Protein AF-A0A9E0IRM7-F1 (afdb_monomer)

Radius of gyration: 21.77 Å; Cα contacts (8 Å, |Δi|>4): 966; chains: 1; bounding box: 58×58×56 Å

Solvent-accessible surface area (backbone atoms only — not comparable to full-atom values): 24320 Å² total; per-residue (Å²): 90,57,63,65,54,64,46,83,43,67,59,73,52,96,88,46,70,46,75,47,77,46,54,57,84,57,56,52,72,48,62,86,88,52,50,53,68,26,43,28,37,31,26,72,36,66,41,35,26,37,35,20,33,53,94,87,49,77,48,74,34,57,50,74,42,79,18,42,49,40,66,56,92,71,97,66,52,64,48,67,68,64,78,86,68,88,64,69,46,34,41,38,33,41,61,50,89,62,55,66,72,38,74,42,51,34,42,32,22,37,33,64,44,77,75,73,79,83,44,70,47,52,37,34,68,29,38,34,38,26,32,51,89,84,60,86,80,71,50,56,46,74,49,68,38,38,84,90,40,40,59,63,26,28,38,56,54,87,44,88,89,39,51,74,40,84,79,58,38,67,40,75,24,57,36,36,55,53,96,77,79,55,82,55,38,75,71,89,57,41,62,22,36,44,70,38,77,92,75,36,24,38,30,42,30,39,28,58,62,84,47,52,61,49,66,63,21,32,32,16,38,35,61,40,75,80,44,46,77,49,67,30,88,48,70,32,62,46,46,78,48,85,42,81,37,32,39,75,32,72,56,33,46,64,48,78,28,45,42,29,71,75,49,59,58,52,61,43,40,38,59,41,78,92,79,31,29,35,31,43,27,34,60,85,60,48,60,41,48,56,66,34,28,30,39,35,42,70,38,34,75,40,61,77,67,74,66,64,101,79,66,90,85,76,79,52,67,46,50,55,50,71,44,88,68,70,72,94,85,72,90,83,77,86,83,71,98,57,102,66,69,64,72,83,75,56,61,78,57,60,69,82,75,68,43,48,43,66,44,53,34,49,71,64,92,62,90,75,70,82,58,90,54,74,60,38,56,33,41,34,70,56,96,53,35,81,38,55,27,31,64,91,74,67,43,61,72,71,62,82,70,25,36,34,38,42,50,60,68,87,81,47,86,83,60,71,78,76,89,122

Nearest PDB structures (foldseek):
  8trq-assembly1_E  TM=3.588E-01  e=2.734E-03  Mus musculus
  4pjc-assembly2_H  TM=3.417E-01  e=2.891E-03  Homo sapiens
  4pjx-assembly1_F  TM=3.308E-01  e=2.734E-03  Homo sapiens
  4pjf-assembly2_F  TM=3.322E-01  e=3.415E-03  Homo sapiens
  4jff-assembly1_E  TM=3.275E-01  e=1.868E-01  Homo sapiens

Secondary structure (DSSP, 8-state):
----SEEEEES--TT--EEEEEE---EEE--TT-----EEEEE-STTEEEEEEETTEEEEEPTTSPEEEE-----SSEEE--SSSS--EEEEEE-S-PPTT-EEEEEEEEE--SSSS--EEEEEEEEEEEE-TTS---SEEEEE--TTTEETTEEE---TTTTT-TT--EEEEEE---TTSPPP----S-EEEEEETTTTEEEEEESSTT-PPPTT-EEEEEE-TT-EEEE-SS-BS-EEE--TTTTT-TT-EEEEEE-STT--S-EEEEEETTTTEEEEEETT-PPBPTT-EEEEEEES--------TT-TT----EEES------TT---------S----TT-TTTTSTT--EEEEEEE-SS-S----TTTTSEEEEEETTEEEEEETTT--B--S---EEEEE--TT-TTS-S---

Foldseek 3Di:
DFFALEAEDEQDPVADKDKDWGADFFKDQDDLPFDWQAKKKAWQDAQKWKWAQDPNDTDTDGHPDIGHQDGFPDNDRMRGPDPPDPGSIIMIIGGHDDDAQDKIKMWMFIFRDPDDDTDTQTQFIHMYHHHHPPDLDDLKDKDFADPVQWDFQKGWDDGPNFALDQLKDKFKAWAQDDLPPDGGDADQAQWAWEQDPVRSTIMIGRLAPRHTDDGGTMMMMGIDNPFDKFFAQAFALWTWDDDSNQQLQLQKDKDKGWHDSQCRAAKAWEADNVRSTIIIHGLVSGTRHHGTMIGMGIRNRWDQPPDPPPDPDDTQETERGDDPPDDVPDPDDDPDDDLFPAPPDPLVVLQPDWGKHKAFYHRDDPPPPPPNQRSQWHWDDDPRGTFIAGPVPRDTPRDNTYMYMDIDDPPPVSDDRDPD

pLDDT: mean 73.97, std 20.53, range [28.55, 98.25]

Sequence (420 aa):
MGYYNDIHFKSFAPTGSQVATVSHASSYTLPPTLISCGIFARTTAVGVEIQAVYDGAAYFVPPGTWAAMAASVGVGNEIVFGSALNGNDFQVRYTSGQASGAVARIDLAYKSSAKGPATYEPIGHINVYFDPVTAQHETWFSVRATSSNVSGGMLTLNHSRLNGRSDMEVFVTQSGSPVSGAAAVLNDNTISVFYDTGLARWRIRNNTGSSGIPLNSVYNIRIEPFADTLTSPTSNSGLTYSNQISNSNQHAIVFAMAASANIDRPYHVYYQPVQQVWKVGYSDGTPLPAGSKFFVRAFGWAKYHSEYAGVVGSNNTNGLGVDLAGRPGGMGSARTTGAVRTLPSWTWFDQLAAPAIVMPSGTGNSTNLSIPFLHKFYLRFVSGTWQIVSFSSGSVFRSRAAFNVWSMREDDPQWPPALL

Mean predicted aligned error: 10.76 Å

Structure (mmCIF, N/CA/C/O backbone):
data_AF-A0A9E0IRM7-F1
#
_entry.id   AF-A0A9E0IRM7-F1
#
loop_
_atom_site.group_PDB
_atom_site.id
_atom_site.type_symbol
_atom_site.label_atom_id
_atom_site.label_alt_id
_atom_site.label_comp_id
_atom_site.label_asym_id
_atom_site.label_entity_id
_atom_site.label_seq_id
_atom_site.pdbx_PDB_ins_code
_atom_site.Cartn_x
_atom_site.Cartn_y
_atom_site.Cartn_z
_atom_site.occupancy
_atom_site.B_iso_or_equiv
_atom_site.auth_seq_id
_atom_site.auth_comp_id
_atom_site.auth_asym_id
_atom_site.auth_atom_id
_atom_site.pdbx_PDB_model_num
ATOM 1 N N . MET A 1 1 ? 2.991 16.715 11.657 1.00 33.25 1 MET A N 1
ATOM 2 C CA . MET A 1 1 ? 2.783 15.471 12.439 1.00 33.25 1 MET A CA 1
ATOM 3 C C . MET A 1 1 ? 2.568 14.339 11.444 1.00 33.25 1 MET A C 1
ATOM 5 O O . MET A 1 1 ? 1.772 14.514 10.533 1.00 33.25 1 MET A O 1
ATOM 9 N N . GLY A 1 2 ? 3.329 13.244 11.538 1.00 37.62 2 GLY A N 1
ATOM 10 C CA . GLY A 1 2 ? 3.226 12.111 10.609 1.00 37.62 2 GLY A CA 1
ATOM 11 C C . GLY A 1 2 ? 2.120 11.137 11.022 1.00 37.62 2 GLY A C 1
ATOM 12 O O . GLY A 1 2 ? 1.895 10.940 12.212 1.00 37.62 2 GLY A O 1
ATOM 13 N N . TYR A 1 3 ? 1.443 10.528 10.049 1.00 51.88 3 TYR A N 1
ATOM 14 C CA . TYR A 1 3 ? 0.378 9.552 10.291 1.00 51.88 3 TYR A CA 1
ATOM 15 C C . TYR A 1 3 ? 0.985 8.164 10.531 1.00 51.88 3 TYR A C 1
ATOM 17 O O . TYR A 1 3 ? 1.736 7.668 9.691 1.00 51.88 3 TYR A O 1
ATOM 25 N N . TYR A 1 4 ? 0.651 7.526 11.654 1.00 55.88 4 TYR A N 1
ATOM 26 C CA . TYR A 1 4 ? 1.023 6.134 11.904 1.00 55.88 4 TYR A CA 1
ATOM 27 C C . TYR A 1 4 ? 0.078 5.204 11.142 1.00 55.88 4 TYR A C 1
ATOM 29 O O . TYR A 1 4 ? -1.080 5.041 11.520 1.00 55.88 4 TYR A O 1
ATOM 37 N N . ASN A 1 5 ? 0.578 4.582 10.076 1.00 65.62 5 ASN A N 1
ATOM 38 C CA . ASN A 1 5 ? -0.120 3.470 9.426 1.00 65.62 5 ASN A CA 1
ATOM 39 C C . ASN A 1 5 ? 0.194 2.127 10.095 1.00 65.62 5 ASN A C 1
ATOM 41 O O . ASN A 1 5 ? -0.542 1.171 9.872 1.00 65.62 5 ASN A O 1
ATOM 45 N N . ASP A 1 6 ? 1.232 2.079 10.936 1.00 77.19 6 ASP A N 1
ATOM 46 C CA . ASP A 1 6 ? 1.686 0.883 11.636 1.00 77.19 6 ASP A CA 1
ATOM 47 C C . ASP A 1 6 ? 1.899 1.154 13.132 1.00 77.19 6 ASP A C 1
ATOM 49 O O . ASP A 1 6 ? 2.369 2.222 13.527 1.00 77.19 6 ASP A O 1
ATOM 53 N N . ILE A 1 7 ? 1.604 0.148 13.952 1.00 78.31 7 ILE A N 1
ATOM 54 C CA . ILE A 1 7 ? 1.960 0.046 15.367 1.00 78.31 7 ILE A CA 1
ATOM 55 C C . ILE A 1 7 ? 2.723 -1.259 15.547 1.00 78.31 7 ILE A C 1
ATOM 57 O O . ILE A 1 7 ? 2.282 -2.301 15.070 1.00 78.31 7 ILE A O 1
ATOM 61 N N . HIS A 1 8 ? 3.834 -1.224 16.273 1.00 77.81 8 HIS A N 1
ATOM 62 C CA . HIS A 1 8 ? 4.648 -2.404 16.546 1.00 77.81 8 HIS A CA 1
ATOM 63 C C . HIS A 1 8 ? 4.660 -2.698 18.048 1.00 77.81 8 HIS A C 1
ATOM 65 O O . HIS A 1 8 ? 5.128 -1.880 18.840 1.00 77.81 8 HIS A O 1
ATOM 71 N N . PHE A 1 9 ? 4.167 -3.873 18.443 1.00 78.12 9 PHE A N 1
ATOM 72 C CA . PHE A 1 9 ? 4.261 -4.390 19.809 1.00 78.12 9 PHE A CA 1
ATOM 73 C C . PHE A 1 9 ? 5.272 -5.527 19.871 1.00 78.12 9 PHE A C 1
ATOM 75 O O . PHE A 1 9 ? 5.207 -6.457 19.074 1.00 78.12 9 PHE A O 1
ATOM 82 N N . LYS A 1 10 ? 6.162 -5.526 20.865 1.00 77.75 10 LYS A N 1
ATOM 83 C CA . LYS A 1 10 ? 7.062 -6.662 21.101 1.00 77.75 10 LYS A CA 1
ATOM 84 C C . LYS A 1 10 ? 6.287 -7.776 21.812 1.00 77.75 10 LYS A C 1
ATOM 86 O O . LYS A 1 10 ? 5.601 -7.538 22.794 1.00 77.75 10 LYS A O 1
ATOM 91 N N . SER A 1 11 ? 6.413 -9.019 21.381 1.00 64.44 11 SER A N 1
ATOM 92 C CA . SER A 1 11 ? 5.603 -10.155 21.863 1.00 64.44 11 SER A CA 1
ATOM 93 C C . SER A 1 11 ? 5.866 -10.615 23.314 1.00 64.44 11 SER A C 1
ATOM 95 O O . SER A 1 11 ? 5.227 -11.560 23.763 1.00 64.44 11 SER A O 1
ATOM 97 N N . PHE A 1 12 ? 6.772 -9.982 24.073 1.00 57.69 12 PHE A N 1
ATOM 98 C CA . PHE A 1 12 ? 7.444 -10.647 25.202 1.00 57.69 12 PHE A CA 1
ATOM 99 C C . PHE A 1 12 ? 7.540 -9.857 26.510 1.00 57.69 12 PHE A C 1
ATOM 101 O O . PHE A 1 12 ? 8.563 -9.911 27.182 1.00 57.69 12 PHE A O 1
ATOM 108 N N . ALA A 1 13 ? 6.499 -9.147 26.931 1.00 52.09 13 ALA A N 1
ATOM 109 C CA . ALA A 1 13 ? 6.428 -8.766 28.341 1.00 52.09 13 ALA A CA 1
ATOM 110 C C . ALA A 1 13 ? 5.656 -9.872 29.084 1.00 52.09 13 ALA A C 1
ATOM 112 O O . ALA A 1 13 ? 4.432 -9.894 28.982 1.00 52.09 13 ALA A O 1
ATOM 113 N N . PRO A 1 14 ? 6.316 -10.807 29.808 1.00 53.03 14 PRO A N 1
ATOM 114 C CA . PRO A 1 14 ? 5.654 -11.984 30.386 1.00 53.03 14 PRO A CA 1
ATOM 115 C C . PRO A 1 14 ? 4.593 -11.628 31.437 1.00 53.03 14 PRO A C 1
ATOM 117 O O . PRO A 1 14 ? 3.824 -12.489 31.847 1.00 53.03 14 PRO A O 1
ATOM 120 N N . THR A 1 15 ? 4.543 -10.366 31.870 1.00 60.19 15 THR A N 1
ATOM 121 C CA . THR A 1 15 ? 3.601 -9.847 32.869 1.00 60.19 15 THR A CA 1
ATOM 122 C C . THR A 1 15 ? 3.264 -8.358 32.679 1.00 60.19 15 THR A C 1
ATOM 124 O O . THR A 1 15 ? 2.680 -7.749 33.572 1.00 60.19 15 THR A O 1
ATOM 127 N N . GLY A 1 16 ? 3.622 -7.740 31.545 1.00 64.88 16 GLY A N 1
ATOM 128 C CA . GLY A 1 16 ? 3.496 -6.288 31.357 1.00 64.88 16 GLY A CA 1
ATOM 129 C C . GLY A 1 16 ? 2.689 -5.914 30.121 1.00 64.88 16 GLY A C 1
ATOM 130 O O . GLY A 1 16 ? 3.011 -6.336 29.016 1.00 64.88 16 GLY A O 1
ATOM 131 N N . SER A 1 17 ? 1.669 -5.074 30.282 1.00 77.88 17 SER A N 1
ATOM 132 C CA . SER A 1 17 ? 1.001 -4.464 29.135 1.00 77.88 17 SER A CA 1
ATOM 133 C C . SER A 1 17 ? 1.953 -3.504 28.420 1.00 77.88 17 SER A C 1
ATOM 135 O O . SER A 1 17 ? 2.570 -2.661 29.074 1.00 77.88 17 SER A O 1
ATOM 137 N N . GLN A 1 18 ? 2.040 -3.575 27.094 1.00 80.25 18 GLN A N 1
ATOM 138 C CA . GLN A 1 18 ? 2.728 -2.557 26.298 1.00 80.25 18 GLN A CA 1
ATOM 139 C C . GLN A 1 18 ? 1.729 -1.512 25.840 1.00 80.25 18 GLN A C 1
ATOM 141 O O . GLN A 1 18 ? 0.621 -1.858 25.449 1.00 80.25 18 GLN A O 1
ATOM 146 N N . VAL A 1 19 ? 2.119 -0.243 25.877 1.00 81.19 19 VAL A N 1
ATOM 147 C CA . VAL A 1 19 ? 1.285 0.862 25.409 1.00 81.19 19 VAL A CA 1
ATOM 148 C C . VAL A 1 19 ? 2.024 1.575 24.290 1.00 81.19 19 VAL A C 1
ATOM 150 O O . VAL A 1 19 ? 3.162 2.000 24.470 1.00 81.19 19 VAL A O 1
ATOM 153 N N . ALA A 1 20 ? 1.372 1.681 23.140 1.00 79.75 20 ALA A N 1
ATOM 154 C CA . ALA A 1 20 ? 1.808 2.491 22.021 1.00 79.75 20 ALA A CA 1
ATOM 155 C C . ALA A 1 20 ? 0.927 3.737 21.947 1.00 79.75 20 ALA A C 1
ATOM 157 O O . ALA A 1 20 ? -0.296 3.656 22.065 1.00 79.75 20 ALA A O 1
ATOM 158 N N . THR A 1 21 ? 1.559 4.883 21.743 1.00 75.56 21 THR A N 1
ATOM 159 C CA . THR A 1 21 ? 0.876 6.156 21.541 1.00 75.56 21 THR A CA 1
ATOM 160 C C . THR A 1 21 ? 0.744 6.392 20.045 1.00 75.56 21 THR A C 1
ATOM 162 O O . THR A 1 21 ? 1.747 6.426 19.334 1.00 75.56 21 THR A O 1
ATOM 165 N N . VAL A 1 22 ? -0.487 6.532 19.563 1.00 70.38 22 VAL A N 1
ATOM 166 C CA . VAL A 1 22 ? -0.767 6.813 18.158 1.00 70.38 22 VAL A CA 1
ATOM 167 C C . VAL A 1 22 ? -1.098 8.285 18.032 1.00 70.38 22 VAL A C 1
ATOM 169 O O . VAL A 1 22 ? -2.214 8.708 18.338 1.00 70.38 22 VAL A O 1
ATOM 172 N N . SER A 1 23 ? -0.132 9.071 17.562 1.00 64.12 23 SER A N 1
ATOM 173 C CA . SER A 1 23 ? -0.402 10.470 17.255 1.00 64.12 23 SER A CA 1
ATOM 174 C C . SER A 1 23 ? -1.253 10.569 15.999 1.00 64.12 23 SER A C 1
ATOM 176 O O . SER A 1 23 ? -0.872 10.090 14.926 1.00 64.12 23 SER A O 1
ATOM 178 N N . HIS A 1 24 ? -2.420 11.193 16.134 1.00 59.22 24 HIS A N 1
ATOM 179 C CA . HIS A 1 24 ? -3.340 11.397 15.031 1.00 59.22 24 HIS A CA 1
ATOM 180 C C . HIS A 1 24 ? -3.682 12.879 14.907 1.00 59.22 24 HIS A C 1
ATOM 182 O O . HIS A 1 24 ? -4.318 13.468 15.775 1.00 59.22 24 HIS A O 1
ATOM 188 N N . ALA A 1 25 ? -3.285 13.473 13.787 1.00 50.81 25 ALA A N 1
ATOM 189 C CA . ALA A 1 25 ? -3.777 14.772 13.365 1.00 50.81 25 ALA A CA 1
ATOM 190 C C . ALA A 1 25 ? -4.579 14.546 12.089 1.00 50.81 25 ALA A C 1
ATOM 192 O O . ALA A 1 25 ? -4.000 14.371 11.027 1.00 50.81 25 ALA A O 1
ATOM 193 N N . SER A 1 26 ? -5.904 14.515 12.181 1.00 52.19 26 SER A N 1
ATOM 194 C CA . SER A 1 26 ? -6.746 14.693 11.001 1.00 52.19 26 SER A CA 1
ATOM 195 C C . SER A 1 26 ? -7.659 15.886 11.218 1.00 52.19 26 SER A C 1
ATOM 197 O O . SER A 1 26 ? -7.958 16.284 12.340 1.00 52.19 26 SER A O 1
ATOM 199 N N . SER A 1 27 ? -8.083 16.508 10.129 1.00 52.06 27 SER A N 1
ATOM 200 C CA . SER A 1 27 ? -9.294 17.320 10.140 1.00 52.06 27 SER A CA 1
ATOM 201 C C . SER A 1 27 ? -10.191 16.750 9.065 1.00 52.06 27 SER A C 1
ATOM 203 O O . SER A 1 27 ? -9.752 16.516 7.938 1.00 52.06 27 SER A O 1
ATOM 205 N N . TYR A 1 28 ? -11.425 16.453 9.451 1.00 56.50 28 TYR A N 1
ATOM 206 C CA . TYR A 1 28 ? -12.409 15.874 8.558 1.00 56.50 28 TYR A CA 1
ATOM 207 C C . TYR A 1 28 ? -13.527 16.893 8.368 1.00 56.50 28 TYR A C 1
ATOM 209 O O . TYR A 1 28 ? -14.155 17.336 9.333 1.00 56.50 28 TYR A O 1
ATOM 217 N N . THR A 1 29 ? -13.770 17.274 7.117 1.00 58.91 29 THR A N 1
ATOM 218 C CA . THR A 1 29 ? -14.934 18.081 6.753 1.00 58.91 29 THR A CA 1
ATOM 219 C C . THR A 1 29 ? -16.083 17.125 6.483 1.00 58.91 29 THR A C 1
ATOM 221 O O . THR A 1 29 ? -16.080 16.399 5.488 1.00 58.91 29 THR A O 1
ATOM 224 N N . LEU A 1 30 ? -17.052 17.085 7.393 1.00 61.25 30 LEU A N 1
ATOM 225 C CA . LEU A 1 30 ? -18.262 16.305 7.172 1.00 61.25 30 LEU A CA 1
ATOM 226 C C . LEU A 1 30 ? -19.216 17.076 6.254 1.00 61.25 30 LEU A C 1
ATOM 228 O O . LEU A 1 30 ? -19.239 18.310 6.282 1.00 61.25 30 LEU A O 1
ATOM 232 N N . PRO A 1 31 ? -20.044 16.369 5.466 1.00 64.50 31 PRO A N 1
ATOM 233 C CA . PRO A 1 31 ? -21.238 16.953 4.878 1.00 64.50 31 PRO A CA 1
ATOM 234 C C . PRO A 1 31 ? -22.025 17.764 5.926 1.00 64.50 31 PRO A C 1
ATOM 236 O O . PRO A 1 31 ? -22.174 17.286 7.053 1.00 64.50 31 PRO A O 1
ATOM 239 N N . PRO A 1 32 ? -22.592 18.934 5.573 1.00 64.31 32 PRO A N 1
ATOM 240 C CA . PRO A 1 32 ? -23.268 19.827 6.527 1.00 64.31 32 PRO A CA 1
ATOM 241 C C . PRO A 1 32 ? -24.441 19.198 7.290 1.00 64.31 32 PRO A C 1
ATOM 243 O O . PRO A 1 32 ? -24.916 19.738 8.284 1.00 64.31 32 PRO A O 1
ATOM 246 N N . THR A 1 33 ? -24.951 18.074 6.797 1.00 65.75 33 THR A N 1
ATOM 247 C CA . THR A 1 33 ? -26.081 17.340 7.364 1.00 65.75 33 THR A CA 1
ATOM 248 C C . THR A 1 33 ? -25.672 16.303 8.411 1.00 65.75 33 THR A C 1
ATOM 250 O O . THR A 1 33 ? -26.547 15.750 9.077 1.00 65.75 33 THR A O 1
ATOM 253 N N . LEU A 1 34 ? -24.374 16.022 8.574 1.00 64.38 34 LEU A N 1
ATOM 254 C CA . LEU A 1 34 ? -23.874 15.011 9.502 1.00 64.38 34 LEU A CA 1
ATOM 255 C C . LEU A 1 34 ? -23.327 15.663 10.773 1.00 64.38 34 LEU A C 1
ATOM 257 O O . LEU A 1 34 ? -22.267 16.284 10.773 1.00 64.38 34 LEU A O 1
ATOM 261 N N . ILE A 1 35 ? -24.033 15.458 11.885 1.00 65.12 35 ILE A N 1
ATOM 262 C CA . ILE A 1 35 ? -23.481 15.690 13.221 1.00 65.12 35 ILE A CA 1
ATOM 263 C C . ILE A 1 35 ? -22.693 14.434 13.587 1.00 65.12 35 ILE A C 1
ATOM 265 O O . ILE A 1 35 ? -23.282 13.367 13.765 1.00 65.12 35 ILE A O 1
ATOM 269 N N . SER A 1 36 ? -21.374 14.555 13.711 1.00 65.44 36 SER A N 1
ATOM 270 C CA . SER A 1 36 ? -20.532 13.465 14.208 1.00 65.44 36 SER A CA 1
ATOM 271 C C . SER A 1 36 ? -20.174 13.679 15.668 1.00 65.44 36 SER A C 1
ATOM 273 O O . SER A 1 36 ? -19.828 14.782 16.087 1.00 65.44 36 SER A O 1
ATOM 275 N N . CYS A 1 37 ? -20.203 12.587 16.430 1.00 74.12 37 CYS A N 1
ATOM 276 C CA . CYS A 1 37 ? -19.736 12.548 17.815 1.00 74.12 37 CYS A CA 1
ATOM 277 C C . CYS A 1 37 ? -18.216 12.313 17.931 1.00 74.12 37 CYS A C 1
ATOM 279 O O . CYS A 1 37 ? -17.751 11.918 18.995 1.00 74.12 37 CYS A O 1
ATOM 281 N N . GLY A 1 38 ? -17.450 12.509 16.852 1.00 78.88 38 GLY A N 1
ATOM 282 C CA . GLY A 1 38 ? -15.996 12.328 16.827 1.00 78.88 38 GLY A CA 1
ATOM 283 C C . GLY A 1 38 ? -15.533 11.091 16.054 1.00 78.88 38 GLY A C 1
ATOM 284 O O . GLY A 1 38 ? -16.305 10.460 15.322 1.00 78.88 38 GLY A O 1
ATOM 285 N N . ILE A 1 39 ? -14.244 10.771 16.198 1.00 82.62 39 ILE A N 1
ATOM 286 C CA . ILE A 1 39 ? -13.630 9.576 15.604 1.00 82.62 39 ILE A CA 1
ATOM 287 C C . ILE A 1 39 ? -13.625 8.454 16.638 1.00 82.62 39 ILE A C 1
ATOM 289 O O . ILE A 1 39 ? -13.332 8.657 17.818 1.00 82.62 39 ILE A O 1
ATOM 293 N N . PHE A 1 40 ? -13.921 7.255 16.159 1.00 90.12 40 PHE A N 1
ATOM 294 C CA . PHE A 1 40 ? -13.898 6.024 16.914 1.00 90.12 40 PHE A CA 1
ATOM 295 C C . PHE A 1 40 ? -12.870 5.069 16.327 1.00 90.12 40 PHE A C 1
ATOM 297 O O . PHE A 1 40 ? -12.620 5.077 15.121 1.00 90.12 40 PHE A O 1
ATOM 304 N N . ALA A 1 41 ? -12.311 4.218 17.176 1.00 91.44 41 ALA A N 1
ATOM 305 C CA . ALA A 1 41 ? -11.477 3.113 16.746 1.00 91.44 41 ALA A CA 1
ATOM 306 C C . ALA A 1 41 ? -11.943 1.794 17.342 1.00 91.44 41 ALA A C 1
ATOM 308 O O . ALA A 1 41 ? -12.509 1.745 18.433 1.00 91.44 41 ALA A O 1
ATOM 309 N N . ARG A 1 42 ? -11.705 0.713 16.609 1.00 94.62 42 ARG A N 1
ATOM 310 C CA . ARG A 1 42 ? -11.997 -0.649 17.041 1.00 94.62 42 ARG A CA 1
ATOM 311 C C . ARG A 1 42 ? -10.908 -1.573 16.537 1.00 94.62 42 ARG A C 1
ATOM 313 O O . ARG A 1 42 ? -10.501 -1.493 15.388 1.00 94.62 42 ARG A O 1
ATOM 320 N N . THR A 1 43 ? -10.492 -2.506 17.373 1.00 93.62 43 THR A N 1
ATOM 321 C CA . THR A 1 43 ? -9.623 -3.620 16.986 1.00 93.62 43 THR A CA 1
ATOM 322 C C . THR A 1 43 ? -10.381 -4.920 17.172 1.00 93.62 43 THR A C 1
ATOM 324 O O . THR A 1 43 ? -11.167 -5.036 18.107 1.00 93.62 43 THR A O 1
ATOM 327 N N . THR A 1 44 ? -10.179 -5.903 16.302 1.00 89.62 44 THR A N 1
ATOM 328 C CA . THR A 1 44 ? -10.672 -7.278 16.516 1.00 89.62 44 THR A CA 1
ATOM 329 C C . THR A 1 44 ? -9.587 -8.197 17.070 1.00 89.62 44 THR A C 1
ATOM 331 O O . THR A 1 44 ? -9.846 -9.365 17.352 1.00 89.62 44 THR A O 1
ATOM 334 N N . ALA A 1 45 ? -8.367 -7.686 17.230 1.00 89.00 45 ALA A N 1
ATOM 335 C CA . ALA A 1 45 ? -7.240 -8.477 17.674 1.00 89.00 45 ALA A CA 1
ATOM 336 C C . ALA A 1 45 ? -7.326 -8.756 19.169 1.00 89.00 45 ALA A C 1
ATOM 338 O O . ALA A 1 45 ? -7.340 -7.838 19.986 1.00 89.00 45 ALA A O 1
ATOM 339 N N . VAL A 1 46 ? -7.352 -10.042 19.516 1.00 89.44 46 VAL A N 1
ATOM 340 C CA . VAL A 1 46 ? -7.303 -10.517 20.902 1.00 89.44 46 VAL A CA 1
ATOM 341 C C . VAL A 1 46 ? -6.133 -9.860 21.634 1.00 89.44 46 VAL A C 1
ATOM 343 O O . VAL A 1 46 ? -5.019 -9.839 21.116 1.00 89.44 46 VAL A O 1
ATOM 346 N N . GLY A 1 47 ? -6.419 -9.303 22.810 1.00 87.06 47 GLY A N 1
ATOM 347 C CA . GLY A 1 47 ? -5.445 -8.636 23.670 1.00 87.06 47 GLY A CA 1
ATOM 348 C C . GLY A 1 47 ? -4.904 -7.306 23.156 1.00 87.06 47 GLY A C 1
ATOM 349 O O . GLY A 1 47 ? -3.941 -6.805 23.724 1.00 87.06 47 GLY A O 1
ATOM 350 N N . VAL A 1 48 ? -5.503 -6.713 22.121 1.00 89.81 48 VAL A N 1
ATOM 351 C CA . VAL A 1 48 ? -5.310 -5.293 21.812 1.00 89.81 48 VAL A CA 1
ATOM 352 C C . VAL A 1 48 ? -6.499 -4.513 22.349 1.00 89.81 48 VAL A C 1
ATOM 354 O O . VAL A 1 48 ? -7.642 -4.787 22.005 1.00 89.81 48 VAL A O 1
ATOM 357 N N . GLU A 1 49 ? -6.231 -3.515 23.170 1.00 92.62 49 GLU A N 1
ATOM 358 C CA . GLU A 1 49 ? -7.229 -2.615 23.728 1.00 92.62 49 GLU A CA 1
ATOM 359 C C . GLU A 1 49 ? -6.977 -1.198 23.218 1.00 92.62 49 GLU A C 1
ATOM 361 O O . GLU A 1 49 ? -5.833 -0.797 22.986 1.00 92.62 49 GLU A O 1
ATOM 366 N N . ILE A 1 50 ? -8.046 -0.424 23.061 1.00 90.88 50 ILE A N 1
ATOM 367 C CA . ILE A 1 50 ? -7.969 0.969 22.613 1.00 90.88 50 ILE A CA 1
ATOM 368 C C . ILE A 1 50 ? -8.404 1.859 23.766 1.00 90.88 50 ILE A C 1
ATOM 370 O O . ILE A 1 50 ? -9.456 1.633 24.362 1.00 90.88 50 ILE A O 1
ATOM 374 N N . GLN A 1 51 ? -7.603 2.869 24.088 1.00 90.00 51 GLN A N 1
ATOM 375 C CA . GLN A 1 51 ? -7.982 3.872 25.068 1.00 90.00 51 GLN A CA 1
ATOM 376 C C . GLN A 1 51 ? -9.101 4.742 24.494 1.00 90.00 51 GLN A C 1
ATOM 378 O O . GLN A 1 51 ? -8.899 5.478 23.530 1.00 90.00 51 GLN A O 1
ATOM 383 N N . ALA A 1 52 ? -10.281 4.653 25.097 1.00 86.25 52 ALA A N 1
ATOM 384 C CA . ALA A 1 52 ? -11.331 5.627 24.895 1.00 86.25 52 ALA A CA 1
ATOM 385 C C . ALA A 1 52 ? -11.011 6.886 25.704 1.00 86.25 52 ALA A C 1
ATOM 387 O O . ALA A 1 52 ? -10.682 6.795 26.888 1.00 86.25 52 ALA A O 1
ATOM 388 N N . VAL A 1 53 ? -11.152 8.044 25.067 1.00 80.19 53 VAL A N 1
ATOM 389 C CA . VAL A 1 53 ? -11.076 9.360 25.700 1.00 80.19 53 VAL A CA 1
ATOM 390 C C . VAL A 1 53 ? -12.370 10.092 25.365 1.00 80.19 53 VAL A C 1
ATOM 392 O O . VAL A 1 53 ? -12.550 10.627 24.271 1.00 80.19 53 VAL A O 1
ATOM 395 N N . TYR A 1 54 ? -13.309 10.069 26.308 1.00 74.38 54 TYR A N 1
ATOM 396 C CA . TYR A 1 54 ? -14.587 10.770 26.197 1.00 74.38 54 TYR A CA 1
ATOM 397 C C . TYR A 1 54 ? -14.876 11.469 27.528 1.00 74.38 54 TYR A C 1
ATOM 399 O O . TYR A 1 54 ? -14.725 10.861 28.585 1.00 74.38 54 TYR A O 1
ATOM 407 N N . ASP A 1 55 ? -15.225 12.757 27.483 1.00 70.44 55 ASP A N 1
ATOM 408 C CA . ASP A 1 55 ? -15.513 13.594 28.661 1.00 70.44 55 ASP A CA 1
ATOM 409 C C . ASP A 1 55 ? -14.418 13.597 29.753 1.00 70.44 55 ASP A C 1
ATOM 411 O O . ASP A 1 55 ? -14.693 13.724 30.944 1.00 70.44 55 ASP A O 1
ATOM 415 N N . GLY A 1 56 ? -13.148 13.464 29.356 1.00 70.31 56 GLY A N 1
ATOM 416 C CA . GLY A 1 56 ? -11.994 13.559 30.260 1.00 70.31 56 GLY A CA 1
ATOM 417 C C . GLY A 1 56 ? -11.668 12.289 31.057 1.00 70.31 56 GLY A C 1
ATOM 418 O O . GLY A 1 56 ? -10.648 12.262 31.743 1.00 70.31 56 GLY A O 1
ATOM 419 N N . ALA A 1 57 ? -12.466 11.223 30.944 1.00 76.44 57 ALA A N 1
ATOM 420 C CA . ALA A 1 57 ? -12.126 9.913 31.495 1.00 76.44 57 ALA A CA 1
ATOM 421 C C . ALA A 1 57 ? -11.420 9.051 30.438 1.00 76.44 57 ALA A C 1
ATOM 423 O O . ALA A 1 57 ? -11.912 8.900 29.318 1.00 76.44 57 ALA A O 1
ATOM 424 N N . ALA A 1 58 ? -10.282 8.461 30.812 1.00 84.06 58 ALA A N 1
ATOM 425 C CA . ALA A 1 58 ? -9.531 7.548 29.961 1.00 84.06 58 ALA A CA 1
ATOM 426 C C . ALA A 1 58 ? -9.668 6.105 30.466 1.00 84.06 58 ALA A C 1
ATOM 428 O O . ALA A 1 58 ? -9.266 5.794 31.587 1.00 84.06 58 ALA A O 1
ATOM 429 N N . TYR A 1 59 ? -10.212 5.214 29.640 1.00 90.62 59 TYR A N 1
ATOM 430 C CA . TYR A 1 59 ? -10.328 3.784 29.948 1.00 90.62 59 TYR A CA 1
ATOM 431 C C . TYR A 1 59 ? -10.062 2.940 28.704 1.00 90.62 59 TYR A C 1
ATOM 433 O O . TYR A 1 59 ? -10.241 3.400 27.581 1.00 90.62 59 TYR A O 1
ATOM 441 N N . PHE A 1 60 ? -9.609 1.704 28.895 1.00 90.81 60 PHE A N 1
ATOM 442 C CA . PHE A 1 60 ? -9.319 0.796 27.789 1.00 90.81 60 PHE A CA 1
ATOM 443 C C . PHE A 1 60 ? -10.554 -0.025 27.434 1.00 90.81 60 PHE A C 1
ATOM 445 O O . PHE A 1 60 ? -11.221 -0.586 28.302 1.00 90.81 60 PHE A O 1
ATOM 452 N N . VAL A 1 61 ? -10.860 -0.057 26.144 1.00 93.31 61 VAL A N 1
ATOM 453 C CA . VAL A 1 61 ? -11.997 -0.767 25.570 1.00 93.31 61 VAL A CA 1
ATOM 454 C C . VAL A 1 61 ? -11.501 -2.089 24.978 1.00 93.31 61 VAL A C 1
ATOM 456 O O . VAL A 1 61 ? -10.505 -2.079 24.244 1.00 93.31 61 VAL A O 1
ATOM 459 N N . PRO A 1 62 ? -12.167 -3.222 25.277 1.00 92.88 62 PRO A N 1
ATOM 460 C CA . PRO A 1 62 ? -11.748 -4.532 24.792 1.00 92.88 62 PRO A CA 1
ATOM 461 C C . PRO A 1 62 ? -11.935 -4.686 23.270 1.00 92.88 62 PRO A C 1
ATOM 463 O O . PRO A 1 62 ? -12.712 -3.941 22.655 1.00 92.88 62 PRO A O 1
ATOM 466 N N . PRO A 1 63 ? -11.284 -5.695 22.656 1.00 93.25 63 PRO A N 1
ATOM 467 C CA . PRO A 1 63 ? -11.479 -6.026 21.249 1.00 93.25 63 PRO A CA 1
ATOM 468 C C . PRO A 1 63 ? -12.961 -6.181 20.869 1.00 93.25 63 PRO A C 1
ATOM 470 O O . PRO A 1 63 ? -13.778 -6.680 21.640 1.00 93.25 63 PRO A O 1
ATOM 473 N N . GLY A 1 64 ? -13.311 -5.766 19.653 1.00 93.88 64 GLY A N 1
ATOM 474 C CA . GLY A 1 64 ? -14.656 -5.841 19.081 1.00 93.88 64 GLY A CA 1
ATOM 475 C C . GLY A 1 64 ? -15.554 -4.642 19.395 1.00 93.88 64 GLY A C 1
ATOM 476 O O . GLY A 1 64 ? -16.569 -4.464 18.721 1.00 93.88 64 GLY A O 1
ATOM 477 N N . THR A 1 65 ? -15.169 -3.779 20.340 1.00 94.38 65 THR A N 1
ATOM 478 C CA . THR A 1 65 ? -15.968 -2.614 20.749 1.00 94.38 65 THR A CA 1
ATOM 479 C C . THR A 1 65 ? -15.367 -1.311 20.219 1.00 94.38 65 THR A C 1
ATOM 481 O O . THR A 1 65 ? -14.151 -1.130 20.217 1.00 94.38 65 THR A O 1
ATOM 484 N N . TRP A 1 66 ? -16.219 -0.399 19.741 1.00 93.62 66 TRP A N 1
ATOM 485 C CA . TRP A 1 66 ? -15.797 0.929 19.291 1.00 93.62 66 TRP A CA 1
ATOM 486 C C . TRP A 1 66 ? -15.488 1.836 20.486 1.00 93.62 66 TRP A C 1
ATOM 488 O O . TRP A 1 66 ? -16.350 2.082 21.326 1.00 93.62 66 TRP A O 1
ATOM 498 N N . ALA A 1 67 ? -14.269 2.363 20.527 1.00 91.38 67 ALA A N 1
ATOM 499 C CA . ALA A 1 67 ? -13.784 3.329 21.502 1.00 91.38 67 ALA A CA 1
ATOM 500 C C . ALA A 1 67 ? -13.793 4.734 20.894 1.00 91.38 67 ALA A C 1
ATOM 502 O O . ALA A 1 67 ? -13.278 4.922 19.792 1.00 91.38 67 ALA A O 1
ATOM 503 N N . ALA A 1 68 ? -14.355 5.725 21.588 1.00 88.62 68 ALA A N 1
ATOM 504 C CA . ALA A 1 68 ? -14.243 7.122 21.168 1.00 88.62 68 ALA A CA 1
ATOM 505 C C . ALA A 1 68 ? -12.805 7.608 21.401 1.00 88.62 68 ALA A C 1
ATOM 507 O O . ALA A 1 68 ? -12.333 7.562 22.531 1.00 88.62 68 ALA A O 1
ATOM 508 N N . MET A 1 69 ? -12.108 8.055 20.357 1.00 82.38 69 MET A N 1
ATOM 509 C CA . MET A 1 69 ? -10.712 8.509 20.473 1.00 82.38 69 MET A CA 1
ATOM 510 C C . MET A 1 69 ? -10.600 10.000 20.778 1.00 82.38 69 MET A C 1
ATOM 512 O O . MET A 1 69 ? -9.646 10.435 21.411 1.00 82.38 69 MET A O 1
ATOM 516 N N . ALA A 1 70 ? -11.566 10.785 20.304 1.00 71.00 70 ALA A N 1
ATOM 517 C CA . ALA A 1 70 ? -11.620 12.215 20.540 1.00 71.00 70 ALA A CA 1
ATOM 518 C C . ALA A 1 70 ? -13.076 12.680 20.531 1.00 71.00 70 ALA A C 1
ATOM 520 O O . ALA A 1 70 ? -13.808 12.435 19.567 1.00 71.00 70 ALA A O 1
ATOM 521 N N . ALA A 1 71 ? -13.483 13.375 21.592 1.00 60.19 71 ALA A N 1
ATOM 522 C CA . ALA A 1 71 ? -14.758 14.071 21.630 1.00 60.19 71 ALA A CA 1
ATOM 523 C C . ALA A 1 71 ? -14.645 15.370 20.817 1.00 60.19 71 ALA A C 1
ATOM 525 O O . ALA A 1 71 ? -13.870 16.265 21.146 1.00 60.19 71 ALA A O 1
ATOM 526 N N . SER A 1 72 ? -15.420 15.469 19.738 1.00 56.00 72 SER A N 1
ATOM 527 C CA . SER A 1 72 ? -15.658 16.742 19.060 1.00 56.00 72 SER A CA 1
ATOM 528 C C . SER A 1 72 ? -16.782 17.473 19.788 1.00 56.00 72 SER A C 1
ATOM 530 O O . SER A 1 72 ? -17.894 16.952 19.882 1.00 56.00 72 SER A O 1
ATOM 532 N N . VAL A 1 73 ? -16.505 18.685 20.270 1.00 50.34 73 VAL A N 1
ATOM 533 C CA . VAL A 1 73 ? -17.527 19.625 20.748 1.00 50.34 73 VAL A CA 1
ATOM 534 C C . VAL A 1 73 ? -17.488 20.846 19.831 1.00 50.34 73 VAL A C 1
ATOM 536 O O . VAL A 1 73 ? -16.899 21.871 20.153 1.00 50.34 73 VAL A O 1
ATOM 539 N N . GLY A 1 74 ? -18.044 20.716 18.627 1.00 50.41 74 GLY A N 1
ATOM 540 C CA . GLY A 1 74 ? -18.078 21.802 17.651 1.00 50.41 74 GLY A CA 1
ATOM 541 C C . GLY A 1 74 ? -19.363 21.789 16.837 1.00 50.41 74 GLY A C 1
ATOM 542 O O . GLY A 1 74 ? -19.687 20.797 16.190 1.00 50.41 74 GLY A O 1
ATOM 543 N N . VAL A 1 75 ? -20.099 22.898 16.867 1.00 46.53 75 VAL A N 1
ATOM 544 C CA . VAL A 1 75 ? -21.266 23.137 16.011 1.00 46.53 75 VAL A CA 1
ATOM 545 C C . VAL A 1 75 ? -20.747 23.794 14.725 1.00 46.53 75 VAL A C 1
ATOM 547 O O . VAL A 1 75 ? -20.487 24.993 14.710 1.00 46.53 75 VAL A O 1
ATOM 550 N N . GLY A 1 76 ? -20.501 23.010 13.670 1.00 55.38 76 GLY A N 1
ATOM 551 C CA . GLY A 1 76 ? -19.969 23.497 12.387 1.00 55.38 76 GLY A CA 1
ATOM 552 C C . GLY A 1 76 ? -19.449 22.375 11.473 1.00 55.38 76 GLY A C 1
ATOM 553 O O . GLY A 1 76 ? -19.236 21.256 11.926 1.00 55.38 76 GLY A O 1
ATOM 554 N N . ASN A 1 77 ? -19.249 22.668 10.180 1.00 52.22 77 ASN A N 1
ATOM 555 C CA . ASN A 1 77 ? -18.907 21.672 9.140 1.00 52.22 77 ASN A CA 1
ATOM 556 C C . ASN A 1 77 ? -17.446 21.177 9.174 1.00 52.22 77 ASN A C 1
ATOM 558 O O . ASN A 1 77 ? -17.078 20.294 8.399 1.00 52.22 77 ASN A O 1
ATOM 562 N N . GLU A 1 78 ? -16.595 21.744 10.029 1.00 54.19 78 GLU A N 1
ATOM 563 C CA . GLU A 1 78 ? -15.190 21.354 10.145 1.00 54.19 78 GLU A CA 1
ATOM 564 C C . GLU A 1 78 ? -14.932 20.771 11.533 1.00 54.19 78 GLU A C 1
ATOM 566 O O . GLU A 1 78 ? -14.951 21.486 12.535 1.00 54.19 78 GLU A O 1
ATOM 571 N N . ILE A 1 79 ? -14.674 19.463 11.591 1.00 50.50 79 ILE A N 1
ATOM 572 C CA . ILE A 1 79 ? -14.150 18.847 12.804 1.00 50.50 79 ILE A CA 1
ATOM 573 C C . ILE A 1 79 ? -12.635 18.971 12.742 1.00 50.50 79 ILE A C 1
ATOM 575 O O . ILE A 1 79 ? -11.940 18.178 12.100 1.00 50.50 79 ILE A O 1
ATOM 579 N N . VAL A 1 80 ? -12.132 20.018 13.389 1.00 50.25 80 VAL A N 1
ATOM 580 C CA . VAL A 1 80 ? -10.704 20.189 13.634 1.00 50.25 80 VAL A CA 1
ATOM 581 C C . VAL A 1 80 ? -10.368 19.439 14.916 1.00 50.25 80 VAL A C 1
ATOM 583 O O . VAL A 1 80 ? -10.757 19.862 16.004 1.00 50.25 80 VAL A O 1
ATOM 586 N N . PHE A 1 81 ? -9.615 18.344 14.810 1.00 49.34 81 PHE A N 1
ATOM 587 C CA . PHE A 1 81 ? -8.998 17.701 15.973 1.00 49.34 81 PHE A CA 1
ATOM 588 C C . PHE A 1 81 ? -7.774 18.529 16.390 1.00 49.34 81 PHE A C 1
ATOM 590 O O . PHE A 1 81 ? -6.622 18.178 16.143 1.00 49.34 81 PHE A O 1
ATOM 597 N N . GLY A 1 82 ? -8.051 19.716 16.932 1.00 38.78 82 GLY A N 1
ATOM 598 C CA . GLY A 1 82 ? -7.065 20.704 17.353 1.00 38.78 82 GLY A CA 1
ATOM 599 C C . GLY A 1 82 ? -6.574 20.444 18.772 1.00 38.78 82 GLY A C 1
ATOM 600 O O . GLY A 1 82 ? -7.328 20.031 19.645 1.00 38.78 82 GLY A O 1
ATOM 601 N N . SER A 1 83 ? -5.289 20.700 18.988 1.00 39.41 83 SER A N 1
ATOM 602 C CA . SER A 1 83 ? -4.477 20.475 20.190 1.00 39.41 83 SER A CA 1
ATOM 603 C C . SER A 1 83 ? -4.863 21.301 21.430 1.00 39.41 83 SER A C 1
ATOM 605 O O . SER A 1 83 ? -3.989 21.677 22.208 1.00 39.41 83 SER A O 1
ATOM 607 N N . ALA A 1 84 ? -6.135 21.656 21.616 1.00 39.25 84 ALA A N 1
ATOM 608 C CA . ALA A 1 84 ? -6.528 22.569 22.688 1.00 39.25 84 ALA A CA 1
ATOM 609 C C . ALA A 1 84 ? -6.544 21.910 24.080 1.00 39.25 84 ALA A C 1
ATOM 611 O O . ALA A 1 84 ? -6.560 22.623 25.079 1.00 39.25 84 ALA A O 1
ATOM 612 N N . LEU A 1 85 ? -6.489 20.575 24.169 1.00 40.34 85 LEU A N 1
ATOM 613 C CA . LEU A 1 85 ? -6.429 19.844 25.437 1.00 40.34 85 LEU A CA 1
ATOM 614 C C . LEU A 1 85 ? -5.342 18.754 25.374 1.00 40.34 85 LEU A C 1
ATOM 616 O O . LEU A 1 85 ? -5.620 17.615 25.040 1.00 40.34 85 LEU A O 1
ATOM 620 N N . ASN A 1 86 ? -4.087 19.127 25.649 1.00 46.19 86 ASN A N 1
ATOM 621 C CA . ASN A 1 86 ? -2.981 18.267 26.114 1.00 46.19 86 ASN A CA 1
ATOM 622 C C . ASN A 1 86 ? -2.956 16.783 25.658 1.00 46.19 86 ASN A C 1
ATOM 624 O O . ASN A 1 86 ? -2.958 15.884 26.496 1.00 46.19 86 ASN A O 1
ATOM 628 N N . GLY A 1 87 ? -2.829 16.533 24.349 1.00 54.00 87 GLY A N 1
ATOM 629 C CA . GLY A 1 87 ? -2.466 15.221 23.788 1.00 54.00 87 GLY A CA 1
ATOM 630 C C . GLY A 1 87 ? -3.586 14.561 22.983 1.00 54.00 87 GLY A C 1
ATOM 631 O O . GLY A 1 87 ? -4.361 13.782 23.520 1.00 54.00 87 GLY A O 1
ATOM 632 N N . ASN A 1 88 ? -3.623 14.818 21.671 1.00 57.41 88 ASN A N 1
ATOM 633 C CA . ASN A 1 88 ? -4.559 14.197 20.712 1.00 57.41 88 ASN A CA 1
ATOM 634 C C . ASN A 1 88 ? -4.125 12.786 20.282 1.00 57.41 88 ASN A C 1
ATOM 636 O O . ASN A 1 88 ? -4.463 12.313 19.195 1.00 57.41 88 ASN A O 1
ATOM 640 N N . ASP A 1 89 ? -3.346 12.125 21.125 1.00 71.25 89 ASP A N 1
ATOM 641 C CA . ASP A 1 89 ? -2.835 10.806 20.839 1.00 71.25 89 ASP A CA 1
ATOM 642 C C . ASP A 1 89 ? -3.715 9.802 21.571 1.00 71.25 89 ASP A C 1
ATOM 644 O O . ASP A 1 89 ? -3.942 9.931 22.774 1.00 71.25 89 ASP A O 1
ATOM 648 N N . PHE A 1 90 ? -4.204 8.788 20.862 1.00 73.56 90 PHE A N 1
ATOM 649 C CA . PHE A 1 90 ? -4.883 7.685 21.528 1.00 73.56 90 PHE A CA 1
ATOM 650 C C . PHE A 1 90 ? -3.872 6.590 21.840 1.00 73.56 90 PHE A C 1
ATOM 652 O O . PHE A 1 90 ? -2.951 6.308 21.066 1.00 73.56 90 PHE A O 1
ATOM 659 N N . GLN A 1 91 ? -4.037 5.964 22.998 1.00 83.75 91 GLN A N 1
ATOM 660 C CA . GLN A 1 91 ? -3.198 4.846 23.387 1.00 83.75 91 GLN A CA 1
ATOM 661 C C . GLN A 1 91 ? -3.798 3.534 22.892 1.00 83.75 91 GLN A C 1
ATOM 663 O O . GLN A 1 91 ? -4.994 3.272 23.025 1.00 83.75 91 GLN A O 1
ATOM 668 N N . VAL A 1 92 ? -2.936 2.676 22.367 1.00 84.56 92 VAL A N 1
ATOM 669 C CA . VAL A 1 92 ? -3.244 1.283 22.064 1.00 84.56 92 VAL A CA 1
ATOM 670 C C . VAL A 1 92 ? -2.443 0.435 23.028 1.00 84.56 92 VAL A C 1
ATOM 672 O O . VAL A 1 92 ? -1.227 0.587 23.135 1.00 84.56 92 VAL A O 1
ATOM 675 N N . ARG A 1 93 ? -3.116 -0.455 23.747 1.00 88.06 93 ARG A N 1
ATOM 676 C CA . ARG A 1 93 ? -2.477 -1.345 24.708 1.00 88.06 93 ARG A CA 1
ATOM 677 C C . ARG A 1 93 ? -2.494 -2.769 24.189 1.00 88.06 93 ARG A C 1
ATOM 679 O O . ARG A 1 93 ? -3.545 -3.275 23.826 1.00 88.06 93 ARG A O 1
ATOM 686 N N . TYR A 1 94 ? -1.346 -3.429 24.216 1.00 86.88 94 TYR A N 1
ATOM 687 C CA . TYR A 1 94 ? -1.247 -4.869 24.040 1.00 86.88 94 TYR A CA 1
ATOM 688 C C . TYR A 1 94 ? -1.115 -5.549 25.404 1.00 86.88 94 TYR A C 1
ATOM 690 O O . TYR A 1 94 ? -0.193 -5.242 26.163 1.00 86.88 94 TYR A O 1
ATOM 698 N N . THR A 1 95 ? -2.047 -6.444 25.729 1.00 82.69 95 THR A N 1
ATOM 699 C CA . THR A 1 95 ? -2.117 -7.147 27.014 1.00 82.69 95 THR A CA 1
ATOM 700 C C . THR A 1 95 ? -1.585 -8.575 26.927 1.00 82.69 95 THR A C 1
ATOM 702 O O . THR A 1 95 ? -0.791 -8.946 27.784 1.00 82.69 95 THR A O 1
ATOM 705 N N . SER A 1 96 ? -1.979 -9.377 25.927 1.00 82.00 96 SER A N 1
ATOM 706 C CA . SER A 1 96 ? -1.447 -10.737 25.680 1.00 82.00 96 SER A CA 1
ATOM 707 C C . SER A 1 96 ? -2.101 -11.420 24.464 1.00 82.00 96 SER A C 1
ATOM 709 O O . SER A 1 96 ? -3.009 -10.879 23.846 1.00 82.00 96 SER A O 1
ATOM 711 N N . GLY A 1 97 ? -1.690 -12.652 24.141 1.00 78.50 97 GLY A N 1
ATOM 712 C CA . GLY A 1 97 ? -2.504 -13.584 23.346 1.00 78.50 97 GLY A CA 1
ATOM 713 C C . GLY A 1 97 ? -2.290 -13.568 21.831 1.00 78.50 97 GLY A C 1
ATOM 714 O O . GLY A 1 97 ? -2.876 -14.401 21.144 1.00 78.50 97 GLY A O 1
ATOM 715 N N . GLN A 1 98 ? -1.440 -12.688 21.302 1.00 82.56 98 GLN A N 1
ATOM 716 C CA . GLN A 1 98 ? -1.077 -12.693 19.883 1.00 82.56 98 GLN A CA 1
ATOM 717 C C . GLN A 1 98 ? 0.228 -13.449 19.661 1.00 82.56 98 GLN A C 1
ATOM 719 O O . GLN A 1 98 ? 1.204 -13.276 20.394 1.00 82.56 98 GLN A O 1
ATOM 724 N N . ALA A 1 99 ? 0.240 -14.301 18.637 1.00 81.75 99 ALA A N 1
ATOM 725 C CA . ALA A 1 99 ? 1.436 -15.030 18.248 1.00 81.75 99 ALA A CA 1
ATOM 726 C C . ALA A 1 99 ? 2.505 -14.070 17.705 1.00 81.75 99 ALA A C 1
ATOM 728 O O . ALA A 1 99 ? 2.204 -13.068 17.059 1.00 81.75 99 ALA A O 1
ATOM 729 N N . SER A 1 100 ? 3.774 -14.405 17.925 1.00 81.25 100 SER A N 1
ATOM 730 C CA . SER A 1 100 ? 4.883 -13.708 17.274 1.00 81.25 100 SER A CA 1
ATOM 731 C C . SER A 1 100 ? 4.758 -13.806 15.747 1.00 81.25 100 SER A C 1
ATOM 733 O O . SER A 1 100 ? 4.509 -14.883 15.208 1.00 81.25 100 SER A O 1
ATOM 735 N N . GLY A 1 101 ? 4.920 -12.680 15.055 1.00 78.31 101 GLY A N 1
ATOM 736 C CA . GLY A 1 101 ? 4.725 -12.542 13.612 1.00 78.31 101 GLY A CA 1
ATOM 737 C C . GLY A 1 101 ? 3.272 -12.318 13.180 1.00 78.31 101 GLY A C 1
ATOM 738 O O . GLY A 1 101 ? 3.033 -12.145 11.980 1.00 78.31 101 GLY A O 1
ATOM 739 N N . ALA A 1 102 ? 2.317 -12.308 14.119 1.00 84.94 102 ALA A N 1
ATOM 740 C CA . ALA A 1 102 ? 0.931 -11.983 13.821 1.00 84.94 102 ALA A CA 1
ATOM 741 C C . ALA A 1 102 ? 0.788 -10.514 13.402 1.00 84.94 102 ALA A C 1
ATOM 743 O O . ALA A 1 102 ? 1.557 -9.637 13.809 1.00 84.94 102 ALA A O 1
ATOM 744 N N . VAL A 1 103 ? -0.236 -10.262 12.593 1.00 85.50 103 VAL A N 1
ATOM 745 C CA . VAL A 1 103 ? -0.621 -8.927 12.155 1.00 85.50 103 VAL A CA 1
ATOM 746 C C . VAL A 1 103 ? -2.106 -8.743 12.448 1.00 85.50 103 VAL A C 1
ATOM 748 O O . VAL A 1 103 ? -2.921 -9.630 12.206 1.00 85.50 103 VAL A O 1
ATOM 751 N N . ALA A 1 104 ? -2.447 -7.583 12.982 1.00 88.75 104 ALA A N 1
ATOM 752 C CA . ALA A 1 104 ? -3.782 -7.147 13.332 1.00 88.75 104 ALA A CA 1
ATOM 753 C C . ALA A 1 104 ? -4.100 -5.792 12.706 1.00 88.75 104 ALA A C 1
ATOM 755 O O . ALA A 1 104 ? -3.243 -5.132 12.122 1.00 88.75 104 ALA A O 1
ATOM 756 N N . ARG A 1 105 ? -5.355 -5.371 12.855 1.00 90.31 105 ARG A N 1
ATOM 757 C CA . ARG A 1 105 ? -5.860 -4.121 12.306 1.00 90.31 105 ARG A CA 1
ATOM 758 C C . ARG A 1 105 ? -6.690 -3.371 13.337 1.00 90.31 105 ARG A C 1
ATOM 760 O O . ARG A 1 105 ? -7.510 -3.969 14.033 1.00 90.31 105 ARG A O 1
ATOM 767 N N . ILE A 1 106 ? -6.504 -2.059 13.382 1.00 89.62 106 ILE A N 1
ATOM 768 C CA . ILE A 1 106 ? -7.403 -1.116 14.042 1.00 89.62 106 ILE A CA 1
ATOM 769 C C . ILE A 1 106 ? -8.203 -0.419 12.947 1.00 89.62 106 ILE A C 1
ATOM 771 O O . ILE A 1 106 ? -7.636 0.244 12.083 1.00 89.62 106 ILE A O 1
ATOM 775 N N . ASP A 1 107 ? -9.518 -0.577 12.979 1.00 90.88 107 ASP A N 1
ATOM 776 C CA . ASP A 1 107 ? -10.455 0.179 12.160 1.00 90.88 107 ASP A CA 1
ATOM 777 C C . ASP A 1 107 ? -10.647 1.562 12.775 1.00 90.88 107 ASP A C 1
ATOM 779 O O . ASP A 1 107 ? -10.919 1.650 13.972 1.00 90.88 107 ASP A O 1
ATOM 783 N N . LEU A 1 108 ? -10.560 2.626 11.975 1.00 88.19 108 LEU A N 1
ATOM 784 C CA . LEU A 1 108 ? -11.018 3.955 12.383 1.00 88.19 108 LEU A CA 1
ATOM 785 C C . LEU A 1 108 ? -12.311 4.279 11.640 1.00 88.19 108 LEU A C 1
ATOM 787 O O . LEU A 1 108 ? -12.418 4.029 10.438 1.00 88.19 108 LEU A O 1
ATOM 791 N N . ALA A 1 109 ? -13.272 4.870 12.338 1.00 87.44 109 ALA A N 1
ATOM 792 C CA . ALA A 1 109 ? -14.558 5.276 11.788 1.00 87.44 109 ALA A CA 1
ATOM 793 C C . ALA A 1 109 ? -15.005 6.625 12.353 1.00 87.44 109 ALA A C 1
ATOM 795 O O . ALA A 1 109 ? -14.633 6.984 13.469 1.00 87.44 109 ALA A O 1
ATOM 796 N N . TYR A 1 110 ? -15.857 7.350 11.631 1.00 84.81 110 TYR A N 1
ATOM 797 C CA . TYR A 1 110 ? -16.686 8.384 12.257 1.00 84.81 110 TYR A CA 1
ATOM 798 C C . TYR A 1 110 ? -18.072 7.822 12.563 1.00 84.81 110 TYR A C 1
ATOM 800 O O . TYR A 1 110 ? -18.558 6.911 11.891 1.00 84.81 110 TYR A O 1
ATOM 808 N N . LYS A 1 111 ? -18.723 8.371 13.587 1.00 84.81 111 LYS A N 1
ATOM 809 C CA . LYS A 1 111 ? -20.118 8.044 13.886 1.00 84.81 111 LYS A CA 1
ATOM 810 C C . LYS A 1 111 ? -21.032 8.936 13.048 1.00 84.81 111 LYS A C 1
ATOM 812 O O . LYS A 1 111 ? -20.997 10.154 13.211 1.00 84.81 111 LYS A O 1
ATOM 817 N N . SER A 1 112 ? -21.843 8.348 12.170 1.00 79.69 112 SER A N 1
ATOM 818 C CA . SER A 1 112 ? -22.702 9.097 11.237 1.00 79.69 112 SER A CA 1
ATOM 819 C C . SER A 1 112 ? -24.056 9.524 11.822 1.00 79.69 112 SER A C 1
ATOM 821 O O . SER A 1 112 ? -24.743 10.347 11.220 1.00 79.69 112 SER A O 1
ATOM 823 N N . SER A 1 113 ? -24.446 9.020 13.001 1.00 76.00 113 SER A N 1
ATOM 824 C CA . SER A 1 113 ? -25.725 9.343 13.648 1.00 76.00 113 SER A CA 1
ATOM 825 C C . SER A 1 113 ? -25.577 10.253 14.878 1.00 76.00 113 SER A C 1
ATOM 827 O O . SER A 1 113 ? -24.901 9.925 15.856 1.00 76.00 113 SER A O 1
ATOM 829 N N . ALA A 1 114 ? -26.290 11.388 14.858 1.00 68.69 114 ALA A N 1
ATOM 830 C CA . ALA A 1 114 ? -26.381 12.321 15.987 1.00 68.69 114 ALA A CA 1
ATOM 831 C C . ALA A 1 114 ? -27.155 11.730 17.180 1.00 68.69 114 ALA A C 1
ATOM 833 O O . ALA A 1 114 ? -26.827 11.963 18.341 1.00 68.69 114 ALA A O 1
ATOM 834 N N . LYS A 1 115 ? -28.225 10.981 16.878 1.00 66.38 115 LYS A N 1
ATOM 835 C CA . LYS A 1 115 ? -29.154 10.352 17.827 1.00 66.38 115 LYS A CA 1
ATOM 836 C C . LYS A 1 115 ? -29.592 9.001 17.251 1.00 66.38 115 LYS A C 1
ATOM 838 O O . LYS A 1 115 ? -29.935 8.936 16.075 1.00 66.38 115 LYS A O 1
ATOM 843 N N . GLY A 1 116 ? -29.587 7.946 18.066 1.00 72.62 116 GLY A N 1
ATOM 844 C CA . GLY A 1 116 ? -29.971 6.585 17.659 1.00 72.62 116 GLY A CA 1
ATOM 845 C C . GLY A 1 116 ? -28.825 5.567 17.736 1.00 72.62 116 GLY A C 1
ATOM 846 O O . GLY A 1 116 ? -27.754 5.894 18.261 1.00 72.62 116 GLY A O 1
ATOM 847 N N . PRO A 1 117 ? -29.044 4.330 17.243 1.00 80.75 117 PRO A N 1
ATOM 848 C CA . PRO A 1 117 ? -28.006 3.307 17.170 1.00 80.75 117 PRO A CA 1
ATOM 849 C C . PRO A 1 117 ? -26.780 3.853 16.436 1.00 80.75 117 PRO A C 1
ATOM 851 O O . PRO A 1 117 ? -26.902 4.551 15.425 1.00 80.75 117 PRO A O 1
ATOM 854 N N . ALA A 1 118 ? -25.595 3.586 16.977 1.00 82.19 118 ALA A N 1
ATOM 855 C CA . ALA A 1 118 ? -24.363 4.095 16.401 1.00 82.19 118 ALA A CA 1
ATOM 856 C C . ALA A 1 118 ? -24.066 3.370 15.081 1.00 82.19 118 ALA A C 1
ATOM 858 O O . ALA A 1 118 ? -23.800 2.169 15.071 1.00 82.19 118 ALA A O 1
ATOM 859 N N . THR A 1 119 ? -24.108 4.109 13.975 1.00 88.19 119 THR A N 1
ATOM 860 C CA . THR A 1 119 ? -23.578 3.678 12.680 1.00 88.19 119 THR A CA 1
ATOM 861 C C . THR A 1 119 ? -22.166 4.232 12.540 1.00 88.19 119 THR A C 1
ATOM 863 O O . THR A 1 119 ? -21.943 5.435 12.702 1.00 88.19 119 THR A O 1
ATOM 866 N N . TYR A 1 120 ? -21.207 3.339 12.303 1.00 89.25 120 TYR A N 1
ATOM 867 C CA . TYR A 1 120 ? -19.788 3.665 12.193 1.00 89.25 120 TYR A CA 1
ATOM 868 C C . TYR A 1 120 ? -19.351 3.523 10.744 1.00 89.25 120 TYR A C 1
ATOM 870 O O . TYR A 1 120 ? -19.410 2.427 10.190 1.00 89.25 120 TYR A O 1
ATOM 878 N N . GLU A 1 121 ? -18.901 4.626 10.160 1.00 85.62 121 GLU A N 1
ATOM 879 C CA . GLU A 1 121 ? -18.425 4.691 8.783 1.00 85.62 121 GLU A CA 1
ATOM 880 C C . GLU A 1 121 ? -16.893 4.651 8.774 1.00 85.62 121 GLU A C 1
ATOM 882 O O . GLU A 1 121 ? -16.262 5.612 9.231 1.00 85.62 121 GLU A O 1
ATOM 887 N N . PRO A 1 122 ? -16.273 3.554 8.304 1.00 86.38 122 PRO A N 1
ATOM 888 C CA . PRO A 1 122 ? -14.834 3.407 8.218 1.00 86.38 122 PRO A CA 1
ATOM 889 C C . PRO A 1 122 ? -14.212 4.496 7.363 1.00 86.38 122 PRO A C 1
ATOM 891 O O . PRO A 1 122 ? -14.635 4.774 6.246 1.00 86.38 122 PRO A O 1
ATOM 894 N N . ILE A 1 123 ? -13.149 5.068 7.896 1.00 80.00 123 ILE A N 1
ATOM 895 C CA . ILE A 1 123 ? -12.359 6.104 7.236 1.00 80.00 123 ILE A CA 1
ATOM 896 C C . ILE A 1 123 ? -10.928 5.629 6.964 1.00 80.00 123 ILE A C 1
ATOM 898 O O . ILE A 1 123 ? -10.200 6.245 6.189 1.00 80.00 123 ILE A O 1
ATOM 902 N N . GLY A 1 124 ? -10.537 4.492 7.539 1.00 81.88 124 GLY A N 1
ATOM 903 C CA . GLY A 1 124 ? -9.309 3.783 7.203 1.00 81.88 124 GLY A CA 1
ATOM 904 C C . GLY A 1 124 ? -8.900 2.803 8.295 1.00 81.88 124 GLY A C 1
ATOM 905 O O . GLY A 1 124 ? -9.674 2.515 9.212 1.00 81.88 124 GLY A O 1
ATOM 906 N N . HIS A 1 125 ? -7.664 2.319 8.202 1.00 85.56 125 HIS A N 1
ATOM 907 C CA . HIS A 1 125 ? -7.124 1.349 9.141 1.00 85.56 125 HIS A CA 1
ATOM 908 C C . HIS A 1 125 ? -5.663 1.613 9.498 1.00 85.56 125 HIS A C 1
ATOM 910 O O . HIS A 1 125 ? -4.905 2.138 8.682 1.00 85.56 125 HIS A O 1
ATOM 916 N N . ILE A 1 126 ? -5.281 1.177 10.694 1.00 84.44 126 ILE A N 1
ATOM 917 C CA . ILE A 1 126 ? -3.897 1.112 11.165 1.00 84.44 126 ILE A CA 1
ATOM 918 C C . ILE A 1 126 ? -3.529 -0.358 11.320 1.00 84.44 126 ILE A C 1
ATOM 920 O O . ILE A 1 126 ? -4.299 -1.144 11.876 1.00 84.44 126 ILE A O 1
ATOM 924 N N . ASN A 1 127 ? -2.358 -0.731 10.832 1.00 84.31 127 ASN A N 1
ATOM 925 C CA . ASN A 1 127 ? -1.830 -2.075 10.956 1.00 84.31 127 ASN A CA 1
ATOM 926 C C . ASN A 1 127 ? -1.1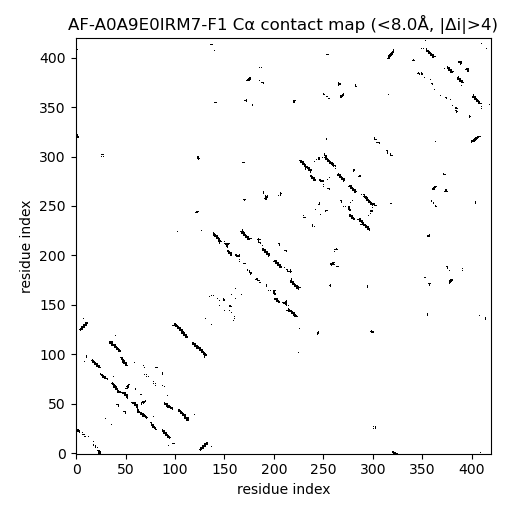27 -2.216 12.308 1.00 84.31 127 ASN A C 1
ATOM 928 O O . ASN A 1 127 ? -0.463 -1.299 12.778 1.00 84.31 127 ASN A O 1
ATOM 932 N N . VAL A 1 128 ? -1.259 -3.372 12.941 1.00 84.19 128 VAL A N 1
ATOM 933 C CA . VAL A 1 128 ? -0.635 -3.671 14.229 1.00 84.19 128 VAL A CA 1
ATOM 934 C C . VAL A 1 128 ? 0.192 -4.936 14.072 1.00 84.19 128 VAL A C 1
ATOM 936 O O . VAL A 1 128 ? -0.347 -5.984 13.736 1.00 84.19 128 VAL A O 1
ATOM 939 N N . TYR A 1 129 ? 1.491 -4.856 14.315 1.00 83.69 129 TYR A N 1
ATOM 940 C CA . TYR A 1 129 ? 2.421 -5.974 14.200 1.00 83.69 129 TYR A CA 1
ATOM 941 C C . TYR A 1 129 ? 2.803 -6.474 15.591 1.00 83.69 129 TYR A C 1
ATOM 943 O O . TYR A 1 129 ? 3.140 -5.677 16.469 1.00 83.69 129 TYR A O 1
ATOM 951 N N . PHE A 1 130 ? 2.767 -7.794 15.785 1.00 84.25 130 PHE A N 1
ATOM 952 C CA . PHE A 1 130 ? 3.234 -8.447 17.010 1.00 84.25 130 PHE A CA 1
ATOM 953 C C . PHE A 1 130 ? 4.548 -9.138 16.737 1.00 84.25 130 PHE A C 1
ATOM 955 O O . PHE A 1 130 ? 4.640 -10.134 16.027 1.00 84.25 130 PHE A O 1
ATOM 962 N N . ASP A 1 131 ? 5.586 -8.586 17.314 1.00 81.69 131 ASP A N 1
ATOM 963 C CA . ASP A 1 131 ? 6.916 -8.704 16.783 1.00 81.69 131 ASP A CA 1
ATOM 964 C C . ASP A 1 131 ? 7.805 -9.516 17.740 1.00 81.69 131 ASP A C 1
ATOM 966 O O . ASP A 1 131 ? 7.757 -9.315 18.961 1.00 81.69 131 ASP A O 1
ATOM 970 N N . PRO A 1 132 ? 8.593 -10.494 17.253 1.00 74.12 132 PRO A N 1
ATOM 971 C CA . PRO A 1 132 ? 9.561 -11.179 18.103 1.00 74.12 132 PRO A CA 1
ATOM 972 C C . PRO A 1 132 ? 10.622 -10.189 18.577 1.00 74.12 132 PRO A C 1
ATOM 974 O O . PRO A 1 132 ? 11.086 -9.372 17.796 1.00 74.12 132 PRO A O 1
ATOM 977 N N . VAL A 1 133 ? 11.066 -10.309 19.830 1.00 68.19 133 VAL A N 1
ATOM 978 C CA . VAL A 1 133 ? 12.045 -9.398 20.469 1.00 68.19 133 VAL A CA 1
ATOM 979 C C . VAL A 1 133 ? 13.307 -9.168 19.629 1.00 68.19 133 VAL A C 1
ATOM 981 O O . VAL A 1 133 ? 13.942 -8.123 19.740 1.00 68.19 133 VAL A O 1
ATOM 984 N N . THR A 1 134 ? 13.676 -10.160 18.823 1.00 66.38 134 THR A N 1
ATOM 985 C CA . THR A 1 134 ? 14.943 -10.246 18.102 1.00 66.38 134 THR A CA 1
ATOM 986 C C . THR A 1 134 ? 14.871 -9.845 16.631 1.00 66.38 134 THR A C 1
ATOM 988 O O . THR A 1 134 ? 15.925 -9.777 16.002 1.00 66.38 134 THR A O 1
ATOM 991 N N . ALA A 1 135 ? 13.692 -9.618 16.042 1.00 60.28 135 ALA A N 1
ATOM 992 C CA . ALA A 1 135 ? 13.629 -9.301 14.615 1.00 60.28 135 ALA A CA 1
ATOM 993 C C . ALA A 1 135 ? 13.813 -7.799 14.359 1.00 60.28 135 ALA A C 1
ATOM 995 O O . ALA A 1 135 ? 13.371 -6.958 15.131 1.00 60.28 135 ALA A O 1
ATOM 996 N N . GLN A 1 136 ? 14.467 -7.454 13.250 1.00 56.59 136 GLN A N 1
ATOM 997 C CA . GLN A 1 136 ? 14.319 -6.120 12.675 1.00 56.59 136 GLN A CA 1
ATOM 998 C C . GLN A 1 136 ? 12.972 -6.066 11.957 1.00 56.59 136 GLN A C 1
ATOM 1000 O O . GLN A 1 136 ? 12.614 -6.964 11.189 1.00 56.59 136 GLN A O 1
ATOM 1005 N N . HIS A 1 137 ? 12.191 -5.047 12.297 1.00 61.78 137 HIS A N 1
ATOM 1006 C CA . HIS A 1 137 ? 10.748 -5.004 12.073 1.00 61.78 137 HIS A CA 1
ATOM 1007 C C . HIS A 1 137 ? 10.342 -4.134 10.900 1.00 61.78 137 HIS A C 1
ATOM 1009 O O . HIS A 1 137 ? 9.178 -3.760 10.792 1.00 61.78 137 HIS A O 1
ATOM 1015 N N . GLU A 1 138 ? 11.276 -3.905 9.993 1.00 79.88 138 GLU A N 1
ATOM 1016 C CA . GLU A 1 138 ? 11.123 -3.065 8.825 1.00 79.88 138 GLU A CA 1
ATOM 1017 C C . GLU A 1 138 ? 9.982 -3.581 7.933 1.00 79.88 138 GLU A C 1
ATOM 1019 O O . GLU A 1 138 ? 10.075 -4.583 7.224 1.00 79.88 138 GLU A O 1
ATOM 1024 N N . THR A 1 139 ? 8.838 -2.902 8.000 1.00 87.00 139 THR A N 1
ATOM 1025 C CA . THR A 1 139 ? 7.782 -2.964 6.976 1.00 87.00 139 THR A CA 1
ATOM 1026 C C . THR A 1 139 ? 8.133 -2.075 5.780 1.00 87.00 139 THR A C 1
ATOM 1028 O O . THR A 1 139 ? 7.415 -2.045 4.781 1.00 87.00 139 THR A O 1
ATOM 1031 N N . TRP A 1 140 ? 9.265 -1.382 5.887 1.00 88.50 140 TRP A N 1
ATOM 1032 C CA . TRP A 1 140 ? 9.849 -0.447 4.953 1.00 88.50 140 TRP A CA 1
ATOM 1033 C C . TRP A 1 140 ? 11.331 -0.741 4.822 1.00 88.50 140 TRP A C 1
ATOM 1035 O O . TRP A 1 140 ? 12.049 -0.675 5.808 1.00 88.50 140 TRP A O 1
ATOM 1045 N N . PHE A 1 141 ? 11.798 -1.025 3.615 1.00 89.81 141 PHE A N 1
ATOM 1046 C CA . PHE A 1 141 ? 13.222 -1.215 3.367 1.00 89.81 141 PHE A CA 1
ATOM 1047 C C . PHE A 1 141 ? 13.558 -0.846 1.928 1.00 89.81 141 PHE A C 1
ATOM 1049 O O . PHE A 1 141 ? 12.675 -0.687 1.084 1.00 89.81 141 PHE A O 1
ATOM 1056 N N . SER A 1 142 ? 14.849 -0.731 1.638 1.00 90.62 142 SER A N 1
ATOM 1057 C CA . SER A 1 142 ? 15.344 -0.502 0.284 1.00 90.62 142 SER A CA 1
ATOM 1058 C C . SER A 1 142 ? 16.190 -1.680 -0.166 1.00 90.62 142 SER A C 1
ATOM 1060 O O . SER A 1 142 ? 16.993 -2.211 0.597 1.00 90.62 142 SER A O 1
ATOM 1062 N N . VAL A 1 143 ? 16.047 -2.085 -1.426 1.00 92.88 143 VAL A N 1
ATOM 1063 C CA . VAL A 1 143 ? 16.893 -3.115 -2.034 1.00 92.88 143 VAL A CA 1
ATOM 1064 C C . VAL A 1 143 ? 17.683 -2.515 -3.189 1.00 92.88 143 VAL A C 1
ATOM 1066 O O . VAL A 1 143 ? 17.149 -1.767 -4.010 1.00 92.88 143 VAL A O 1
ATOM 1069 N N . ARG A 1 144 ? 18.964 -2.870 -3.275 1.00 93.81 144 ARG A N 1
ATOM 1070 C CA . ARG A 1 144 ? 19.803 -2.586 -4.440 1.00 93.81 144 ARG A CA 1
ATOM 1071 C C . ARG A 1 144 ? 19.900 -3.835 -5.306 1.00 93.81 144 ARG A C 1
ATOM 1073 O O . ARG A 1 144 ? 20.191 -4.918 -4.801 1.00 93.81 144 ARG A O 1
ATOM 1080 N N . ALA A 1 145 ? 19.701 -3.671 -6.607 1.00 95.75 145 ALA A N 1
ATOM 1081 C CA . ALA A 1 145 ? 19.974 -4.702 -7.594 1.00 95.75 145 ALA A CA 1
ATOM 1082 C C . ALA A 1 145 ? 21.481 -5.004 -7.644 1.00 95.75 145 ALA A C 1
ATOM 1084 O O . ALA A 1 145 ? 22.290 -4.128 -7.946 1.00 95.75 145 ALA A O 1
ATOM 1085 N N . THR A 1 146 ? 21.863 -6.243 -7.363 1.00 96.06 146 THR A N 1
ATOM 1086 C CA . THR A 1 146 ? 23.230 -6.768 -7.428 1.00 96.06 146 THR A CA 1
ATOM 1087 C C . THR A 1 146 ? 23.249 -8.017 -8.303 1.00 96.06 146 THR A C 1
ATOM 1089 O O . THR A 1 146 ? 22.217 -8.628 -8.574 1.00 96.06 146 THR A O 1
ATOM 1092 N N . SER A 1 147 ? 24.433 -8.452 -8.727 1.00 97.06 147 SER A N 1
ATOM 1093 C CA . SER A 1 147 ? 24.573 -9.712 -9.470 1.00 97.06 147 SER A CA 1
ATOM 1094 C C . SER A 1 147 ? 24.139 -10.945 -8.665 1.00 97.06 147 SER A C 1
ATOM 1096 O O . SER A 1 147 ? 23.840 -11.974 -9.259 1.00 97.06 147 SER A O 1
ATOM 1098 N N . SER A 1 148 ? 24.086 -10.857 -7.330 1.00 97.31 148 SER A N 1
ATOM 1099 C CA . SER A 1 148 ? 23.666 -11.959 -6.457 1.00 97.31 148 SER A CA 1
ATOM 1100 C C . SER A 1 148 ? 22.152 -12.063 -6.262 1.00 97.31 148 SER A C 1
ATOM 1102 O O . SER A 1 148 ? 21.673 -13.121 -5.859 1.00 97.31 148 SER A O 1
ATOM 1104 N N . ASN A 1 149 ? 21.391 -10.993 -6.520 1.00 97.62 149 ASN A N 1
ATOM 1105 C CA . ASN A 1 149 ? 19.934 -10.985 -6.351 1.00 97.62 149 ASN A CA 1
ATOM 1106 C C . ASN A 1 149 ? 19.156 -10.716 -7.650 1.00 97.62 149 ASN A C 1
ATOM 1108 O O . ASN A 1 149 ? 17.933 -10.866 -7.655 1.00 97.62 149 ASN A O 1
ATOM 1112 N N . VAL A 1 150 ? 19.837 -10.380 -8.748 1.00 97.62 150 VAL A N 1
ATOM 1113 C CA . VAL A 1 150 ? 19.249 -10.263 -10.086 1.00 97.62 150 VAL A CA 1
ATOM 1114 C C . VAL A 1 150 ? 19.492 -11.533 -10.895 1.00 97.62 150 VAL A C 1
ATOM 1116 O O . VAL A 1 150 ? 20.606 -12.043 -10.970 1.00 97.62 150 VAL A O 1
ATOM 1119 N N . SER A 1 151 ? 18.446 -12.016 -11.562 1.00 95.50 151 SER A N 1
ATOM 1120 C CA . SER A 1 151 ? 18.534 -13.075 -12.568 1.00 95.50 151 SER A CA 1
ATOM 1121 C C . SER A 1 151 ? 17.595 -12.740 -13.725 1.00 95.50 151 SER A C 1
ATOM 1123 O O . SER A 1 151 ? 16.373 -12.719 -13.562 1.00 95.50 151 SER A O 1
ATOM 1125 N N . GLY A 1 152 ? 18.170 -12.412 -14.886 1.00 93.75 152 GLY A N 1
ATOM 1126 C CA . GLY A 1 152 ? 17.419 -11.904 -16.036 1.00 93.75 152 GLY A CA 1
ATOM 1127 C C . GLY A 1 152 ? 16.648 -10.621 -15.700 1.00 93.75 152 GLY A C 1
ATOM 1128 O O . GLY A 1 152 ? 17.177 -9.704 -15.073 1.00 93.75 152 GLY A O 1
ATOM 1129 N N . GLY A 1 153 ? 15.378 -10.559 -16.103 1.00 95.06 153 GLY A N 1
ATOM 1130 C CA . GLY A 1 153 ? 14.465 -9.441 -15.828 1.00 95.06 153 GLY A CA 1
ATOM 1131 C C . GLY A 1 153 ? 13.850 -9.441 -14.428 1.00 95.06 153 GLY A C 1
ATOM 1132 O O . GLY A 1 153 ? 12.785 -8.855 -14.246 1.00 95.06 153 GLY A O 1
ATOM 1133 N N . MET A 1 154 ? 14.454 -10.133 -13.457 1.00 96.62 154 MET A N 1
ATOM 1134 C CA . MET A 1 154 ? 13.889 -10.322 -12.122 1.00 96.62 154 MET A CA 1
ATOM 1135 C C . MET A 1 154 ? 14.903 -10.001 -11.022 1.00 96.62 154 MET A C 1
ATOM 1137 O O . MET A 1 154 ? 16.066 -10.387 -11.108 1.00 96.62 154 MET A O 1
ATOM 1141 N N . LEU A 1 155 ? 14.425 -9.368 -9.956 1.00 97.56 155 LEU A N 1
ATOM 1142 C CA . LEU A 1 155 ? 15.156 -9.018 -8.743 1.00 97.56 155 LEU A CA 1
ATOM 1143 C C . LEU A 1 155 ? 14.492 -9.703 -7.546 1.00 97.56 155 LEU A C 1
ATOM 1145 O O . LEU A 1 155 ? 13.319 -9.472 -7.264 1.00 97.56 155 LEU A O 1
ATOM 1149 N N . THR A 1 156 ? 15.231 -10.557 -6.848 1.00 98.25 156 THR A N 1
ATOM 1150 C CA . THR A 1 156 ? 14.736 -11.324 -5.702 1.00 98.25 156 THR A CA 1
ATOM 1151 C C . THR A 1 156 ? 14.846 -10.519 -4.412 1.00 98.25 156 THR A C 1
ATOM 1153 O O . THR A 1 156 ? 15.923 -10.039 -4.058 1.00 98.25 156 THR A O 1
ATOM 1156 N N . LEU A 1 157 ? 13.739 -10.420 -3.677 1.00 97.56 157 LEU A N 1
ATOM 1157 C CA . LEU A 1 157 ? 13.689 -9.800 -2.359 1.00 97.56 157 LEU A CA 1
ATOM 1158 C C . LEU A 1 157 ? 14.048 -10.844 -1.298 1.00 97.56 157 LEU A C 1
ATOM 1160 O O . LEU A 1 157 ? 13.509 -11.950 -1.289 1.00 97.56 157 LEU A O 1
ATOM 1164 N N . ASN A 1 158 ? 14.978 -10.500 -0.411 1.00 95.06 158 ASN A N 1
ATOM 1165 C CA . ASN A 1 158 ? 15.372 -11.340 0.714 1.00 95.06 158 ASN A CA 1
ATOM 1166 C C . ASN A 1 158 ? 15.115 -10.573 2.006 1.00 95.06 158 ASN A C 1
ATOM 1168 O O . ASN A 1 158 ? 15.931 -9.743 2.394 1.00 95.06 158 ASN A O 1
ATOM 1172 N N . HIS A 1 159 ? 13.976 -10.828 2.640 1.00 92.50 159 HIS A N 1
ATOM 1173 C CA . HIS A 1 159 ? 13.571 -10.108 3.842 1.00 92.50 159 HIS A CA 1
ATOM 1174 C C . HIS A 1 159 ? 12.846 -11.054 4.799 1.00 92.50 159 HIS A C 1
ATOM 1176 O O . HIS A 1 159 ? 12.022 -11.859 4.366 1.00 92.50 159 HIS A O 1
ATOM 1182 N N . SER A 1 160 ? 13.123 -10.955 6.101 1.00 90.44 160 SER A N 1
ATOM 1183 C CA . SER A 1 160 ? 12.588 -11.866 7.127 1.00 90.44 160 SER A CA 1
ATOM 1184 C C . SER A 1 160 ? 11.055 -11.909 7.150 1.00 90.44 160 SER A C 1
ATOM 1186 O O . SER A 1 160 ? 10.477 -12.977 7.318 1.00 90.44 160 SER A O 1
ATOM 1188 N N . ARG A 1 161 ? 10.392 -10.770 6.907 1.00 87.31 161 ARG A N 1
ATOM 1189 C CA . ARG A 1 161 ? 8.923 -10.681 6.808 1.00 87.31 161 ARG A CA 1
ATOM 1190 C C . ARG A 1 161 ? 8.330 -11.187 5.485 1.00 87.31 161 ARG A C 1
ATOM 1192 O O . ARG A 1 161 ? 7.123 -11.363 5.417 1.00 87.31 161 ARG A O 1
ATOM 1199 N N . LEU A 1 162 ? 9.137 -11.387 4.443 1.00 93.25 162 LEU A N 1
ATOM 1200 C CA . LEU A 1 162 ? 8.665 -11.785 3.106 1.00 93.25 162 LEU A CA 1
ATOM 1201 C C . LEU A 1 162 ? 9.005 -13.238 2.758 1.00 93.25 162 LEU A C 1
ATOM 1203 O O . LEU A 1 162 ? 8.277 -13.896 2.014 1.00 93.25 162 LEU A O 1
ATOM 1207 N N . ASN A 1 163 ? 10.126 -13.743 3.265 1.00 94.88 163 ASN A N 1
ATOM 1208 C CA . ASN A 1 163 ? 10.597 -15.090 2.969 1.00 94.88 163 ASN A CA 1
ATOM 1209 C C . ASN A 1 163 ? 9.599 -16.134 3.492 1.00 94.88 163 ASN A C 1
ATOM 1211 O O . ASN A 1 163 ? 9.212 -16.098 4.655 1.00 94.88 163 ASN A O 1
ATOM 1215 N N . GLY A 1 164 ? 9.189 -17.069 2.631 1.00 95.06 164 GLY A N 1
ATOM 1216 C CA . GLY A 1 164 ? 8.218 -18.111 2.988 1.00 95.06 164 GLY A CA 1
ATOM 1217 C C . GLY A 1 164 ? 6.767 -17.634 3.136 1.00 95.06 164 GLY A C 1
ATOM 1218 O O . GLY A 1 164 ? 5.915 -18.437 3.502 1.00 95.06 164 GLY A O 1
ATOM 1219 N N . ARG A 1 165 ? 6.471 -16.357 2.852 1.00 93.56 165 ARG A N 1
ATOM 1220 C CA . ARG A 1 165 ? 5.156 -15.750 3.092 1.00 93.56 165 ARG A CA 1
ATOM 1221 C C . ARG A 1 165 ? 4.514 -15.236 1.809 1.00 93.56 165 ARG A C 1
ATOM 1223 O O . ARG A 1 165 ? 4.776 -14.113 1.385 1.00 93.56 165 ARG A O 1
ATOM 1230 N N . SER A 1 166 ? 3.682 -16.063 1.179 1.00 95.38 166 SER A N 1
ATOM 1231 C CA . SER A 1 166 ? 2.918 -15.688 -0.023 1.00 95.38 166 SER A CA 1
ATOM 1232 C C . SER A 1 166 ? 1.683 -14.830 0.273 1.00 95.38 166 SER A C 1
ATOM 1234 O O . SER A 1 166 ? 1.048 -14.350 -0.657 1.00 95.38 166 SER A O 1
ATOM 1236 N N . ASP A 1 167 ? 1.329 -14.686 1.550 1.00 92.56 167 ASP A N 1
ATOM 1237 C CA . ASP A 1 167 ? 0.184 -13.941 2.086 1.00 92.56 167 ASP A CA 1
ATOM 1238 C C . ASP A 1 167 ? 0.481 -12.450 2.325 1.00 92.56 167 ASP A C 1
ATOM 1240 O O . ASP A 1 167 ? -0.326 -11.763 2.933 1.00 92.56 167 ASP A O 1
ATOM 1244 N N . MET A 1 168 ? 1.655 -11.961 1.916 1.00 92.75 168 MET A N 1
ATOM 1245 C CA . MET A 1 168 ? 2.064 -10.567 2.104 1.00 92.75 168 MET A CA 1
ATOM 1246 C C . MET A 1 168 ? 1.872 -9.774 0.818 1.00 92.75 168 MET A C 1
ATOM 1248 O O . MET A 1 168 ? 2.435 -10.138 -0.204 1.00 92.75 168 MET A O 1
ATOM 1252 N N . GLU A 1 169 ? 1.208 -8.630 0.847 1.00 94.88 169 GLU A N 1
ATOM 1253 C CA . GLU A 1 169 ? 1.214 -7.726 -0.300 1.00 94.88 169 GLU A CA 1
ATOM 1254 C C . GLU A 1 169 ? 2.400 -6.758 -0.229 1.00 94.88 169 GLU A C 1
ATOM 1256 O O . GLU A 1 169 ? 2.829 -6.309 0.839 1.00 94.88 169 GLU A O 1
ATOM 1261 N N . VAL A 1 170 ? 2.962 -6.441 -1.397 1.00 95.75 170 VAL A N 1
ATOM 1262 C CA . VAL A 1 170 ? 4.199 -5.663 -1.510 1.00 95.75 170 VAL A CA 1
ATOM 1263 C C . VAL A 1 170 ? 4.003 -4.500 -2.473 1.00 95.75 170 VAL A C 1
ATOM 1265 O O . VAL A 1 170 ? 3.618 -4.685 -3.624 1.00 95.75 170 VAL A O 1
ATOM 1268 N N . PHE A 1 171 ? 4.324 -3.294 -2.021 1.00 95.31 171 PHE A N 1
ATOM 1269 C CA . PHE A 1 171 ? 4.383 -2.090 -2.842 1.00 95.31 171 PHE A CA 1
ATOM 1270 C C . PHE A 1 171 ? 5.834 -1.736 -3.124 1.00 95.31 171 PHE A C 1
ATOM 1272 O O . PHE A 1 171 ? 6.689 -1.829 -2.243 1.00 95.31 171 PHE A O 1
ATOM 1279 N N . VAL A 1 172 ? 6.111 -1.330 -4.361 1.00 94.12 172 VAL A N 1
ATOM 1280 C CA . VAL A 1 172 ? 7.468 -1.031 -4.814 1.00 94.12 172 VAL A CA 1
ATOM 1281 C C . VAL A 1 172 ? 7.487 0.286 -5.572 1.00 94.12 172 VAL A C 1
ATOM 1283 O O . VAL A 1 172 ? 6.588 0.597 -6.349 1.00 94.12 172 VAL A O 1
ATOM 1286 N N . THR A 1 173 ? 8.531 1.075 -5.357 1.00 90.88 173 THR A N 1
ATOM 1287 C CA . THR A 1 173 ? 8.834 2.269 -6.151 1.00 90.88 173 THR A CA 1
ATOM 1288 C C . THR A 1 173 ? 10.331 2.324 -6.405 1.00 90.88 173 THR A C 1
ATOM 1290 O O . THR A 1 173 ? 11.123 2.035 -5.512 1.00 90.88 173 THR A O 1
ATOM 1293 N N . GLN A 1 174 ? 10.743 2.694 -7.618 1.00 89.06 174 GLN A N 1
ATOM 1294 C CA . GLN A 1 174 ? 12.158 2.911 -7.893 1.00 89.06 174 GLN A CA 1
ATOM 1295 C C . GLN A 1 174 ? 12.655 4.194 -7.210 1.00 89.06 174 GLN A C 1
ATOM 1297 O O . GLN A 1 174 ? 12.083 5.272 -7.378 1.00 89.06 174 GLN A O 1
ATOM 1302 N N . SER A 1 175 ? 13.771 4.079 -6.495 1.00 85.31 175 SER A N 1
ATOM 1303 C CA . SER A 1 175 ? 14.516 5.211 -5.953 1.00 85.31 175 SER A CA 1
ATOM 1304 C C . SER A 1 175 ? 15.650 5.587 -6.906 1.00 85.31 175 SER A C 1
ATOM 1306 O O . SER A 1 175 ? 16.471 4.749 -7.281 1.00 85.31 175 SER A O 1
ATOM 1308 N N . GLY A 1 176 ? 15.703 6.857 -7.310 1.00 74.75 176 GLY A N 1
ATOM 1309 C CA . GLY A 1 176 ? 16.784 7.406 -8.131 1.00 74.75 176 GLY A CA 1
ATOM 1310 C C . GLY A 1 176 ? 17.867 8.120 -7.329 1.00 74.75 176 GLY A C 1
ATOM 1311 O O . GLY A 1 176 ? 18.722 8.765 -7.924 1.00 74.75 176 GLY A O 1
ATOM 1312 N N . SER A 1 177 ? 17.860 8.029 -6.000 1.00 67.94 177 SER A N 1
ATOM 1313 C CA . SER A 1 177 ? 18.937 8.556 -5.161 1.00 67.94 177 SER A CA 1
ATOM 1314 C C . SER A 1 177 ? 19.667 7.399 -4.488 1.00 67.94 177 SER A C 1
ATOM 1316 O O . SER A 1 177 ? 19.149 6.834 -3.525 1.00 67.94 177 SER A O 1
ATOM 1318 N N . PRO A 1 178 ? 20.863 7.005 -4.962 1.00 59.09 178 PRO A N 1
ATOM 1319 C CA . PRO A 1 178 ? 21.714 6.143 -4.163 1.00 59.09 178 PRO A CA 1
ATOM 1320 C C . PRO A 1 178 ? 22.192 6.933 -2.939 1.00 59.09 178 PRO A C 1
ATOM 1322 O O . PRO A 1 178 ? 22.588 8.091 -3.053 1.00 59.09 178 PRO A O 1
ATOM 1325 N N . VAL A 1 179 ? 22.193 6.279 -1.780 1.00 56.91 179 VAL A N 1
ATOM 1326 C CA . VAL A 1 179 ? 22.586 6.846 -0.474 1.00 56.91 179 VAL A CA 1
ATOM 1327 C C . VAL A 1 179 ? 24.022 7.420 -0.463 1.00 56.91 179 VAL A C 1
ATOM 1329 O O . VAL A 1 179 ? 24.390 8.145 0.448 1.00 56.91 179 VAL A O 1
ATOM 1332 N N . SER A 1 180 ? 24.830 7.145 -1.496 1.00 61.78 180 SER A N 1
ATOM 1333 C CA . SER A 1 180 ? 26.274 7.411 -1.561 1.00 61.78 180 SER A CA 1
ATOM 1334 C C . SER A 1 180 ? 26.722 8.421 -2.636 1.00 61.78 180 SER A C 1
ATOM 1336 O O . SER A 1 180 ? 27.888 8.425 -3.022 1.00 61.78 180 SER A O 1
ATOM 1338 N N . GLY A 1 181 ? 25.826 9.250 -3.187 1.00 62.59 181 GLY A N 1
ATOM 1339 C CA . GLY A 1 181 ? 26.202 10.296 -4.162 1.00 62.59 181 GLY A CA 1
ATOM 1340 C C . GLY A 1 181 ? 26.578 9.801 -5.570 1.00 62.59 181 GLY A C 1
ATOM 1341 O O . GLY A 1 181 ? 26.909 10.606 -6.438 1.00 62.59 181 GLY A O 1
ATOM 1342 N N . ALA A 1 182 ? 26.496 8.492 -5.827 1.00 71.19 182 ALA A N 1
ATOM 1343 C CA . ALA A 1 182 ? 26.639 7.927 -7.167 1.00 71.19 182 ALA A CA 1
ATOM 1344 C C . ALA A 1 182 ? 25.522 8.404 -8.120 1.00 71.19 182 ALA A C 1
ATOM 1346 O O . ALA A 1 182 ? 24.446 8.832 -7.694 1.00 71.19 182 ALA A O 1
ATOM 1347 N N . ALA A 1 183 ? 25.750 8.295 -9.431 1.00 77.88 183 ALA A N 1
ATOM 1348 C CA . ALA A 1 183 ? 24.694 8.538 -10.409 1.00 77.88 183 ALA A CA 1
ATOM 1349 C C . ALA A 1 183 ? 23.548 7.524 -10.234 1.00 77.88 183 ALA A C 1
ATOM 1351 O O . ALA A 1 183 ? 23.772 6.341 -9.965 1.00 77.88 183 ALA A O 1
ATOM 1352 N N . ALA A 1 184 ? 22.312 7.992 -10.401 1.00 82.25 184 ALA A N 1
ATOM 1353 C CA . ALA A 1 184 ? 21.126 7.150 -10.369 1.00 82.25 184 ALA A CA 1
ATOM 1354 C C . ALA A 1 184 ? 21.181 6.102 -11.489 1.00 82.25 184 ALA A C 1
ATOM 1356 O O . ALA A 1 184 ? 21.273 6.473 -12.660 1.00 82.25 184 ALA A O 1
ATOM 1357 N N . VAL A 1 185 ? 21.068 4.812 -11.156 1.00 89.38 185 VAL A N 1
ATOM 1358 C CA . VAL A 1 185 ? 20.806 3.781 -12.168 1.00 89.38 185 VAL A CA 1
ATO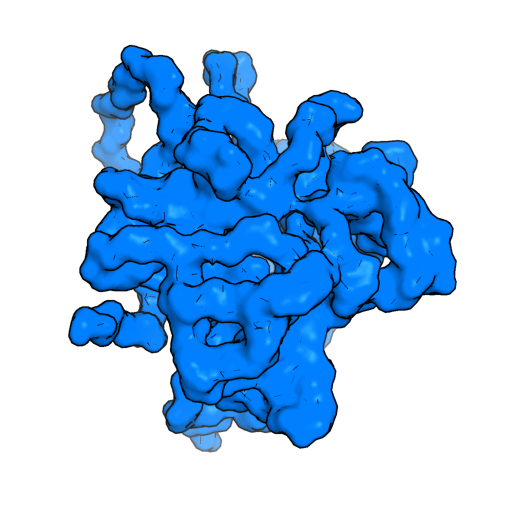M 1359 C C . VAL A 1 185 ? 19.308 3.542 -12.244 1.00 89.38 185 VAL A C 1
ATOM 1361 O O . VAL A 1 185 ? 18.677 3.053 -11.305 1.00 89.38 185 VAL A O 1
ATOM 1364 N N . LEU A 1 186 ? 18.751 3.936 -13.380 1.00 88.94 186 LEU A N 1
ATOM 1365 C CA . LEU A 1 186 ? 17.324 3.987 -13.645 1.00 88.94 186 LEU A CA 1
ATOM 1366 C C . LEU A 1 186 ? 16.857 2.720 -14.373 1.00 88.94 186 LEU A C 1
ATOM 1368 O O . LEU A 1 186 ? 17.584 2.168 -15.193 1.00 88.94 186 LEU A O 1
ATOM 1372 N N . ASN A 1 187 ? 15.650 2.254 -14.051 1.00 91.06 187 ASN A N 1
ATOM 1373 C CA . ASN A 1 187 ? 14.985 1.125 -14.685 1.00 91.06 187 ASN A CA 1
ATOM 1374 C C . ASN A 1 187 ? 13.704 1.663 -15.316 1.00 91.06 187 ASN A C 1
ATOM 1376 O O . ASN A 1 187 ? 12.699 1.877 -14.649 1.00 91.06 187 ASN A O 1
ATOM 1380 N N . ASP A 1 188 ? 13.755 1.911 -16.615 1.00 89.12 188 ASP A N 1
ATOM 1381 C CA . ASP A 1 188 ? 12.679 2.562 -17.351 1.00 89.12 188 ASP A CA 1
ATOM 1382 C C . ASP A 1 188 ? 11.579 1.587 -17.816 1.00 89.12 188 ASP A C 1
ATOM 1384 O O . ASP A 1 188 ? 10.730 1.956 -18.635 1.00 89.12 188 ASP A O 1
ATOM 1388 N N . ASN A 1 189 ? 11.591 0.349 -17.313 1.00 90.25 189 ASN A N 1
ATOM 1389 C CA . ASN A 1 189 ? 10.603 -0.684 -17.605 1.00 90.25 189 ASN A CA 1
ATOM 1390 C C . ASN A 1 189 ? 9.425 -0.604 -16.626 1.00 90.25 189 ASN A C 1
ATOM 1392 O O . ASN A 1 189 ? 9.580 -0.239 -15.461 1.00 90.25 189 ASN A O 1
ATOM 1396 N N . THR A 1 190 ? 8.235 -1.009 -17.076 1.00 90.69 190 THR A N 1
ATOM 1397 C CA . THR A 1 190 ? 7.120 -1.255 -16.154 1.00 90.69 190 THR A CA 1
ATOM 1398 C C . THR A 1 190 ? 7.466 -2.451 -15.276 1.00 90.69 190 THR A C 1
ATOM 1400 O O . THR A 1 190 ? 7.852 -3.504 -15.790 1.00 90.69 190 THR A O 1
ATOM 1403 N N . ILE A 1 191 ? 7.316 -2.286 -13.962 1.00 94.31 191 ILE A N 1
ATOM 1404 C CA . ILE A 1 191 ? 7.602 -3.336 -12.989 1.00 94.31 191 ILE A CA 1
ATOM 1405 C C . ILE A 1 191 ? 6.323 -3.955 -12.420 1.00 94.31 191 ILE A C 1
ATOM 1407 O O . ILE A 1 191 ? 5.317 -3.274 -12.234 1.00 94.31 191 ILE A O 1
ATOM 1411 N N . SER A 1 192 ? 6.376 -5.249 -12.118 1.00 95.94 192 SER A N 1
ATOM 1412 C CA . SER A 1 192 ? 5.415 -5.944 -11.254 1.00 95.94 192 SER A CA 1
ATOM 1413 C C . SER A 1 192 ? 6.130 -6.590 -10.073 1.00 95.94 192 SER A C 1
ATOM 1415 O O . SER A 1 192 ? 7.352 -6.770 -10.089 1.00 95.94 192 SER A O 1
ATOM 1417 N N . VAL A 1 193 ? 5.361 -6.960 -9.054 1.00 97.19 193 VAL A N 1
ATOM 1418 C CA . VAL A 1 193 ? 5.800 -7.868 -7.994 1.00 97.19 193 VAL A CA 1
ATOM 1419 C C . VAL A 1 193 ? 5.043 -9.180 -8.069 1.00 97.19 193 VAL A C 1
ATOM 1421 O O . VAL A 1 193 ? 3.879 -9.218 -8.453 1.00 97.19 193 VAL A O 1
ATOM 1424 N N . PHE A 1 194 ? 5.692 -10.271 -7.690 1.00 96.75 194 PHE A N 1
ATOM 1425 C CA . PHE A 1 194 ? 5.026 -11.558 -7.539 1.00 96.75 194 PHE A CA 1
ATOM 1426 C C . PHE A 1 194 ? 5.765 -12.430 -6.528 1.00 96.75 194 PHE A C 1
ATOM 1428 O O . PHE A 1 194 ? 6.961 -12.243 -6.284 1.00 96.75 194 PHE A O 1
ATOM 1435 N N . TYR A 1 195 ? 5.051 -13.396 -5.958 1.00 97.50 195 TYR A N 1
ATOM 1436 C CA . TYR A 1 195 ? 5.653 -14.432 -5.135 1.00 97.50 195 TYR A CA 1
ATOM 1437 C C . TYR A 1 195 ? 6.103 -15.604 -6.007 1.00 97.50 195 TYR A C 1
ATOM 1439 O O . TYR A 1 195 ? 5.300 -16.215 -6.713 1.00 97.50 195 TYR A O 1
ATOM 1447 N N . ASP A 1 196 ? 7.391 -15.918 -5.960 1.00 97.25 196 ASP A N 1
ATOM 1448 C CA . ASP A 1 196 ? 7.983 -17.082 -6.604 1.00 97.25 196 ASP A CA 1
ATOM 1449 C C . ASP A 1 196 ? 7.917 -18.266 -5.635 1.00 97.25 196 ASP A C 1
ATOM 1451 O O . ASP A 1 196 ? 8.674 -18.341 -4.664 1.00 97.25 196 ASP A O 1
ATOM 1455 N N . THR A 1 197 ? 6.990 -19.191 -5.891 1.00 97.06 197 THR A N 1
ATOM 1456 C CA . THR A 1 197 ? 6.774 -20.372 -5.045 1.00 97.06 197 THR A CA 1
ATOM 1457 C C . THR A 1 197 ? 7.945 -21.349 -5.082 1.00 97.06 197 THR A C 1
ATOM 1459 O O . THR A 1 197 ? 8.147 -22.070 -4.112 1.00 97.06 197 THR A O 1
ATOM 1462 N N . GLY A 1 198 ? 8.729 -21.374 -6.166 1.00 97.31 198 GLY A N 1
ATOM 1463 C CA . GLY A 1 198 ? 9.904 -22.241 -6.279 1.00 97.31 198 GLY A CA 1
ATOM 1464 C C . GLY A 1 198 ? 11.063 -21.758 -5.408 1.00 97.31 198 GLY A C 1
ATOM 1465 O O . GLY A 1 198 ? 11.792 -22.567 -4.841 1.00 97.31 198 GLY A O 1
ATOM 1466 N N . LEU A 1 199 ? 11.202 -20.438 -5.259 1.00 97.00 199 LEU A N 1
ATOM 1467 C CA . LEU A 1 199 ? 12.195 -19.821 -4.373 1.00 97.00 199 LEU A CA 1
ATOM 1468 C C . LEU A 1 199 ? 11.662 -19.524 -2.966 1.00 97.00 199 LEU A C 1
ATOM 1470 O O . LEU A 1 199 ? 12.447 -19.142 -2.096 1.00 97.00 199 LEU A O 1
ATOM 1474 N N . ALA A 1 200 ? 10.350 -19.650 -2.755 1.00 97.69 200 ALA A N 1
ATOM 1475 C CA . ALA A 1 200 ? 9.636 -19.178 -1.573 1.00 97.69 200 ALA A CA 1
ATOM 1476 C C . ALA A 1 200 ? 9.938 -17.698 -1.244 1.00 97.69 200 ALA A C 1
ATOM 1478 O O . ALA A 1 200 ? 10.122 -17.321 -0.080 1.00 97.69 200 ALA A O 1
ATOM 1479 N N . ARG A 1 201 ? 10.025 -16.847 -2.278 1.00 97.88 201 ARG A N 1
ATOM 1480 C CA . ARG A 1 201 ? 10.446 -15.440 -2.160 1.00 97.88 201 ARG A CA 1
ATOM 1481 C C . ARG A 1 201 ? 9.653 -14.509 -3.063 1.00 97.88 201 ARG A C 1
ATOM 1483 O O . ARG A 1 201 ? 9.290 -14.862 -4.179 1.00 97.88 201 ARG A O 1
ATOM 1490 N N . TRP A 1 202 ? 9.476 -13.274 -2.607 1.00 98.06 202 TRP A N 1
ATOM 1491 C CA . TRP A 1 202 ? 8.962 -12.185 -3.433 1.00 98.06 202 TRP A CA 1
ATOM 1492 C C . TRP A 1 202 ? 10.012 -11.696 -4.430 1.00 98.06 202 TRP A C 1
ATOM 1494 O O . TRP A 1 202 ? 11.209 -11.671 -4.132 1.00 98.06 202 TRP A O 1
ATOM 1504 N N . ARG A 1 203 ? 9.569 -11.291 -5.622 1.00 97.94 203 ARG A N 1
ATOM 1505 C CA . ARG A 1 203 ? 10.436 -10.782 -6.690 1.00 97.94 203 ARG A CA 1
ATOM 1506 C C . ARG A 1 203 ? 9.818 -9.561 -7.358 1.00 97.94 203 ARG A C 1
ATOM 1508 O O . ARG A 1 203 ? 8.604 -9.498 -7.530 1.00 97.94 203 ARG A O 1
ATOM 1515 N N . ILE A 1 204 ? 10.669 -8.626 -7.768 1.00 97.38 204 ILE A N 1
ATOM 1516 C CA . ILE A 1 204 ? 10.343 -7.540 -8.698 1.00 97.38 204 ILE A CA 1
ATOM 1517 C C . ILE A 1 204 ? 10.688 -8.026 -10.106 1.00 97.38 204 ILE A C 1
ATOM 1519 O O . ILE A 1 204 ? 11.733 -8.649 -10.299 1.00 97.38 204 ILE A O 1
ATOM 1523 N N . ARG A 1 205 ? 9.844 -7.743 -11.096 1.00 95.88 205 ARG A N 1
ATOM 1524 C CA . ARG A 1 205 ? 10.065 -8.130 -12.493 1.00 95.88 205 ARG A CA 1
ATOM 1525 C C . ARG A 1 205 ? 9.835 -6.969 -13.445 1.00 95.88 205 ARG A C 1
ATOM 1527 O O . ARG A 1 205 ? 8.862 -6.246 -13.286 1.00 95.88 205 ARG A O 1
ATOM 1534 N N . ASN A 1 206 ? 10.662 -6.882 -14.483 1.00 95.81 206 ASN A N 1
ATOM 1535 C CA . ASN A 1 206 ? 10.366 -6.099 -15.680 1.00 95.81 206 ASN A CA 1
ATOM 1536 C C . ASN A 1 206 ? 9.315 -6.820 -16.534 1.00 95.81 206 ASN A C 1
ATOM 1538 O O . ASN A 1 206 ? 9.511 -7.970 -16.940 1.00 95.81 206 ASN A O 1
ATOM 1542 N N . ASN A 1 207 ? 8.198 -6.152 -16.811 1.00 90.44 207 ASN A N 1
ATOM 1543 C CA . ASN A 1 207 ? 7.099 -6.733 -17.588 1.00 90.44 207 ASN A CA 1
ATOM 1544 C C . ASN A 1 207 ? 7.343 -6.638 -19.100 1.00 90.44 207 ASN A C 1
ATOM 1546 O O . ASN A 1 207 ? 6.839 -7.454 -19.868 1.00 90.44 207 ASN A O 1
ATOM 1550 N N . THR A 1 208 ? 8.178 -5.697 -19.534 1.00 82.44 208 THR A N 1
ATOM 1551 C CA . THR A 1 208 ? 8.584 -5.517 -20.930 1.00 82.44 208 THR A CA 1
ATOM 1552 C C . THR A 1 208 ? 9.754 -6.440 -21.300 1.00 82.44 208 THR A C 1
ATOM 1554 O O . THR A 1 208 ? 10.907 -6.024 -21.383 1.00 82.44 208 THR A O 1
ATOM 1557 N N . GLY A 1 209 ? 9.444 -7.717 -21.553 1.00 67.00 209 GLY A N 1
ATOM 1558 C CA . GLY A 1 209 ? 10.322 -8.654 -22.273 1.00 67.00 209 GLY A CA 1
ATOM 1559 C C . GLY A 1 209 ? 11.616 -9.083 -21.558 1.00 67.00 209 GLY A C 1
ATOM 1560 O O . GLY A 1 209 ? 11.649 -9.261 -20.343 1.00 67.00 209 GLY A O 1
ATOM 1561 N N . SER A 1 210 ? 12.675 -9.320 -22.346 1.00 68.62 210 SER A N 1
ATOM 1562 C CA . SER A 1 210 ? 13.990 -9.843 -21.923 1.00 68.62 210 SER A CA 1
ATOM 1563 C C . SER A 1 210 ? 14.900 -8.812 -21.244 1.00 68.62 210 SER A C 1
ATOM 1565 O O . SER A 1 210 ? 16.058 -9.115 -20.953 1.00 68.62 210 SER A O 1
ATOM 1567 N N . SER A 1 211 ? 14.410 -7.593 -21.010 1.00 85.56 211 SER A N 1
ATOM 1568 C CA . SER A 1 211 ? 15.179 -6.524 -20.379 1.00 85.56 211 SER A CA 1
ATOM 1569 C C . SER A 1 211 ? 15.520 -6.894 -18.938 1.00 85.56 211 SER A C 1
ATOM 1571 O O . SER A 1 211 ? 14.641 -6.995 -18.077 1.00 85.56 211 SER A O 1
ATOM 1573 N N . GLY A 1 212 ? 16.812 -7.091 -18.672 1.00 93.00 212 GLY A N 1
ATOM 1574 C CA . GLY A 1 212 ? 17.317 -7.353 -17.329 1.00 93.00 212 GLY A CA 1
ATOM 1575 C C . GLY A 1 212 ? 17.014 -6.209 -16.358 1.00 93.00 212 GLY A C 1
ATOM 1576 O O . GLY A 1 212 ? 16.874 -5.061 -16.779 1.00 93.00 212 GLY A O 1
ATOM 1577 N N . ILE A 1 213 ? 16.936 -6.502 -15.056 1.00 95.81 213 ILE A N 1
ATOM 1578 C CA . ILE A 1 213 ? 16.933 -5.440 -14.037 1.00 95.81 213 ILE A CA 1
ATOM 1579 C C . ILE A 1 213 ? 18.327 -4.786 -14.038 1.00 95.81 213 ILE A C 1
ATOM 1581 O O . ILE A 1 213 ? 19.311 -5.498 -13.817 1.00 95.81 213 ILE A O 1
ATOM 1585 N N . PRO A 1 214 ? 18.456 -3.462 -14.259 1.00 95.19 214 PRO A N 1
ATOM 1586 C CA . PRO A 1 214 ? 19.759 -2.802 -14.250 1.00 95.19 214 PRO A CA 1
ATOM 1587 C C . PRO A 1 214 ? 20.461 -2.957 -12.898 1.00 95.19 214 PRO A C 1
ATOM 1589 O O . PRO A 1 214 ? 19.889 -2.634 -11.851 1.00 95.19 214 PRO A O 1
ATOM 1592 N N . LEU A 1 215 ? 21.712 -3.419 -12.904 1.00 94.69 215 LEU A N 1
ATOM 1593 C CA . LEU A 1 215 ? 22.518 -3.502 -11.685 1.00 94.69 215 LEU A CA 1
ATOM 1594 C C . LEU A 1 215 ? 22.703 -2.113 -11.067 1.00 94.69 215 LEU A C 1
ATOM 1596 O O . LEU A 1 215 ? 22.815 -1.116 -11.771 1.00 94.69 215 LEU A O 1
ATOM 1600 N N . ASN A 1 216 ? 22.753 -2.058 -9.741 1.00 92.31 216 ASN A N 1
ATOM 1601 C CA . ASN A 1 216 ? 22.804 -0.851 -8.918 1.00 92.31 216 ASN A CA 1
ATOM 1602 C C . ASN A 1 216 ? 21.536 0.014 -8.905 1.00 92.31 216 ASN A C 1
ATOM 1604 O O . ASN A 1 216 ? 21.524 0.997 -8.158 1.00 92.31 216 ASN A O 1
ATOM 1608 N N . SER A 1 217 ? 20.472 -0.350 -9.634 1.00 92.62 217 SER A N 1
ATOM 1609 C CA . SER A 1 217 ? 19.154 0.266 -9.429 1.00 92.62 217 SER A CA 1
ATOM 1610 C C . SER A 1 217 ? 18.648 -0.008 -8.007 1.00 92.62 217 SER A C 1
ATOM 1612 O O . SER A 1 217 ? 18.914 -1.071 -7.439 1.00 92.62 217 SER A O 1
ATOM 1614 N N . VAL A 1 218 ? 17.973 0.972 -7.402 1.00 91.31 218 VAL A N 1
ATOM 1615 C CA . VAL A 1 218 ? 17.484 0.902 -6.017 1.00 91.31 218 VAL A CA 1
ATOM 1616 C C . VAL A 1 218 ? 15.966 0.975 -6.012 1.00 91.31 218 VAL A C 1
ATOM 1618 O O . VAL A 1 218 ? 15.379 1.766 -6.747 1.00 91.31 218 VAL A O 1
ATOM 1621 N N . TYR A 1 219 ? 15.328 0.172 -5.171 1.00 92.25 219 TYR A N 1
ATOM 1622 C CA . TYR A 1 219 ? 13.878 0.149 -5.017 1.00 92.25 219 TYR A CA 1
ATOM 1623 C C . TYR A 1 219 ? 13.522 0.290 -3.546 1.00 92.25 219 TYR A C 1
ATOM 1625 O O . TYR A 1 219 ? 14.129 -0.374 -2.711 1.00 92.25 219 TYR A O 1
ATOM 1633 N N . ASN A 1 220 ? 12.532 1.128 -3.262 1.00 91.88 220 ASN A N 1
ATOM 1634 C CA . ASN A 1 220 ? 11.877 1.223 -1.967 1.00 91.88 220 ASN A CA 1
ATOM 1635 C C . ASN A 1 220 ? 10.754 0.190 -1.932 1.00 91.88 220 ASN A C 1
ATOM 1637 O O . ASN A 1 220 ? 9.973 0.091 -2.885 1.00 91.88 220 ASN A O 1
ATOM 1641 N N . ILE A 1 221 ? 10.675 -0.558 -0.840 1.00 93.56 221 ILE A N 1
ATOM 1642 C CA . ILE A 1 221 ? 9.703 -1.617 -0.623 1.00 93.56 221 ILE A CA 1
ATOM 1643 C C . ILE A 1 221 ? 8.882 -1.289 0.611 1.00 93.56 221 ILE A C 1
ATOM 1645 O O . ILE A 1 221 ? 9.421 -0.924 1.655 1.00 93.56 221 ILE A O 1
ATOM 1649 N N . ARG A 1 222 ? 7.573 -1.480 0.475 1.00 92.88 222 ARG A N 1
ATOM 1650 C CA . ARG A 1 222 ? 6.599 -1.434 1.554 1.00 92.88 222 ARG A CA 1
ATOM 1651 C C . ARG A 1 222 ? 5.844 -2.759 1.618 1.00 92.88 222 ARG A C 1
ATOM 1653 O O . ARG A 1 222 ? 5.233 -3.162 0.633 1.00 92.88 222 ARG A O 1
ATOM 1660 N N . ILE A 1 223 ? 5.876 -3.414 2.773 1.00 92.94 223 ILE A N 1
ATOM 1661 C CA . ILE A 1 223 ? 5.061 -4.592 3.091 1.00 92.94 223 ILE A CA 1
ATOM 1662 C C . ILE A 1 223 ? 3.721 -4.112 3.651 1.00 92.94 223 ILE A C 1
ATOM 1664 O O . ILE A 1 223 ? 3.706 -3.379 4.637 1.00 92.94 223 ILE A O 1
ATOM 1668 N N . GLU A 1 224 ? 2.609 -4.506 3.034 1.00 91.62 224 GLU A N 1
ATOM 1669 C CA . GLU A 1 224 ? 1.268 -4.051 3.409 1.00 91.62 224 GLU A CA 1
ATOM 1670 C C . GLU A 1 224 ? 0.269 -5.221 3.452 1.00 91.62 224 GLU A C 1
ATOM 1672 O O . GLU A 1 224 ? -0.470 -5.416 2.497 1.00 91.62 224 GLU A O 1
ATOM 1677 N N . PRO A 1 225 ? 0.195 -5.973 4.561 1.00 87.44 225 PRO A N 1
ATOM 1678 C CA . PRO A 1 225 ? -0.574 -7.225 4.674 1.00 87.44 225 PRO A CA 1
ATOM 1679 C C . PRO A 1 225 ? -2.107 -7.065 4.626 1.00 87.44 225 PRO A C 1
ATOM 1681 O O . PRO A 1 225 ? -2.844 -8.033 4.787 1.00 87.44 225 PRO A O 1
ATOM 1684 N N . PHE A 1 226 ? -2.608 -5.834 4.506 1.00 87.44 226 PHE A N 1
ATOM 1685 C CA . PHE A 1 226 ? -4.036 -5.536 4.393 1.00 87.44 226 PHE A CA 1
ATOM 1686 C C . PHE A 1 226 ? -4.343 -4.734 3.128 1.00 87.44 226 PHE A C 1
ATOM 1688 O O . PHE A 1 226 ? -5.293 -3.942 3.101 1.00 87.44 226 PHE A O 1
ATOM 1695 N N . ALA A 1 227 ? -3.511 -4.865 2.098 1.00 92.69 227 ALA A N 1
ATOM 1696 C CA . ALA A 1 227 ? -3.894 -4.397 0.780 1.00 92.69 227 ALA A CA 1
ATOM 1697 C C . ALA A 1 227 ? -4.899 -5.368 0.158 1.00 92.69 227 ALA A C 1
ATOM 1699 O O . ALA A 1 227 ? -4.795 -6.584 0.286 1.00 92.69 227 ALA A O 1
ATOM 1700 N N . ASP A 1 228 ? -5.875 -4.815 -0.545 1.00 95.19 228 ASP A N 1
ATOM 1701 C CA . ASP A 1 228 ? -6.837 -5.597 -1.299 1.00 95.19 228 ASP A CA 1
ATOM 1702 C C . ASP A 1 228 ? -6.174 -6.126 -2.578 1.00 95.19 228 ASP A C 1
ATOM 1704 O O . ASP A 1 228 ? -5.411 -5.421 -3.242 1.00 95.19 228 ASP A O 1
ATOM 1708 N N . THR A 1 229 ? -6.492 -7.359 -2.971 1.00 96.44 229 THR A N 1
ATOM 1709 C CA . THR A 1 229 ? -6.067 -7.904 -4.267 1.00 96.44 229 THR A CA 1
ATOM 1710 C C . THR A 1 229 ? -7.198 -7.780 -5.282 1.00 96.44 229 THR A C 1
ATOM 1712 O O . THR A 1 229 ? -8.229 -8.442 -5.171 1.00 96.44 229 THR A O 1
ATOM 1715 N N . LEU A 1 230 ? -6.988 -6.980 -6.326 1.00 96.75 230 LEU A N 1
ATOM 1716 C CA . LEU A 1 230 ? -7.885 -6.914 -7.477 1.00 96.75 230 LEU A CA 1
ATOM 1717 C C . LEU A 1 230 ? -7.420 -7.889 -8.547 1.00 96.75 230 LEU A C 1
ATOM 1719 O O . LEU A 1 230 ? -6.242 -7.906 -8.886 1.00 96.75 230 LEU A O 1
ATOM 1723 N N . THR A 1 231 ? -8.342 -8.670 -9.108 1.00 96.44 231 THR A N 1
ATOM 1724 C CA . THR A 1 231 ? -8.067 -9.556 -10.246 1.00 96.44 231 THR A CA 1
ATOM 1725 C C . THR A 1 231 ? -9.059 -9.277 -11.362 1.00 96.44 231 THR A C 1
ATOM 1727 O O . THR A 1 231 ? -10.262 -9.220 -11.122 1.00 96.44 231 THR A O 1
A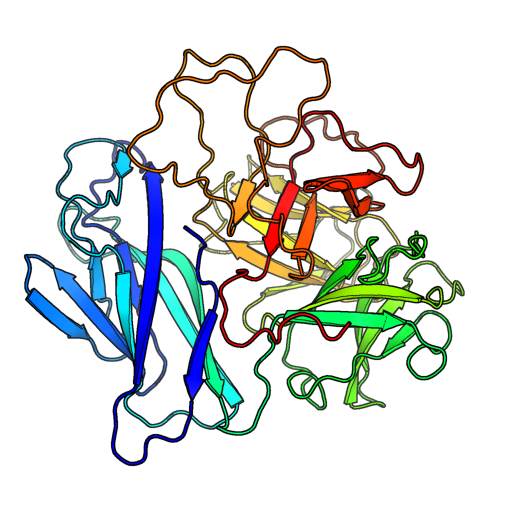TOM 1730 N N . SER A 1 232 ? -8.559 -9.122 -12.585 1.00 92.88 232 SER A N 1
ATOM 1731 C CA . SER A 1 232 ? -9.394 -8.922 -13.761 1.00 92.88 232 SER A CA 1
ATOM 1732 C C . SER A 1 232 ? -10.022 -10.231 -14.231 1.00 92.88 232 SER A C 1
ATOM 1734 O O . SER A 1 232 ? -9.282 -11.112 -14.675 1.00 92.88 232 SER A O 1
ATOM 1736 N N . PRO A 1 233 ? -11.357 -10.401 -14.160 1.00 88.62 233 PRO A N 1
ATOM 1737 C CA . PRO A 1 233 ? -11.994 -11.640 -14.602 1.00 88.62 233 PRO A CA 1
ATOM 1738 C C . PRO A 1 233 ? -12.003 -11.764 -16.132 1.00 88.62 233 PRO A C 1
ATOM 1740 O O . PRO A 1 233 ? -11.953 -12.863 -16.674 1.00 88.62 233 PRO A O 1
ATOM 1743 N N . THR A 1 234 ? -12.048 -10.634 -16.836 1.00 89.19 234 THR A N 1
ATOM 1744 C CA . THR A 1 234 ? -12.127 -10.532 -18.295 1.00 89.19 234 THR A CA 1
ATOM 1745 C C . THR A 1 234 ? -11.315 -9.335 -18.758 1.00 89.19 234 THR A C 1
ATOM 1747 O O . THR A 1 234 ? -10.937 -8.492 -17.952 1.00 89.19 234 THR A O 1
ATOM 1750 N N . SER A 1 235 ? -11.076 -9.200 -20.061 1.00 83.31 235 SER A N 1
ATOM 1751 C CA . SER A 1 235 ? -10.485 -7.957 -20.549 1.00 83.31 235 SER A CA 1
ATOM 1752 C C . SER A 1 235 ? -11.431 -6.777 -20.285 1.00 83.31 235 SER A C 1
ATOM 1754 O O . SER A 1 235 ? -12.602 -6.833 -20.661 1.00 83.31 235 SER A O 1
ATOM 1756 N N . ASN A 1 236 ? -10.960 -5.747 -19.578 1.00 84.50 236 ASN A N 1
ATOM 1757 C CA . ASN A 1 236 ? -11.768 -4.595 -19.169 1.00 84.50 236 ASN A CA 1
ATOM 1758 C C . ASN A 1 236 ? -10.955 -3.295 -19.221 1.00 84.50 236 ASN A C 1
ATOM 1760 O O . ASN A 1 236 ? -9.747 -3.298 -19.036 1.00 84.50 236 ASN A O 1
ATOM 1764 N N . SER A 1 237 ? -11.608 -2.155 -19.444 1.00 84.62 237 SER A N 1
ATOM 1765 C CA . SER A 1 237 ? -10.951 -0.832 -19.465 1.00 84.62 237 SER A CA 1
ATOM 1766 C C . SER A 1 237 ? -10.460 -0.355 -18.087 1.00 84.62 237 SER A C 1
ATOM 1768 O O . SER A 1 237 ? -9.911 0.737 -17.951 1.00 84.62 237 SER A O 1
ATOM 1770 N N . GLY A 1 238 ? -10.668 -1.158 -17.044 1.00 90.69 238 GLY A N 1
ATOM 1771 C CA . GLY A 1 238 ? -10.164 -0.919 -15.703 1.00 90.69 238 GLY A CA 1
ATOM 1772 C C . GLY A 1 238 ? -10.867 -1.785 -14.665 1.00 90.69 238 GLY A C 1
ATOM 1773 O O . GLY A 1 238 ? -12.028 -2.164 -14.831 1.00 90.69 238 GLY A O 1
ATOM 1774 N N . LEU A 1 239 ? -10.163 -2.056 -13.573 1.00 95.44 239 LEU A N 1
ATOM 1775 C CA . LEU A 1 239 ? -10.670 -2.767 -12.411 1.00 95.44 239 LEU A CA 1
ATOM 1776 C C . LEU A 1 239 ? -11.305 -1.793 -11.443 1.00 95.44 239 LEU A C 1
ATOM 1778 O O . LEU A 1 239 ? -10.650 -0.856 -10.996 1.00 95.44 239 LEU A O 1
ATOM 1782 N N . THR A 1 240 ? -12.568 -2.037 -11.108 1.00 95.94 240 THR A N 1
ATOM 1783 C CA . THR A 1 240 ? -13.252 -1.289 -10.059 1.00 95.94 240 THR A CA 1
ATOM 1784 C C . THR A 1 240 ? -12.732 -1.712 -8.697 1.00 95.94 240 THR A C 1
ATOM 1786 O O . THR A 1 240 ? -12.814 -2.879 -8.321 1.00 95.94 240 THR A O 1
ATOM 1789 N N . TYR A 1 241 ? -12.233 -0.737 -7.954 1.00 95.88 241 TYR A N 1
ATOM 1790 C CA . TYR A 1 241 ? -11.889 -0.864 -6.556 1.00 95.88 241 TYR A CA 1
ATOM 1791 C C . TYR A 1 241 ? -13.066 -0.370 -5.716 1.00 95.88 241 TYR A C 1
ATOM 1793 O O . TYR A 1 241 ? -13.244 0.834 -5.527 1.00 95.88 241 TYR A O 1
ATOM 1801 N N . SER A 1 242 ? -13.896 -1.310 -5.263 1.00 93.88 242 SER A N 1
ATOM 1802 C CA . SER A 1 242 ? -14.995 -1.013 -4.348 1.00 93.88 242 SER A CA 1
ATOM 1803 C C . SER A 1 242 ? -14.539 -1.271 -2.919 1.00 93.88 242 SER A C 1
ATOM 1805 O O . SER A 1 242 ? -14.389 -2.420 -2.511 1.00 93.88 242 SER A O 1
ATOM 1807 N N . ASN A 1 243 ? -14.294 -0.202 -2.172 1.00 91.62 243 ASN A N 1
ATOM 1808 C CA . ASN A 1 243 ? -13.843 -0.272 -0.789 1.00 91.62 243 ASN A CA 1
ATOM 1809 C C . ASN A 1 243 ? -14.565 0.806 0.025 1.00 91.62 243 ASN A C 1
ATOM 1811 O O . ASN A 1 243 ? -14.702 1.941 -0.426 1.00 91.62 243 ASN A O 1
ATOM 1815 N N . GLN A 1 244 ? -15.034 0.464 1.227 1.00 87.69 244 GLN A N 1
ATOM 1816 C CA . GLN A 1 244 ? -15.846 1.368 2.049 1.00 87.69 244 GLN A CA 1
ATOM 1817 C C . GLN A 1 244 ? -15.143 2.699 2.372 1.00 87.69 244 GLN A C 1
ATOM 1819 O O . GLN A 1 244 ? -15.807 3.717 2.511 1.00 87.69 244 GLN A O 1
ATOM 1824 N N . ILE A 1 245 ? -13.810 2.709 2.428 1.00 85.38 245 ILE A N 1
ATOM 1825 C CA . ILE A 1 245 ? -12.998 3.899 2.713 1.00 85.38 245 ILE A CA 1
ATOM 1826 C C . ILE A 1 245 ? -12.948 4.863 1.519 1.00 85.38 245 ILE A C 1
ATOM 1828 O O . ILE A 1 245 ? -12.839 6.081 1.691 1.00 85.38 245 ILE A O 1
ATOM 1832 N N . SER A 1 246 ? -12.948 4.318 0.301 1.00 88.31 246 SER A N 1
ATOM 1833 C CA . SER A 1 246 ? -12.677 5.069 -0.929 1.00 88.31 246 SER A CA 1
ATOM 1834 C C . SER A 1 246 ? -13.931 5.334 -1.765 1.00 88.31 246 SER A C 1
ATOM 1836 O O . SER A 1 246 ? -13.965 6.296 -2.537 1.00 88.31 246 SER A O 1
ATOM 1838 N N . ASN A 1 247 ? -14.974 4.520 -1.599 1.00 89.12 247 ASN A N 1
ATOM 1839 C CA . ASN A 1 247 ? -16.266 4.707 -2.246 1.00 89.12 247 ASN A CA 1
ATOM 1840 C C . ASN A 1 247 ? -16.880 6.044 -1.821 1.00 89.12 247 ASN A C 1
ATOM 1842 O O . ASN A 1 247 ? -16.872 6.402 -0.647 1.00 89.12 247 ASN A O 1
ATOM 1846 N N . SER A 1 248 ? -17.419 6.795 -2.781 1.00 86.19 248 SER A N 1
ATOM 1847 C CA . SER A 1 248 ? -17.941 8.160 -2.583 1.00 86.19 248 SER A CA 1
ATOM 1848 C C . SER A 1 248 ? -16.927 9.170 -2.036 1.00 86.19 248 SER A C 1
ATOM 1850 O O . SER A 1 248 ? -17.288 10.306 -1.734 1.00 86.19 248 SER A O 1
ATOM 1852 N N . ASN A 1 249 ? -15.650 8.795 -1.961 1.00 82.56 249 ASN A N 1
ATOM 1853 C CA . ASN A 1 249 ? -14.574 9.636 -1.475 1.00 82.56 249 ASN A CA 1
ATOM 1854 C C . ASN A 1 249 ? -13.579 9.909 -2.607 1.00 82.56 249 ASN A C 1
ATOM 1856 O O . ASN A 1 249 ? -12.554 9.239 -2.752 1.00 82.56 249 ASN A O 1
ATOM 1860 N N . GLN A 1 250 ? -13.868 10.943 -3.401 1.00 84.31 250 GLN A N 1
ATOM 1861 C CA . GLN A 1 250 ? -12.974 11.420 -4.467 1.00 84.31 250 GLN A CA 1
ATOM 1862 C C . GLN A 1 250 ? -11.624 11.946 -3.949 1.00 84.31 250 GLN A C 1
ATOM 1864 O O . GLN A 1 250 ? -10.717 12.207 -4.738 1.00 84.31 250 GLN A O 1
ATOM 1869 N N . HIS A 1 251 ? -11.502 12.146 -2.634 1.00 78.38 251 HIS A N 1
ATOM 1870 C CA . HIS A 1 251 ? -10.295 12.634 -1.979 1.00 78.38 251 HIS A CA 1
ATOM 1871 C C . HIS A 1 251 ? -9.481 11.508 -1.340 1.00 78.38 251 HIS A C 1
ATOM 1873 O O . HIS A 1 251 ? -8.393 11.781 -0.842 1.00 78.38 251 HIS A O 1
ATOM 1879 N N . ALA A 1 252 ? -9.952 10.256 -1.377 1.00 81.88 252 ALA A N 1
ATOM 1880 C CA . ALA A 1 252 ? -9.179 9.131 -0.874 1.00 81.88 252 ALA A CA 1
ATOM 1881 C C . ALA A 1 252 ? -7.821 9.045 -1.586 1.00 81.88 252 ALA A C 1
ATOM 1883 O O . ALA A 1 252 ? -7.704 9.253 -2.795 1.00 81.88 252 ALA A O 1
ATOM 1884 N N . ILE A 1 253 ? -6.783 8.704 -0.832 1.00 83.75 253 ILE A N 1
ATOM 1885 C CA . ILE A 1 253 ? -5.494 8.340 -1.408 1.00 83.75 253 ILE A CA 1
ATOM 1886 C C . ILE A 1 253 ? -5.549 6.849 -1.711 1.00 83.75 253 ILE A C 1
ATOM 1888 O O . ILE A 1 253 ? -5.742 6.038 -0.806 1.00 83.75 253 ILE A O 1
ATOM 1892 N N . VAL A 1 254 ? -5.368 6.487 -2.977 1.00 88.69 254 VAL A N 1
ATOM 1893 C CA . VAL A 1 254 ? -5.346 5.092 -3.418 1.00 88.69 254 VAL A CA 1
ATOM 1894 C C . VAL A 1 254 ? -4.012 4.787 -4.088 1.00 88.69 254 VAL A C 1
ATOM 1896 O O . VAL A 1 254 ? -3.565 5.512 -4.978 1.00 88.69 254 VAL A O 1
ATOM 1899 N N . PHE A 1 255 ? -3.380 3.707 -3.644 1.00 91.38 255 PHE A N 1
ATOM 1900 C CA . PHE A 1 255 ? -2.158 3.152 -4.211 1.00 91.38 255 PHE A CA 1
ATOM 1901 C C . PHE A 1 255 ? -2.481 1.824 -4.893 1.00 91.38 255 PHE A C 1
ATOM 1903 O O . PHE A 1 255 ? -3.238 1.036 -4.336 1.00 91.38 255 PHE A O 1
ATOM 1910 N N . ALA A 1 256 ? -1.894 1.561 -6.060 1.00 94.94 256 ALA A N 1
ATOM 1911 C CA . ALA A 1 256 ? -1.961 0.282 -6.757 1.00 94.94 256 ALA A CA 1
ATOM 1912 C C . ALA A 1 256 ? -0.570 -0.198 -7.212 1.00 94.94 256 ALA A C 1
ATOM 1914 O O . ALA A 1 256 ? 0.173 0.533 -7.869 1.00 94.94 256 ALA A O 1
ATOM 1915 N N . MET A 1 257 ? -0.230 -1.451 -6.918 1.00 96.38 257 MET A N 1
ATOM 1916 C CA . MET A 1 257 ? 0.984 -2.112 -7.393 1.00 96.38 257 MET A CA 1
ATOM 1917 C C . MET A 1 257 ? 0.620 -3.291 -8.296 1.00 96.38 257 MET A C 1
ATOM 1919 O O . MET A 1 257 ? -0.152 -4.159 -7.894 1.00 96.38 257 MET A O 1
ATOM 1923 N N . ALA A 1 258 ? 1.176 -3.338 -9.508 1.00 96.50 258 ALA A N 1
ATOM 1924 C CA . ALA A 1 258 ? 1.005 -4.474 -10.409 1.00 96.50 258 ALA A CA 1
ATOM 1925 C C . ALA A 1 258 ? 1.536 -5.765 -9.764 1.00 96.50 258 ALA A C 1
ATOM 1927 O O . ALA A 1 258 ? 2.707 -5.845 -9.394 1.00 96.50 258 ALA A O 1
ATOM 1928 N N . ALA A 1 259 ? 0.677 -6.779 -9.674 1.00 96.56 259 ALA A N 1
ATOM 1929 C CA . ALA A 1 259 ? 0.939 -8.058 -9.013 1.00 96.56 259 ALA A CA 1
ATOM 1930 C C . ALA A 1 259 ? 0.943 -9.255 -9.991 1.00 96.56 259 ALA A C 1
ATOM 1932 O O . ALA A 1 259 ? 0.890 -10.418 -9.587 1.00 96.56 259 ALA A O 1
ATOM 1933 N N . SER A 1 260 ? 0.948 -8.986 -11.300 1.00 93.69 260 SER A N 1
ATOM 1934 C CA . SER A 1 260 ? 0.981 -10.005 -12.350 1.00 93.69 260 SER A CA 1
ATOM 1935 C C . SER A 1 260 ? 1.875 -9.595 -13.519 1.00 93.69 260 SER A C 1
ATOM 1937 O O . SER A 1 260 ? 2.033 -8.418 -13.840 1.00 93.69 260 SER A O 1
ATOM 1939 N N . ALA A 1 261 ? 2.442 -10.599 -14.193 1.00 89.88 261 ALA A N 1
ATOM 1940 C CA . ALA A 1 261 ? 3.403 -10.403 -15.279 1.00 89.88 261 ALA A CA 1
ATOM 1941 C C . ALA A 1 261 ? 2.781 -9.923 -16.603 1.00 89.88 261 ALA A C 1
ATOM 1943 O O . ALA A 1 261 ? 3.503 -9.493 -17.494 1.00 89.88 261 ALA A O 1
ATOM 1944 N N . ASN A 1 262 ? 1.458 -10.015 -16.752 1.00 91.12 262 ASN A N 1
ATOM 1945 C CA . ASN A 1 262 ? 0.731 -9.582 -17.949 1.00 91.12 262 ASN A CA 1
ATOM 1946 C C . ASN A 1 262 ? 0.411 -8.074 -17.959 1.00 91.12 262 ASN A C 1
ATOM 1948 O O . ASN A 1 262 ? -0.323 -7.628 -18.832 1.00 91.12 262 ASN A O 1
ATOM 1952 N N . ILE A 1 263 ? 0.924 -7.299 -16.995 1.00 92.75 263 ILE A N 1
ATOM 1953 C CA . ILE A 1 263 ? 0.768 -5.839 -16.935 1.00 92.75 263 ILE A CA 1
ATOM 1954 C C . ILE A 1 263 ? 1.980 -5.205 -17.624 1.00 92.75 263 ILE A C 1
ATOM 1956 O O . ILE A 1 263 ? 2.940 -4.778 -16.989 1.00 92.75 263 ILE A O 1
ATOM 1960 N N . ASP A 1 264 ? 1.971 -5.202 -18.949 1.00 91.56 264 ASP A N 1
ATOM 1961 C CA . ASP A 1 264 ? 3.091 -4.777 -19.797 1.00 91.56 264 ASP A CA 1
ATOM 1962 C C . ASP A 1 264 ? 3.117 -3.270 -20.079 1.00 91.56 264 ASP A C 1
ATOM 1964 O O . ASP A 1 264 ? 4.049 -2.770 -20.713 1.00 91.56 264 ASP A O 1
ATOM 1968 N N . ARG A 1 265 ? 2.101 -2.541 -19.609 1.00 90.62 265 ARG A N 1
ATOM 1969 C CA . ARG A 1 265 ? 1.918 -1.118 -19.884 1.00 90.62 265 ARG A CA 1
ATOM 1970 C C . ARG A 1 265 ? 1.819 -0.275 -18.612 1.00 90.62 265 ARG A C 1
ATOM 1972 O O . ARG A 1 265 ? 1.399 -0.760 -17.559 1.00 90.62 265 ARG A O 1
ATOM 1979 N N . PRO A 1 266 ? 2.165 1.018 -18.720 1.00 90.19 266 PRO A N 1
ATOM 1980 C CA . PRO A 1 266 ? 1.859 2.036 -17.718 1.00 90.19 266 PRO A CA 1
ATOM 1981 C C . PRO A 1 266 ? 0.379 1.990 -17.261 1.00 90.19 266 PRO A C 1
ATOM 1983 O O . PRO A 1 266 ? -0.517 2.003 -18.104 1.00 90.19 266 PRO A O 1
ATOM 1986 N N . TYR A 1 267 ? 0.112 1.966 -15.947 1.00 91.44 267 TYR A N 1
ATOM 1987 C CA . TYR A 1 267 ? -1.239 1.866 -15.364 1.00 91.44 267 TYR A CA 1
ATOM 1988 C C . TYR A 1 267 ? -1.467 2.886 -14.243 1.00 91.44 267 TYR A C 1
ATOM 1990 O O . TYR A 1 267 ? -0.653 2.965 -13.337 1.00 91.44 267 TYR A O 1
ATOM 1998 N N . HIS A 1 268 ? -2.583 3.606 -14.210 1.00 88.81 268 HIS A N 1
ATOM 1999 C CA . HIS A 1 268 ? -2.858 4.601 -13.166 1.00 88.81 268 HIS A CA 1
ATOM 2000 C C . HIS A 1 268 ? -4.074 4.243 -12.312 1.00 88.81 268 HIS A C 1
ATOM 2002 O O . HIS A 1 268 ? -4.850 3.336 -12.624 1.00 88.81 268 HIS A O 1
ATOM 2008 N N . VAL A 1 269 ? -4.234 5.004 -11.229 1.00 91.38 269 VAL A N 1
ATOM 2009 C CA . VAL A 1 269 ? -5.394 4.962 -10.342 1.00 91.38 269 VAL A CA 1
ATOM 2010 C C . VAL A 1 269 ? -6.213 6.238 -10.531 1.00 91.38 269 VAL A C 1
ATOM 2012 O O . VAL A 1 269 ? -5.673 7.344 -10.435 1.00 91.38 269 VAL A O 1
ATOM 2015 N N . TYR A 1 270 ? -7.507 6.098 -10.817 1.00 90.75 270 TYR A N 1
ATOM 2016 C CA . TYR A 1 270 ? -8.413 7.221 -11.081 1.00 90.75 270 TYR A CA 1
ATOM 2017 C C . TYR A 1 270 ? -9.762 7.050 -10.390 1.00 90.75 270 TYR A C 1
ATOM 2019 O O . TYR A 1 270 ? -10.235 5.932 -10.190 1.00 90.75 270 TYR A O 1
ATOM 2027 N N . TYR A 1 271 ? -10.400 8.166 -10.043 1.00 89.94 271 TYR A N 1
ATOM 2028 C CA . TYR A 1 271 ? -11.756 8.173 -9.503 1.00 89.94 271 TYR A CA 1
ATOM 2029 C C . TYR A 1 271 ? -12.787 8.282 -10.634 1.00 89.94 271 TYR A C 1
ATOM 2031 O O . TYR A 1 271 ? -12.681 9.158 -11.493 1.00 89.94 271 TYR A O 1
ATOM 2039 N N . GLN A 1 272 ? -13.799 7.411 -10.645 1.00 92.50 272 GLN A N 1
ATOM 2040 C CA . GLN A 1 272 ? -14.917 7.462 -11.588 1.00 92.50 272 GLN A CA 1
ATOM 2041 C C . GLN A 1 272 ? -16.127 8.145 -10.921 1.00 92.50 272 GLN A C 1
ATOM 2043 O O . GLN A 1 272 ? -16.865 7.482 -10.189 1.00 92.50 272 GLN A O 1
ATOM 2048 N N . PRO A 1 273 ? -16.404 9.437 -11.195 1.00 88.75 273 PRO A N 1
ATOM 2049 C CA . PRO A 1 273 ? -17.384 10.221 -10.435 1.00 88.75 273 PRO A CA 1
ATOM 2050 C C . PRO A 1 273 ? -18.825 9.725 -10.579 1.00 88.75 273 PRO A C 1
ATOM 2052 O O . PRO A 1 273 ? -19.591 9.809 -9.627 1.00 88.75 273 PRO A O 1
ATOM 2055 N N . VAL A 1 274 ? -19.187 9.162 -11.738 1.00 91.06 274 VAL A N 1
ATOM 2056 C CA . VAL A 1 274 ? -20.540 8.628 -11.987 1.00 91.06 274 VAL A CA 1
ATOM 2057 C C . VAL A 1 274 ? -20.833 7.410 -11.113 1.00 91.06 274 VAL A C 1
ATOM 2059 O O . VAL A 1 274 ? -21.933 7.268 -10.597 1.00 91.06 274 VAL A O 1
ATOM 2062 N N . GLN A 1 275 ? -19.848 6.524 -10.959 1.00 92.69 275 GLN A N 1
ATOM 2063 C CA . GLN A 1 275 ? -19.983 5.316 -10.142 1.00 92.69 275 GLN A CA 1
ATOM 2064 C C . GLN A 1 275 ? -19.574 5.550 -8.686 1.00 92.69 275 GLN A C 1
ATOM 2066 O O . GLN A 1 275 ? -19.833 4.694 -7.851 1.00 92.69 275 GLN A O 1
ATOM 2071 N N . GLN A 1 276 ? -18.933 6.685 -8.395 1.00 93.19 276 GLN A N 1
ATOM 2072 C CA . GLN A 1 276 ? -18.392 7.026 -7.084 1.00 93.19 276 GLN A CA 1
ATOM 2073 C C . GLN A 1 276 ? -17.421 5.967 -6.535 1.00 93.19 276 GLN A C 1
ATOM 2075 O O . GLN A 1 276 ? -17.437 5.629 -5.353 1.00 93.19 276 GLN A O 1
ATOM 2080 N N . VAL A 1 277 ? -16.561 5.437 -7.406 1.00 94.06 277 VAL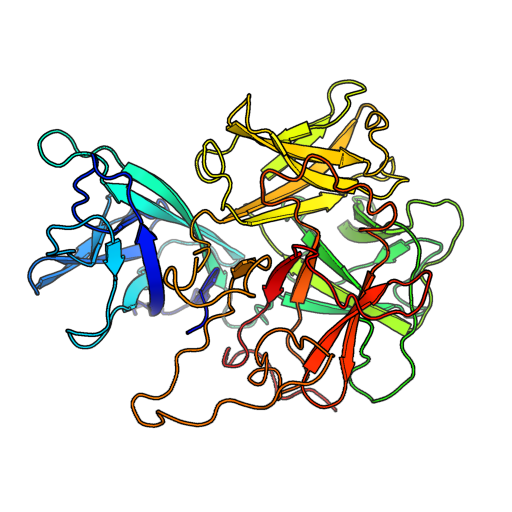 A N 1
ATOM 2081 C CA . VAL A 1 277 ? -15.572 4.396 -7.082 1.00 94.06 277 VAL A CA 1
ATOM 2082 C C . VAL A 1 277 ? -14.215 4.730 -7.676 1.00 94.06 277 VAL A C 1
ATOM 2084 O O . VAL A 1 277 ? -14.109 5.480 -8.647 1.00 94.06 277 VAL A O 1
ATOM 2087 N N . TRP A 1 278 ? -13.174 4.124 -7.121 1.00 93.88 278 TRP A N 1
ATOM 2088 C CA . TRP A 1 278 ? -11.827 4.181 -7.674 1.00 93.88 278 TRP A CA 1
ATOM 2089 C C . TRP A 1 278 ? -11.592 3.043 -8.660 1.00 93.88 278 TRP A C 1
ATOM 2091 O O . TRP A 1 278 ? -12.206 1.981 -8.556 1.00 93.88 278 TRP A O 1
ATOM 2101 N N . LYS A 1 279 ? -10.708 3.257 -9.634 1.00 95.25 279 LYS A N 1
ATOM 2102 C CA . LYS A 1 279 ? -10.367 2.266 -10.653 1.00 95.25 279 LYS A CA 1
ATOM 2103 C C . LYS A 1 279 ? -8.876 2.221 -10.920 1.00 95.25 279 LYS A C 1
ATOM 2105 O O . LYS A 1 279 ? -8.190 3.234 -10.808 1.00 95.25 279 LYS A O 1
ATOM 2110 N N . VAL A 1 280 ? -8.403 1.043 -11.316 1.00 95.12 280 VAL A N 1
ATOM 2111 C CA . VAL A 1 280 ? -7.041 0.813 -11.811 1.00 95.12 280 VAL A CA 1
ATOM 2112 C C . VAL A 1 280 ? -7.128 0.416 -13.279 1.00 95.12 280 VAL A C 1
ATOM 2114 O O . VAL A 1 280 ? -7.877 -0.497 -13.614 1.00 95.12 280 VAL A O 1
ATOM 2117 N N . GLY A 1 281 ? -6.399 1.083 -14.168 1.00 93.38 281 GLY A N 1
ATOM 2118 C CA . GLY A 1 281 ? -6.432 0.791 -15.605 1.00 93.38 281 GLY A CA 1
ATOM 2119 C C . GLY A 1 281 ? -5.186 1.285 -16.324 1.00 93.38 281 GLY A C 1
ATOM 2120 O O . GLY A 1 281 ? -4.392 2.029 -15.748 1.00 93.38 281 GLY A O 1
ATOM 2121 N N . TYR A 1 282 ? -4.997 0.867 -17.575 1.00 92.75 282 TYR A N 1
ATOM 2122 C CA . TYR A 1 282 ? -3.891 1.380 -18.375 1.00 92.75 282 TYR A CA 1
ATOM 2123 C C . TYR A 1 282 ? -4.050 2.868 -18.673 1.00 92.75 282 TYR A C 1
ATOM 2125 O O . TYR A 1 282 ? -5.151 3.380 -18.885 1.00 92.75 282 TYR A O 1
ATOM 2133 N N . SER A 1 283 ? -2.923 3.572 -18.700 1.00 86.12 283 SER A N 1
ATOM 2134 C CA . SER A 1 283 ? -2.893 5.026 -18.890 1.00 86.12 283 SER A CA 1
ATOM 2135 C C . SER A 1 283 ? -3.189 5.478 -20.309 1.00 86.12 283 SER A C 1
ATOM 2137 O O . SER A 1 283 ? -3.503 6.644 -20.520 1.00 86.12 283 SER A O 1
ATOM 2139 N N . ASP A 1 284 ? -3.158 4.555 -21.262 1.00 87.31 284 ASP A N 1
ATOM 2140 C CA . ASP A 1 284 ? -3.600 4.762 -22.638 1.00 87.31 284 ASP A CA 1
ATOM 2141 C C . ASP A 1 284 ? -5.086 4.401 -22.856 1.00 87.31 284 ASP A C 1
ATOM 2143 O O . ASP A 1 284 ? -5.580 4.485 -23.978 1.00 87.31 284 ASP A O 1
ATOM 2147 N N . GLY A 1 285 ? -5.804 3.985 -21.804 1.00 89.62 285 GLY A N 1
ATOM 2148 C CA . GLY A 1 285 ? -7.205 3.563 -21.874 1.00 89.62 285 GLY A CA 1
ATOM 2149 C C . GLY A 1 285 ? -7.428 2.187 -22.510 1.00 89.62 285 GLY A C 1
ATOM 2150 O O . GLY A 1 285 ? -8.577 1.756 -22.639 1.00 89.62 285 GLY A O 1
ATOM 2151 N N . THR A 1 286 ? -6.364 1.480 -22.901 1.00 92.38 286 THR A N 1
ATOM 2152 C CA . THR A 1 286 ? -6.496 0.130 -23.449 1.00 92.38 286 THR A CA 1
ATOM 2153 C 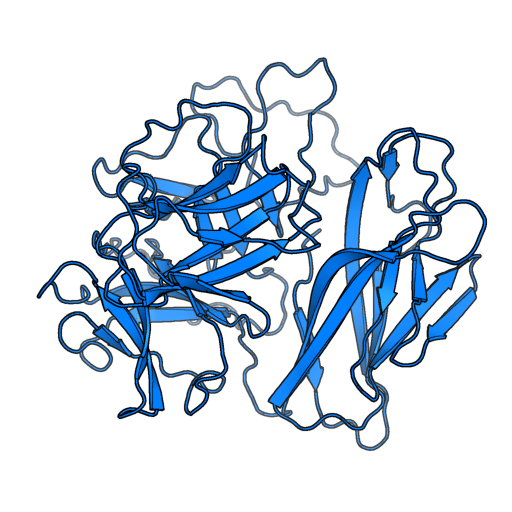C . THR A 1 286 ? -6.979 -0.852 -22.375 1.00 92.38 286 THR A C 1
ATOM 2155 O O . THR A 1 286 ? -6.708 -0.661 -21.186 1.00 92.38 286 THR A O 1
ATOM 2158 N N . PRO A 1 287 ? -7.721 -1.909 -22.753 1.00 94.62 287 PRO A N 1
ATOM 2159 C CA . PRO A 1 287 ? -8.183 -2.886 -21.780 1.00 94.62 287 PRO A CA 1
ATOM 2160 C C . PRO A 1 287 ? -7.031 -3.621 -21.082 1.00 94.62 287 PRO A C 1
ATOM 2162 O O . PRO A 1 287 ? -6.088 -4.077 -21.731 1.00 94.62 287 PRO A O 1
ATOM 2165 N N . LEU A 1 288 ? -7.151 -3.807 -19.768 1.00 95.00 288 LEU A N 1
ATOM 2166 C CA . LEU A 1 288 ? -6.323 -4.734 -19.007 1.00 95.00 288 LEU A CA 1
ATOM 2167 C C . LEU A 1 288 ? -6.558 -6.162 -19.526 1.00 95.00 288 LEU A C 1
ATOM 2169 O O . LEU A 1 288 ? -7.707 -6.532 -19.797 1.00 95.00 288 LEU A O 1
ATOM 2173 N N . PRO A 1 289 ? -5.512 -6.990 -19.664 1.00 95.56 289 PRO A N 1
ATOM 2174 C CA . PRO A 1 289 ? -5.679 -8.403 -19.974 1.00 95.56 289 PRO A CA 1
ATOM 2175 C C . PRO A 1 289 ? -6.481 -9.151 -18.898 1.00 95.56 289 PRO A C 1
ATOM 2177 O O . PRO A 1 289 ? -6.490 -8.795 -17.716 1.00 95.56 289 PRO A O 1
ATOM 2180 N N . ALA A 1 290 ? -7.139 -10.243 -19.293 1.00 95.06 290 ALA A N 1
ATOM 2181 C CA . ALA A 1 290 ? -7.743 -11.155 -18.325 1.00 95.06 290 ALA A CA 1
ATOM 2182 C C . ALA A 1 290 ? -6.660 -11.720 -17.385 1.00 95.06 290 ALA A C 1
ATOM 2184 O O . ALA A 1 290 ? -5.535 -12.003 -17.804 1.00 95.06 290 ALA A O 1
ATOM 2185 N N . GLY A 1 291 ? -6.992 -11.857 -16.103 1.00 95.00 291 GLY A N 1
ATOM 2186 C CA . GLY A 1 291 ? -6.075 -12.327 -15.068 1.00 95.00 291 GLY A CA 1
ATOM 2187 C C . GLY A 1 291 ? -5.061 -11.292 -14.575 1.00 95.00 291 GLY A C 1
ATOM 2188 O O . GLY A 1 291 ? -4.224 -11.648 -13.749 1.00 95.00 291 GLY A O 1
ATOM 2189 N N . SER A 1 292 ? -5.103 -10.032 -15.037 1.00 96.00 292 SER A N 1
ATOM 2190 C CA . SER A 1 292 ? -4.290 -8.962 -14.439 1.00 96.00 292 SER A CA 1
ATOM 2191 C C . SER A 1 292 ? -4.599 -8.810 -12.952 1.00 96.00 292 SER A C 1
ATOM 2193 O O . SER A 1 292 ? -5.771 -8.784 -12.576 1.00 96.00 292 SER A O 1
ATOM 2195 N N . LYS A 1 293 ? -3.562 -8.704 -12.117 1.00 97.12 293 LYS A N 1
ATOM 2196 C CA . LYS A 1 293 ? -3.680 -8.572 -10.663 1.00 97.12 293 LYS A CA 1
ATOM 2197 C C . LYS A 1 293 ? -3.021 -7.299 -10.160 1.00 97.12 293 LYS A C 1
ATOM 2199 O O . LYS A 1 293 ? -1.942 -6.945 -10.628 1.00 97.12 293 LYS A O 1
ATOM 2204 N N . PHE A 1 294 ? -3.627 -6.658 -9.169 1.00 97.50 294 PHE A N 1
ATOM 2205 C CA . PHE A 1 294 ? -3.057 -5.502 -8.480 1.00 97.50 294 PHE A CA 1
ATOM 2206 C C . PHE A 1 294 ? -3.235 -5.636 -6.973 1.00 97.50 294 PHE A C 1
ATOM 2208 O O . PHE A 1 294 ? -4.308 -6.036 -6.525 1.00 97.50 294 PHE A O 1
ATOM 2215 N N . PHE A 1 295 ? -2.223 -5.235 -6.211 1.00 97.56 295 PHE A N 1
ATOM 2216 C CA . PHE A 1 295 ? -2.383 -4.910 -4.795 1.00 97.56 295 PHE A CA 1
ATOM 2217 C C . PHE A 1 295 ? -2.835 -3.465 -4.682 1.00 97.56 295 PHE A C 1
ATOM 2219 O O . PHE A 1 295 ? -2.215 -2.589 -5.286 1.00 97.56 295 PHE A O 1
ATOM 2226 N N . VAL A 1 296 ? -3.910 -3.205 -3.945 1.00 95.81 296 VAL A N 1
ATOM 2227 C CA . VAL A 1 296 ? -4.528 -1.884 -3.847 1.00 95.81 296 VAL A CA 1
ATOM 2228 C C . VAL A 1 296 ? -4.762 -1.518 -2.391 1.00 95.81 296 VAL A C 1
ATOM 2230 O O . VAL A 1 296 ? -5.279 -2.310 -1.613 1.00 95.81 296 VAL A O 1
ATOM 2233 N N . ARG A 1 297 ? -4.389 -0.298 -2.008 1.00 92.75 297 ARG A N 1
ATOM 2234 C CA . ARG A 1 297 ? -4.607 0.223 -0.655 1.00 92.75 297 ARG A CA 1
ATOM 2235 C C . ARG A 1 297 ? -5.238 1.603 -0.727 1.00 92.75 297 ARG A C 1
ATOM 2237 O O . ARG A 1 297 ? -4.721 2.476 -1.422 1.00 92.75 297 ARG A O 1
ATOM 2244 N N . ALA A 1 298 ? -6.337 1.793 0.003 1.00 89.50 298 ALA A N 1
ATOM 2245 C CA . ALA A 1 298 ? -6.959 3.098 0.211 1.00 89.50 298 ALA A CA 1
ATOM 2246 C C . ALA A 1 298 ? -6.662 3.660 1.597 1.00 89.50 298 ALA A C 1
ATOM 2248 O O . ALA A 1 298 ? -6.582 2.931 2.583 1.00 89.50 298 ALA A O 1
ATOM 2249 N N . PHE A 1 299 ? -6.630 4.983 1.652 1.00 82.44 299 PHE A N 1
ATOM 2250 C CA . PHE A 1 299 ? -6.608 5.774 2.866 1.00 82.44 299 PHE A CA 1
ATOM 2251 C C . PHE A 1 299 ? -7.650 6.888 2.722 1.00 82.44 299 PHE A C 1
ATOM 2253 O O . PHE A 1 299 ? -7.577 7.693 1.791 1.00 82.44 299 PHE A O 1
ATOM 2260 N N . GLY A 1 300 ? -8.638 6.929 3.616 1.00 67.88 300 GLY A N 1
ATOM 2261 C CA . GLY A 1 300 ? -9.778 7.846 3.502 1.00 67.88 300 GLY A CA 1
ATOM 2262 C C . GLY A 1 300 ? -9.537 9.223 4.110 1.00 67.88 300 GLY A C 1
ATOM 2263 O O . GLY A 1 300 ? -10.361 10.114 3.930 1.00 67.88 300 GLY A O 1
ATOM 2264 N N . TRP A 1 301 ? -8.414 9.415 4.808 1.00 63.22 301 TRP A N 1
ATOM 2265 C CA . TRP A 1 301 ? -8.136 10.593 5.643 1.00 63.22 301 TRP A CA 1
ATOM 2266 C C . TRP A 1 301 ? -7.263 11.664 4.991 1.00 63.22 301 TRP A C 1
ATOM 2268 O O . TRP A 1 301 ? -6.558 12.394 5.687 1.00 63.22 301 TRP A O 1
ATOM 2278 N N . ALA A 1 302 ? -7.246 11.761 3.668 1.00 52.50 302 ALA A N 1
ATOM 2279 C CA . ALA A 1 302 ? -6.454 12.794 3.021 1.00 52.50 302 ALA A CA 1
ATOM 2280 C C . ALA A 1 302 ? -7.242 14.104 2.987 1.00 52.50 302 ALA A C 1
ATOM 2282 O O . ALA A 1 302 ? -8.199 14.252 2.225 1.00 52.50 302 ALA A O 1
ATOM 2283 N N . LYS A 1 303 ? -6.836 15.078 3.806 1.00 46.75 303 LYS A N 1
ATOM 2284 C CA . LYS A 1 303 ? -7.314 16.448 3.640 1.00 46.75 303 LYS A CA 1
ATOM 2285 C C . LYS A 1 303 ? -6.771 16.984 2.319 1.00 46.75 303 LYS A C 1
ATOM 2287 O O . LYS A 1 303 ? -5.582 17.269 2.204 1.00 46.75 303 LYS A O 1
ATOM 2292 N N . TYR A 1 304 ? -7.656 17.200 1.349 1.00 43.16 304 TYR A N 1
ATOM 2293 C CA . TYR A 1 304 ? -7.436 18.293 0.413 1.00 43.16 304 TYR A CA 1
ATOM 2294 C C . TYR A 1 304 ? -7.553 19.562 1.251 1.00 43.16 304 TYR A C 1
ATOM 2296 O O . TYR A 1 304 ? -8.652 19.970 1.627 1.00 43.16 304 TYR A O 1
ATOM 2304 N N . HIS A 1 305 ? -6.427 20.183 1.591 1.00 39.66 305 HIS A N 1
ATOM 2305 C CA . HIS A 1 305 ? -6.480 21.583 1.973 1.00 39.66 305 HIS A CA 1
ATOM 2306 C C . HIS A 1 305 ? -6.935 22.319 0.711 1.00 39.66 305 HIS A C 1
ATOM 2308 O O . HIS A 1 305 ? -6.130 22.635 -0.155 1.00 39.66 305 HIS A O 1
ATOM 2314 N N . SER A 1 306 ? -8.234 22.573 0.546 1.00 39.47 306 SER A N 1
ATOM 2315 C CA . SER A 1 306 ? -8.609 23.785 -0.167 1.00 39.47 306 SER A CA 1
ATOM 2316 C C . SER A 1 306 ? -8.175 24.898 0.772 1.00 39.47 306 SER A C 1
ATOM 2318 O O . SER A 1 306 ? -8.831 25.147 1.786 1.00 39.47 306 SER A O 1
ATOM 2320 N N . GLU A 1 307 ? -7.002 25.484 0.532 1.00 39.50 307 GLU A N 1
ATOM 2321 C CA . GLU A 1 307 ? -6.663 26.731 1.203 1.00 39.50 307 GLU A CA 1
ATOM 2322 C C . GLU A 1 307 ? -7.850 27.686 1.030 1.00 39.50 307 GLU A C 1
ATOM 2324 O O . GLU A 1 307 ? -8.511 27.691 -0.013 1.00 39.50 307 GLU A O 1
ATOM 2329 N N . TYR A 1 308 ? -8.156 28.414 2.104 1.00 38.84 308 TYR A N 1
ATOM 2330 C CA . TYR A 1 308 ? -9.148 29.483 2.165 1.00 38.84 308 TYR A CA 1
ATOM 2331 C C . TYR A 1 308 ? -9.296 30.202 0.816 1.00 38.84 308 TYR A C 1
ATOM 2333 O O . TYR A 1 308 ? -8.294 30.489 0.161 1.00 38.84 308 TYR A O 1
ATOM 2341 N N . ALA A 1 309 ? -10.531 30.556 0.448 1.00 40.44 309 ALA A N 1
ATOM 2342 C CA . ALA A 1 309 ? -10.948 31.131 -0.839 1.00 40.44 309 ALA A CA 1
ATOM 2343 C C . ALA A 1 309 ? -10.255 32.451 -1.293 1.00 40.44 309 ALA A C 1
ATOM 2345 O O . ALA A 1 309 ? -10.754 33.127 -2.186 1.00 40.44 309 ALA A O 1
ATOM 2346 N N . GLY A 1 310 ? -9.110 32.830 -0.719 1.00 42.84 310 GLY A N 1
ATOM 2347 C CA . GLY A 1 310 ? -8.261 33.949 -1.127 1.00 42.84 310 GLY A CA 1
ATOM 2348 C C . GLY A 1 310 ? -6.862 33.574 -1.643 1.00 42.84 310 GLY A C 1
ATOM 2349 O O . GLY A 1 310 ? -6.174 34.460 -2.144 1.00 42.84 310 GLY A O 1
ATOM 2350 N N . VAL A 1 311 ? -6.418 32.309 -1.570 1.00 40.31 311 VAL A N 1
ATOM 2351 C CA . VAL A 1 311 ? -5.089 31.905 -2.083 1.00 40.31 311 VAL A CA 1
ATOM 2352 C C . VAL A 1 311 ? -5.223 31.276 -3.471 1.00 40.31 311 VAL A C 1
ATOM 2354 O O . VAL A 1 311 ? -5.334 30.066 -3.652 1.00 40.31 311 VAL A O 1
ATOM 2357 N N . VAL A 1 312 ? -5.231 32.125 -4.497 1.00 35.97 312 VAL A N 1
ATOM 2358 C CA . VAL A 1 312 ? -5.236 31.691 -5.899 1.00 35.97 312 VAL A CA 1
ATOM 2359 C C . VAL A 1 312 ? -3.861 31.113 -6.242 1.00 35.97 312 VAL A C 1
ATOM 2361 O O . VAL A 1 312 ? -2.926 31.848 -6.551 1.00 35.97 312 VAL A O 1
ATOM 2364 N N . GLY A 1 313 ? -3.720 29.784 -6.222 1.00 40.62 313 GLY A N 1
ATOM 2365 C CA . GLY A 1 313 ? -2.561 29.147 -6.848 1.00 40.62 313 GLY A CA 1
ATOM 2366 C C . GLY A 1 313 ? -2.126 27.771 -6.361 1.00 40.62 313 GLY A C 1
ATOM 2367 O O . GLY A 1 313 ? -1.213 27.236 -6.981 1.00 40.62 313 GLY A O 1
ATOM 2368 N N . SER A 1 314 ? -2.694 27.181 -5.320 1.00 46.44 314 SER A N 1
ATOM 2369 C CA . SER A 1 314 ? -2.171 25.946 -4.720 1.00 46.44 314 SER A CA 1
ATOM 2370 C C . SER A 1 314 ? -3.136 24.750 -4.887 1.00 46.44 314 SER A C 1
ATOM 2372 O O . SER A 1 314 ? -4.337 24.928 -5.067 1.00 46.44 314 SER A O 1
ATOM 2374 N N . ASN A 1 315 ? -2.568 23.534 -4.825 1.00 42.94 315 ASN A N 1
ATOM 2375 C CA . ASN A 1 315 ? -3.199 22.259 -4.411 1.00 42.94 315 ASN A CA 1
ATOM 2376 C C . ASN A 1 315 ? -3.703 21.288 -5.488 1.00 42.94 315 ASN A C 1
ATOM 2378 O O . ASN A 1 315 ? -4.883 21.259 -5.810 1.00 42.94 315 ASN A O 1
ATOM 2382 N N . ASN A 1 316 ? -2.811 20.383 -5.917 1.00 46.25 316 ASN A N 1
ATOM 2383 C CA . ASN A 1 316 ? -3.174 19.109 -6.555 1.00 46.25 316 ASN A CA 1
ATOM 2384 C C . ASN A 1 316 ? -2.487 17.880 -5.913 1.00 46.25 316 ASN A C 1
ATOM 2386 O O . ASN A 1 316 ? -2.621 16.789 -6.440 1.00 46.25 316 ASN A O 1
ATOM 2390 N N . THR A 1 317 ? -1.741 18.002 -4.812 1.00 43.69 317 THR A N 1
ATOM 2391 C CA . THR A 1 317 ? -0.994 16.868 -4.227 1.00 43.69 317 THR A CA 1
ATOM 2392 C C . THR A 1 317 ? -1.580 16.434 -2.889 1.00 43.69 317 THR A C 1
ATOM 2394 O O . THR A 1 317 ? -1.693 17.264 -1.990 1.00 43.69 317 THR A O 1
ATOM 2397 N N . ASN A 1 318 ? -1.871 15.138 -2.751 1.00 46.12 318 ASN A N 1
ATOM 2398 C CA . ASN A 1 318 ? -2.312 14.497 -1.513 1.00 46.12 318 ASN A CA 1
ATOM 2399 C C . ASN A 1 318 ? -1.202 13.566 -1.007 1.00 46.12 318 ASN A C 1
ATOM 2401 O O . ASN A 1 318 ? -0.677 12.759 -1.767 1.00 46.12 318 ASN A O 1
ATOM 2405 N N . GLY A 1 319 ? -0.841 13.624 0.272 1.00 45.66 319 GLY A N 1
ATOM 2406 C CA . GLY A 1 319 ? 0.166 12.719 0.833 1.00 45.66 319 GLY A CA 1
ATOM 2407 C C . GLY A 1 319 ? -0.196 12.261 2.237 1.00 45.66 319 GLY A C 1
ATOM 2408 O O . GLY A 1 319 ? -0.730 13.040 3.022 1.00 45.66 319 GLY A O 1
ATOM 2409 N N . LEU A 1 320 ? 0.112 11.003 2.560 1.00 45.31 320 LEU A N 1
ATOM 2410 C CA . LEU A 1 320 ? 0.092 10.503 3.936 1.00 45.31 320 LEU A CA 1
ATOM 2411 C C . LEU A 1 320 ? 1.493 10.631 4.519 1.00 45.31 320 LEU A C 1
ATOM 2413 O O . LEU A 1 320 ? 2.461 10.164 3.926 1.00 45.31 320 LEU A O 1
ATOM 2417 N N . GLY A 1 321 ? 1.579 11.274 5.681 1.00 39.84 321 GLY A N 1
ATOM 2418 C CA . GLY A 1 321 ? 2.842 11.618 6.345 1.00 39.84 321 GLY A CA 1
ATOM 2419 C C . GLY A 1 321 ? 3.307 13.056 6.101 1.00 39.84 321 GLY A C 1
ATOM 2420 O O . GLY A 1 321 ? 4.347 13.451 6.616 1.00 39.84 321 GLY A O 1
ATOM 2421 N N . VAL A 1 322 ? 2.534 13.854 5.360 1.00 34.88 322 VAL A N 1
ATOM 2422 C CA . VAL A 1 322 ? 2.943 15.185 4.899 1.00 34.88 322 VAL A CA 1
ATOM 2423 C C . VAL A 1 322 ? 2.077 16.247 5.573 1.00 34.88 322 VAL A C 1
ATOM 2425 O O . VAL A 1 322 ? 1.123 16.743 4.985 1.00 34.88 322 VAL A O 1
ATOM 2428 N N . ASP A 1 323 ? 2.383 16.573 6.830 1.00 34.88 323 ASP A N 1
ATOM 2429 C CA . ASP A 1 323 ? 1.845 17.793 7.435 1.00 34.88 323 ASP A CA 1
ATOM 2430 C C . ASP A 1 323 ? 2.951 18.668 8.030 1.00 34.88 323 ASP A C 1
ATOM 2432 O O . ASP A 1 323 ? 3.658 18.278 8.973 1.00 34.88 323 ASP A O 1
ATOM 2436 N N . LEU A 1 324 ? 3.042 19.870 7.456 1.00 32.75 324 LEU A N 1
ATOM 2437 C CA . LEU A 1 324 ? 3.789 21.029 7.922 1.00 32.75 324 LEU A CA 1
ATOM 2438 C C . LEU A 1 324 ? 3.065 21.600 9.145 1.00 32.75 324 LEU A C 1
ATOM 2440 O O . LEU A 1 324 ? 2.419 22.644 9.083 1.00 32.75 324 LEU A O 1
ATOM 2444 N N . ALA A 1 325 ? 3.207 20.934 10.290 1.00 31.19 325 ALA A N 1
ATOM 2445 C CA . ALA A 1 325 ? 2.849 21.549 11.559 1.00 31.19 325 ALA A CA 1
ATOM 2446 C C . ALA A 1 325 ? 3.862 22.668 11.840 1.00 31.19 325 ALA A C 1
ATOM 2448 O O . ALA A 1 325 ? 4.955 22.440 12.366 1.00 31.19 325 ALA A O 1
ATOM 2449 N N . GLY A 1 326 ? 3.507 23.879 11.412 1.00 31.11 326 GLY A N 1
ATOM 2450 C CA . GLY A 1 326 ? 4.219 25.098 11.744 1.00 31.11 326 GLY A CA 1
ATOM 2451 C C . GLY A 1 326 ? 4.402 25.191 13.253 1.00 31.11 326 GLY A C 1
ATOM 2452 O O . GLY A 1 326 ? 3.465 24.992 14.027 1.00 31.11 326 GLY A O 1
ATOM 2453 N N . ARG A 1 327 ? 5.629 25.507 13.671 1.00 30.28 327 ARG A N 1
ATOM 2454 C CA . ARG A 1 327 ? 5.885 25.977 15.031 1.00 30.28 327 ARG A CA 1
ATOM 2455 C C . ARG A 1 327 ? 4.872 27.084 15.364 1.00 30.28 327 ARG A C 1
ATOM 2457 O O . ARG A 1 327 ? 4.759 28.031 14.578 1.00 30.28 327 ARG A O 1
ATOM 2464 N N . PRO A 1 328 ? 4.196 27.033 16.521 1.00 33.47 328 PRO A N 1
ATOM 2465 C CA . PRO A 1 328 ? 3.458 28.182 17.016 1.00 33.47 328 PRO A CA 1
ATOM 2466 C C . PRO A 1 328 ? 4.494 29.253 17.387 1.00 33.47 328 PRO A C 1
ATOM 2468 O O . PRO A 1 328 ? 5.107 29.187 18.447 1.00 33.47 328 PRO A O 1
ATOM 2471 N N . GLY A 1 329 ? 4.785 30.186 16.474 1.00 31.09 329 GLY A N 1
ATOM 2472 C CA . GLY A 1 329 ? 5.705 31.291 16.776 1.00 31.09 329 GLY A CA 1
ATOM 2473 C C . GLY A 1 329 ? 6.397 32.020 15.621 1.00 31.09 329 GLY A C 1
ATOM 2474 O O . GLY A 1 329 ? 7.243 32.859 15.900 1.00 31.09 329 GLY A O 1
ATOM 2475 N N . GLY A 1 330 ? 6.086 31.753 14.348 1.00 28.58 330 GLY A N 1
ATOM 2476 C CA . GLY A 1 330 ? 6.772 32.415 13.226 1.00 28.58 330 GLY A CA 1
ATOM 2477 C C . GLY A 1 330 ? 5.847 32.829 12.089 1.00 28.58 330 GLY A C 1
ATOM 2478 O O . GLY A 1 330 ? 5.954 32.295 10.990 1.00 28.58 330 GLY A O 1
ATOM 2479 N N . MET A 1 331 ? 4.935 33.772 12.334 1.00 33.44 331 MET A N 1
ATOM 2480 C CA . MET A 1 331 ? 4.277 34.499 11.246 1.00 33.44 331 MET A CA 1
ATOM 2481 C C . MET A 1 331 ? 5.312 35.371 10.522 1.00 33.44 331 MET A C 1
ATOM 2483 O O . MET A 1 331 ? 5.982 36.182 11.154 1.00 33.44 331 MET A O 1
ATOM 2487 N N . GLY A 1 332 ? 5.399 35.236 9.196 1.00 33.28 332 GLY A N 1
ATOM 2488 C CA . GLY A 1 332 ? 6.003 36.253 8.333 1.00 33.28 332 GLY A CA 1
ATOM 2489 C C . GLY A 1 332 ? 7.348 35.897 7.703 1.00 33.28 332 GLY A C 1
ATOM 2490 O O . GLY A 1 332 ? 8.353 36.545 7.967 1.00 33.28 332 GLY A O 1
ATOM 2491 N N . SER A 1 333 ? 7.365 34.955 6.760 1.00 28.88 333 SER A N 1
ATOM 2492 C CA . SER A 1 333 ? 8.234 35.133 5.592 1.00 28.88 333 SER A CA 1
ATOM 2493 C C . SER A 1 333 ? 7.649 34.418 4.381 1.00 28.88 333 SER A C 1
ATOM 2495 O O . SER A 1 333 ? 7.815 33.215 4.190 1.00 28.88 333 SER A O 1
ATOM 2497 N N . ALA A 1 334 ? 6.921 35.179 3.565 1.00 36.12 334 ALA A N 1
ATOM 2498 C CA . ALA A 1 334 ? 6.573 34.778 2.215 1.00 36.12 334 ALA A CA 1
ATOM 2499 C C . ALA A 1 334 ? 7.875 34.620 1.413 1.00 36.12 334 ALA A C 1
ATOM 2501 O O . ALA A 1 334 ? 8.504 35.608 1.030 1.00 36.12 334 ALA A O 1
ATOM 2502 N N . ARG A 1 335 ? 8.312 33.379 1.170 1.00 32.75 335 ARG A N 1
ATOM 2503 C CA . ARG A 1 335 ? 9.428 33.113 0.257 1.00 32.75 335 ARG A CA 1
ATOM 2504 C C . ARG A 1 335 ? 8.953 33.227 -1.194 1.00 32.75 335 ARG A C 1
ATOM 2506 O O . ARG A 1 335 ? 8.347 32.316 -1.740 1.00 32.75 335 ARG A O 1
ATOM 2513 N N . THR A 1 336 ? 9.246 34.401 -1.751 1.00 31.38 336 THR A N 1
ATOM 2514 C CA . THR A 1 336 ? 9.618 34.741 -3.137 1.00 31.38 336 THR A CA 1
ATOM 2515 C C . THR A 1 336 ? 8.947 34.014 -4.309 1.00 31.38 336 THR A C 1
ATOM 2517 O O . THR A 1 336 ? 9.176 32.840 -4.587 1.00 31.38 336 THR A O 1
ATOM 2520 N N . THR A 1 337 ? 8.262 34.836 -5.099 1.00 35.66 337 THR A N 1
ATOM 2521 C CA . THR A 1 337 ? 7.953 34.722 -6.526 1.00 35.66 337 THR A CA 1
ATOM 2522 C C . THR A 1 337 ? 9.156 34.277 -7.374 1.00 35.66 337 THR A C 1
ATOM 2524 O O . THR A 1 337 ? 9.985 35.080 -7.791 1.00 35.66 337 THR A O 1
ATOM 2527 N N . GLY A 1 338 ? 9.226 32.983 -7.686 1.00 33.34 338 GLY A N 1
ATOM 2528 C CA . GLY A 1 338 ? 10.102 32.415 -8.712 1.00 33.34 338 GLY A CA 1
ATOM 2529 C C . GLY A 1 338 ? 9.366 31.312 -9.473 1.00 33.34 338 GLY A C 1
ATOM 2530 O O . GLY A 1 338 ? 8.588 30.567 -8.884 1.00 33.34 338 GLY A O 1
ATOM 2531 N N . ALA A 1 339 ? 9.586 31.198 -10.788 1.00 34.06 339 ALA A N 1
ATOM 2532 C CA . ALA A 1 339 ? 8.873 30.296 -11.712 1.00 34.06 339 ALA A CA 1
ATOM 2533 C C . ALA A 1 339 ? 9.125 28.783 -11.494 1.00 34.06 339 ALA A C 1
ATOM 2535 O O . ALA A 1 339 ? 8.838 27.957 -12.363 1.00 34.06 339 ALA A O 1
ATOM 2536 N N . VAL A 1 340 ? 9.657 28.404 -10.334 1.00 31.44 340 VAL A N 1
ATOM 2537 C CA . VAL A 1 340 ? 9.796 27.023 -9.890 1.00 31.44 340 VAL A CA 1
ATOM 2538 C C . VAL A 1 340 ? 8.859 26.860 -8.705 1.00 31.44 340 VAL A C 1
ATOM 2540 O O . VAL A 1 340 ? 9.184 27.244 -7.586 1.00 31.44 340 VAL A O 1
ATOM 2543 N N . ARG A 1 341 ? 7.672 26.305 -8.962 1.00 34.12 341 ARG A N 1
ATOM 2544 C CA . ARG A 1 341 ? 6.808 25.808 -7.892 1.00 34.12 341 ARG A CA 1
ATOM 2545 C C . ARG A 1 341 ? 7.479 24.567 -7.323 1.00 34.12 341 ARG A C 1
ATOM 2547 O O . ARG A 1 341 ? 7.313 23.464 -7.835 1.00 34.12 341 ARG A O 1
ATOM 2554 N N . THR A 1 342 ? 8.306 24.778 -6.313 1.00 34.06 342 THR A N 1
ATOM 2555 C CA . THR A 1 342 ? 8.677 23.731 -5.377 1.00 34.06 342 THR A CA 1
ATOM 2556 C C . THR A 1 342 ? 7.390 23.232 -4.729 1.00 34.06 342 THR A C 1
ATOM 2558 O O . THR A 1 342 ? 6.521 24.028 -4.369 1.00 34.06 342 THR A O 1
ATOM 2561 N N . LEU A 1 343 ? 7.238 21.909 -4.622 1.00 38.69 343 LEU A N 1
ATOM 2562 C CA . LEU A 1 343 ? 6.303 21.319 -3.663 1.00 38.69 343 LEU A CA 1
ATOM 2563 C C . LEU A 1 343 ? 6.533 22.074 -2.343 1.00 38.69 343 LEU A C 1
ATOM 2565 O O . LEU A 1 343 ? 7.695 22.094 -1.925 1.00 38.69 343 LEU A O 1
ATOM 2569 N N . PRO A 1 344 ? 5.538 22.781 -1.767 1.00 36.44 344 PRO A N 1
ATOM 2570 C CA . PRO A 1 344 ? 5.763 23.672 -0.633 1.00 36.44 344 PRO A CA 1
ATOM 2571 C C . PRO A 1 344 ? 6.562 22.934 0.438 1.00 36.44 344 PRO A C 1
ATOM 2573 O O . PRO A 1 344 ? 6.094 21.946 0.992 1.00 36.44 344 PRO A O 1
ATOM 2576 N N . SER A 1 345 ? 7.823 23.353 0.573 1.00 36.62 345 SER A N 1
ATOM 2577 C CA . SER A 1 345 ? 8.852 22.885 1.502 1.00 36.62 345 SER A CA 1
ATOM 2578 C C . SER A 1 345 ? 8.610 21.505 2.129 1.00 36.62 345 SER A C 1
ATOM 2580 O O . SER A 1 345 ? 8.203 21.400 3.282 1.00 36.62 345 SER A O 1
ATOM 2582 N N . TRP A 1 346 ? 8.990 20.445 1.414 1.00 42.31 346 TRP A N 1
ATOM 2583 C CA . TRP A 1 346 ? 9.316 19.129 1.989 1.00 42.31 346 TRP A CA 1
ATOM 2584 C C . TRP A 1 346 ? 10.655 19.178 2.768 1.00 42.31 346 TRP A C 1
ATOM 2586 O O . TRP A 1 346 ? 11.419 18.221 2.748 1.00 42.31 346 TRP A O 1
ATOM 2596 N N . THR A 1 347 ? 10.966 20.293 3.441 1.00 38.47 347 THR A N 1
ATOM 2597 C CA . THR A 1 347 ? 12.250 20.555 4.133 1.00 38.47 347 THR A CA 1
ATOM 2598 C C . THR A 1 347 ? 12.455 19.699 5.380 1.00 38.47 347 THR A C 1
ATOM 2600 O O . THR A 1 347 ? 13.452 19.842 6.069 1.00 38.47 347 THR A O 1
ATOM 2603 N N . TRP A 1 348 ? 11.502 18.831 5.721 1.00 32.09 348 TRP A N 1
ATOM 2604 C CA . TRP A 1 348 ? 11.720 17.837 6.768 1.00 32.09 348 TRP A CA 1
ATOM 2605 C C . TRP A 1 348 ? 12.460 16.610 6.248 1.00 32.09 348 TRP A C 1
ATOM 2607 O O . TRP A 1 348 ? 13.180 16.019 7.025 1.00 32.09 348 TRP A O 1
ATOM 2617 N N . PHE A 1 349 ? 12.450 16.336 4.937 1.00 40.84 349 PHE A N 1
ATOM 2618 C CA . PHE A 1 349 ? 13.282 15.278 4.348 1.00 40.84 349 PHE A CA 1
ATOM 2619 C C . PHE A 1 349 ? 14.775 15.626 4.247 1.00 40.84 349 PHE A C 1
ATOM 2621 O O . PHE A 1 349 ? 15.525 14.956 3.536 1.00 40.84 349 PHE A O 1
ATOM 2628 N N . ASP A 1 350 ? 15.229 16.672 4.943 1.00 38.81 350 ASP A N 1
ATOM 2629 C CA . ASP A 1 350 ? 16.636 17.070 4.994 1.00 38.81 350 ASP A CA 1
ATOM 2630 C C . ASP A 1 350 ? 17.526 15.970 5.619 1.00 38.81 350 ASP A C 1
ATOM 2632 O O . ASP A 1 350 ? 18.745 16.002 5.438 1.00 38.81 350 ASP A O 1
ATOM 2636 N N . GLN A 1 351 ? 16.940 14.937 6.249 1.00 44.41 351 GLN A N 1
ATOM 2637 C CA . GLN A 1 351 ? 17.623 13.692 6.620 1.00 44.41 351 GLN A CA 1
ATOM 2638 C C . GLN A 1 351 ? 17.329 12.549 5.626 1.00 44.41 351 GLN A C 1
ATOM 2640 O O . GLN A 1 351 ? 16.616 11.586 5.884 1.00 44.41 351 GLN A O 1
ATOM 2645 N N . LEU A 1 352 ? 17.951 12.678 4.452 1.00 48.50 352 LEU A N 1
ATOM 2646 C CA . LEU A 1 352 ? 18.296 11.637 3.472 1.00 48.50 352 LEU A CA 1
ATOM 2647 C C . LEU A 1 352 ? 18.322 10.182 4.013 1.00 48.50 352 LEU A C 1
ATOM 2649 O O . LEU A 1 352 ? 19.384 9.721 4.420 1.00 48.50 352 LEU A O 1
ATOM 2653 N N . ALA A 1 353 ? 17.217 9.425 3.941 1.00 59.47 353 ALA A N 1
ATOM 2654 C CA . ALA A 1 353 ? 17.241 7.947 3.830 1.00 59.47 353 ALA A CA 1
ATOM 2655 C C . ALA A 1 353 ? 15.860 7.274 3.765 1.00 59.47 353 ALA A C 1
ATOM 2657 O O . ALA A 1 353 ? 15.780 6.153 3.261 1.00 59.47 353 ALA A O 1
ATOM 2658 N N . ALA A 1 354 ? 14.797 7.894 4.292 1.00 66.81 354 ALA A N 1
ATOM 2659 C CA . ALA A 1 354 ? 13.542 7.175 4.500 1.00 66.81 354 ALA A CA 1
ATOM 2660 C C . ALA A 1 354 ? 12.928 6.681 3.168 1.00 66.81 354 ALA A C 1
ATOM 2662 O O . ALA A 1 354 ? 12.738 7.477 2.239 1.00 66.81 354 ALA A O 1
ATOM 2663 N N . PRO A 1 355 ? 12.608 5.381 3.040 1.00 69.75 355 PRO A N 1
ATOM 2664 C CA . PRO A 1 355 ? 11.970 4.848 1.844 1.00 69.75 355 PRO A CA 1
ATOM 2665 C C . PRO A 1 355 ? 10.555 5.422 1.680 1.00 69.75 355 PRO A C 1
ATOM 2667 O O . PRO A 1 355 ? 9.813 5.628 2.644 1.00 69.75 355 PRO A O 1
ATOM 2670 N N . ALA A 1 356 ? 10.177 5.658 0.425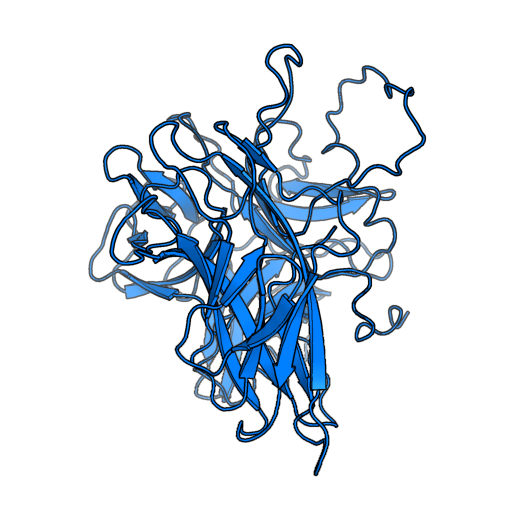 1.00 79.94 356 ALA A N 1
ATOM 2671 C CA . ALA A 1 356 ? 8.861 6.156 0.047 1.00 79.94 356 ALA A CA 1
ATOM 2672 C C . ALA A 1 356 ? 8.314 5.434 -1.190 1.00 79.94 356 ALA A C 1
ATOM 2674 O O . ALA A 1 356 ? 9.054 5.124 -2.129 1.00 79.94 356 ALA A O 1
ATOM 2675 N N . ILE A 1 357 ? 7.003 5.211 -1.186 1.00 81.62 357 ILE A N 1
ATOM 2676 C CA . ILE A 1 357 ? 6.187 4.817 -2.329 1.00 81.62 357 ILE A CA 1
ATOM 2677 C C . ILE A 1 357 ? 5.516 6.067 -2.884 1.00 81.62 357 ILE A C 1
ATOM 2679 O O . ILE A 1 357 ? 4.884 6.830 -2.152 1.00 81.62 357 ILE A O 1
ATOM 2683 N N . VAL A 1 358 ? 5.633 6.268 -4.192 1.00 79.06 358 VAL A N 1
ATOM 2684 C CA . VAL A 1 358 ? 4.987 7.384 -4.881 1.00 79.06 358 VAL A CA 1
ATOM 2685 C C . VAL A 1 358 ? 4.236 6.853 -6.076 1.00 79.06 358 VAL A C 1
ATOM 2687 O O . VAL A 1 358 ? 4.753 6.033 -6.830 1.00 79.06 358 VAL A O 1
ATOM 2690 N N . MET A 1 359 ? 3.008 7.325 -6.247 1.00 75.75 359 MET A N 1
ATOM 2691 C CA . MET A 1 359 ? 2.170 6.964 -7.377 1.00 75.75 359 MET A CA 1
ATOM 2692 C C . MET A 1 359 ? 1.452 8.180 -7.938 1.00 75.75 359 MET A C 1
ATOM 2694 O O . MET A 1 359 ? 1.025 9.044 -7.175 1.00 75.75 359 MET A O 1
ATOM 2698 N N . PRO A 1 360 ? 1.276 8.255 -9.261 1.00 69.69 360 PRO A N 1
ATOM 2699 C CA . PRO A 1 360 ? 0.417 9.256 -9.862 1.00 69.69 360 PRO A CA 1
ATOM 2700 C C . PRO A 1 360 ? -1.029 8.978 -9.452 1.00 69.69 360 PRO A C 1
ATOM 2702 O O . PRO A 1 360 ? -1.469 7.825 -9.421 1.00 69.69 360 PRO A O 1
ATOM 2705 N N . SER A 1 361 ? -1.775 10.034 -9.160 1.00 70.06 361 SER A N 1
ATOM 2706 C CA . SER A 1 361 ? -3.191 9.944 -8.837 1.00 70.06 361 SER A CA 1
ATOM 2707 C C . SER A 1 361 ? -3.996 10.868 -9.731 1.00 70.06 361 SER A C 1
ATOM 2709 O O . SER A 1 361 ? -3.602 11.992 -10.021 1.00 70.06 361 SER A O 1
ATOM 2711 N N . GLY A 1 362 ? -5.133 10.377 -10.214 1.00 61.88 362 GLY A N 1
ATOM 2712 C CA . GLY A 1 362 ? -6.115 11.199 -10.908 1.00 61.88 362 GLY A CA 1
ATOM 2713 C C . GLY A 1 362 ? -7.179 11.708 -9.945 1.00 61.88 362 GLY A C 1
ATOM 2714 O O . GLY A 1 362 ? -8.325 11.275 -10.036 1.00 61.88 362 GLY A O 1
ATOM 2715 N N . THR A 1 363 ? -6.815 12.569 -8.992 1.00 59.16 363 THR A N 1
ATOM 2716 C CA . THR A 1 363 ? -7.792 13.258 -8.136 1.00 59.16 363 THR A CA 1
ATOM 2717 C C . THR A 1 363 ? -8.296 14.523 -8.835 1.00 59.16 363 THR A C 1
ATOM 2719 O O . THR A 1 363 ? -7.544 15.467 -9.071 1.00 59.16 363 THR A O 1
ATOM 2722 N N . GLY A 1 364 ? -9.591 14.561 -9.156 1.00 53.31 364 GLY A N 1
ATOM 2723 C CA . GLY A 1 364 ? -10.285 15.765 -9.628 1.00 53.31 364 GLY A CA 1
ATOM 2724 C C . GLY A 1 364 ? -10.944 15.642 -11.005 1.00 53.31 364 GLY A C 1
ATOM 2725 O O . GLY A 1 364 ? -10.584 14.806 -11.826 1.00 53.31 364 GLY A O 1
ATOM 2726 N N . ASN A 1 365 ? -11.913 16.528 -11.261 1.00 44.09 365 ASN A N 1
ATOM 2727 C CA . ASN A 1 365 ? -12.766 16.602 -12.462 1.00 44.09 365 ASN A CA 1
ATOM 2728 C C . ASN A 1 365 ? -12.030 16.860 -13.797 1.00 44.09 365 ASN A C 1
ATOM 2730 O O . ASN A 1 365 ? -12.673 17.190 -14.795 1.00 44.09 365 ASN A O 1
ATOM 2734 N N . SER A 1 366 ? -10.701 16.748 -13.864 1.00 46.72 366 SER A N 1
ATOM 2735 C CA . SER A 1 366 ? -10.004 16.862 -15.141 1.00 46.72 366 SER A CA 1
ATOM 2736 C C . SER A 1 366 ? -10.138 15.551 -15.908 1.00 46.72 366 SER A C 1
ATOM 2738 O O . SER A 1 366 ? -9.310 14.652 -15.795 1.00 46.72 366 SER A O 1
ATOM 2740 N N . THR A 1 367 ? -11.152 15.478 -16.763 1.00 44.38 367 THR A N 1
ATOM 2741 C CA . THR A 1 367 ? -11.274 14.472 -17.829 1.00 44.38 367 THR A CA 1
ATOM 2742 C C . THR A 1 367 ? -10.075 14.459 -18.794 1.00 44.38 367 THR A C 1
ATOM 2744 O O . THR A 1 367 ? -9.951 13.543 -19.597 1.00 44.38 367 THR A O 1
ATOM 2747 N N . ASN A 1 368 ? -9.159 15.432 -18.688 1.00 43.62 368 ASN A N 1
ATOM 2748 C CA . ASN A 1 368 ? -7.925 15.545 -19.464 1.00 43.62 368 ASN A CA 1
ATOM 2749 C C . ASN A 1 368 ? -6.672 15.220 -18.633 1.00 43.62 368 ASN A C 1
ATOM 2751 O O . ASN A 1 368 ? -5.792 16.061 -18.460 1.00 43.62 368 ASN A O 1
ATOM 2755 N N . LEU A 1 369 ? -6.549 13.978 -18.162 1.00 49.09 369 LEU A N 1
ATOM 2756 C CA . LEU A 1 369 ? -5.242 13.406 -17.815 1.00 49.09 369 LEU A CA 1
ATOM 2757 C C . LEU A 1 369 ? -4.637 12.706 -19.035 1.00 49.09 369 LEU A C 1
ATOM 2759 O O . LEU A 1 369 ? -4.174 11.574 -18.970 1.00 49.09 369 LEU A O 1
ATOM 2763 N N . SER A 1 370 ? -4.585 13.405 -20.168 1.00 44.81 370 SER A N 1
ATOM 2764 C CA . SER A 1 370 ? -3.720 13.043 -21.290 1.00 44.81 370 SER A CA 1
ATOM 2765 C C . SER A 1 370 ? -2.272 13.431 -20.961 1.00 44.81 370 SER A C 1
ATOM 2767 O O . SER A 1 370 ? -1.660 14.243 -21.652 1.00 44.81 370 SER A O 1
ATOM 2769 N N . ILE A 1 371 ? -1.733 12.901 -19.857 1.00 53.56 371 ILE A N 1
ATOM 2770 C CA . ILE A 1 371 ? -0.295 12.894 -19.573 1.00 53.56 371 ILE A CA 1
ATOM 2771 C C . ILE A 1 371 ? 0.165 11.463 -19.880 1.00 53.56 371 ILE A C 1
ATOM 2773 O O . ILE A 1 371 ? 0.069 10.602 -19.006 1.00 53.56 371 ILE A O 1
ATOM 2777 N N . PRO A 1 372 ? 0.639 11.163 -21.104 1.00 47.38 372 PRO A N 1
ATOM 2778 C CA . PRO A 1 372 ? 0.754 9.785 -21.602 1.00 47.38 372 PRO A CA 1
ATOM 2779 C C . PRO A 1 372 ? 1.821 8.914 -20.907 1.00 47.38 372 PRO A C 1
ATOM 2781 O O . PRO A 1 372 ? 2.087 7.801 -21.347 1.00 47.38 372 PRO A O 1
ATOM 2784 N N . PHE A 1 373 ? 2.477 9.399 -19.846 1.00 50.62 373 PHE A N 1
ATOM 2785 C CA . PHE A 1 373 ? 3.738 8.835 -19.347 1.00 50.62 373 PHE A CA 1
ATOM 2786 C C . PHE A 1 373 ? 3.838 8.727 -17.819 1.00 50.62 373 PHE A C 1
ATOM 2788 O O . PHE A 1 373 ? 4.937 8.608 -17.281 1.00 50.62 373 PHE A O 1
ATOM 2795 N N . LEU A 1 374 ? 2.711 8.733 -17.100 1.00 53.44 374 LEU A N 1
ATOM 2796 C CA . LEU A 1 374 ? 2.679 8.816 -15.632 1.00 53.44 374 LEU A CA 1
ATOM 2797 C C . LEU A 1 374 ? 3.336 7.649 -14.869 1.00 53.44 374 LEU A C 1
ATOM 2799 O O . LEU A 1 374 ? 3.421 7.741 -13.658 1.00 53.44 374 LEU A O 1
ATOM 2803 N N . HIS A 1 375 ? 3.841 6.595 -15.517 1.00 51.88 375 HIS A N 1
ATOM 2804 C CA . HIS A 1 375 ? 4.469 5.442 -14.832 1.00 51.88 375 HIS A CA 1
ATOM 2805 C C . HIS A 1 375 ? 5.963 5.347 -15.048 1.00 51.88 375 HIS A C 1
ATOM 2807 O O . HIS A 1 375 ? 6.625 4.490 -14.472 1.00 51.88 375 HIS A O 1
ATOM 2813 N N . LYS A 1 376 ? 6.495 6.245 -15.873 1.00 69.94 376 LYS A N 1
ATOM 2814 C CA . LYS A 1 376 ? 7.919 6.378 -16.051 1.00 69.94 376 LYS A CA 1
ATOM 2815 C C . LYS A 1 376 ? 8.413 7.572 -15.237 1.00 69.94 376 LYS A C 1
ATOM 2817 O O . LYS A 1 376 ? 8.848 8.565 -15.812 1.00 69.94 376 LYS A O 1
ATOM 2822 N N . PHE A 1 377 ? 8.389 7.458 -13.914 1.00 75.25 377 PHE A N 1
ATOM 2823 C CA . PHE A 1 377 ? 9.022 8.431 -13.029 1.00 75.25 377 PHE A CA 1
ATOM 2824 C C . PHE A 1 377 ? 9.841 7.764 -11.929 1.00 75.25 377 PHE A C 1
ATOM 2826 O O . PHE A 1 377 ? 9.611 6.614 -11.563 1.00 75.25 377 PHE A O 1
ATOM 2833 N N . TYR A 1 378 ? 10.777 8.524 -11.379 1.00 75.19 378 TYR A N 1
ATOM 2834 C CA . TYR A 1 378 ? 11.546 8.142 -10.206 1.00 75.19 378 TYR A CA 1
ATOM 2835 C C . TYR A 1 378 ? 11.626 9.300 -9.219 1.00 75.19 378 TYR A C 1
ATOM 2837 O O . TYR A 1 378 ? 11.408 10.466 -9.568 1.00 75.19 378 TYR A O 1
ATOM 2845 N N . LEU A 1 379 ? 11.957 8.959 -7.976 1.00 74.56 379 LEU A N 1
ATOM 2846 C CA . LEU A 1 379 ? 12.233 9.932 -6.929 1.00 74.56 379 LEU A CA 1
ATOM 2847 C C . LEU A 1 379 ? 13.708 10.302 -6.946 1.00 74.56 379 LEU A C 1
ATOM 2849 O O . LEU A 1 379 ? 14.575 9.430 -6.910 1.00 74.56 379 LEU A O 1
ATOM 2853 N N . ARG A 1 380 ? 13.988 11.601 -6.993 1.00 74.69 380 ARG A N 1
ATOM 2854 C CA . ARG A 1 380 ? 15.339 12.155 -6.944 1.00 74.69 380 ARG A CA 1
ATOM 2855 C C . ARG A 1 380 ? 15.430 13.156 -5.809 1.00 74.69 380 ARG A C 1
ATOM 2857 O O . ARG A 1 380 ? 14.697 14.135 -5.809 1.00 74.69 380 ARG A O 1
ATOM 2864 N N . PHE A 1 381 ? 16.357 12.964 -4.889 1.00 69.06 381 PHE A N 1
ATOM 2865 C CA . PHE A 1 381 ? 16.686 13.960 -3.881 1.00 69.06 381 PHE A CA 1
ATOM 2866 C C . PHE A 1 381 ? 17.790 14.889 -4.391 1.00 69.06 381 PHE A C 1
ATOM 2868 O O . PHE A 1 381 ? 18.870 14.430 -4.769 1.00 69.06 381 PHE A O 1
ATOM 2875 N N . VAL A 1 382 ? 17.522 16.194 -4.435 1.00 68.19 382 VAL A N 1
ATOM 2876 C CA . VAL A 1 382 ? 18.485 17.222 -4.854 1.00 68.19 382 VAL A CA 1
ATOM 2877 C C . VAL A 1 382 ? 18.407 18.385 -3.878 1.00 68.19 382 VAL A C 1
ATOM 2879 O O . VAL A 1 382 ? 17.348 18.989 -3.737 1.00 68.19 382 VAL A O 1
ATOM 2882 N N . SER A 1 383 ? 19.530 18.708 -3.233 1.00 75.00 383 SER A N 1
ATOM 2883 C CA . SER A 1 383 ? 19.677 19.897 -2.382 1.00 75.00 383 SER A CA 1
ATOM 2884 C C . SER A 1 383 ? 18.593 20.045 -1.300 1.00 75.00 383 SER A C 1
ATOM 2886 O O . SER A 1 383 ? 18.018 21.121 -1.162 1.00 75.00 383 SER A O 1
ATOM 2888 N N . GLY A 1 384 ? 18.289 18.973 -0.559 1.00 64.50 384 GLY A N 1
ATOM 2889 C CA . GLY A 1 384 ? 17.288 19.024 0.519 1.00 64.50 384 GLY A CA 1
ATOM 2890 C C . GLY A 1 384 ? 15.841 18.832 0.050 1.00 64.50 384 GLY A C 1
ATOM 2891 O O . GLY A 1 384 ? 14.894 19.171 0.748 1.00 64.50 384 GLY A O 1
ATOM 2892 N N . THR A 1 385 ? 15.605 18.393 -1.191 1.00 60.66 385 THR A N 1
ATOM 2893 C CA . THR A 1 385 ? 14.236 18.279 -1.716 1.00 60.66 385 THR A CA 1
ATOM 2894 C C . THR A 1 385 ? 14.066 17.060 -2.610 1.00 60.66 385 THR A C 1
ATOM 2896 O O . THR A 1 385 ? 14.819 16.859 -3.567 1.00 60.66 385 THR A O 1
ATOM 2899 N N . TRP A 1 386 ? 13.025 16.270 -2.333 1.00 63.84 386 TRP A N 1
ATOM 2900 C CA . TRP A 1 386 ? 12.551 15.223 -3.233 1.00 63.84 386 TRP A CA 1
ATOM 2901 C C . TRP A 1 386 ? 11.865 15.827 -4.460 1.00 63.84 386 TRP A C 1
ATOM 2903 O O . TRP A 1 386 ? 11.001 16.696 -4.369 1.00 63.84 386 TRP A O 1
ATOM 2913 N N . GLN A 1 387 ? 12.250 15.333 -5.628 1.00 73.19 387 GLN A N 1
ATOM 2914 C CA . GLN A 1 387 ? 11.706 15.679 -6.930 1.00 7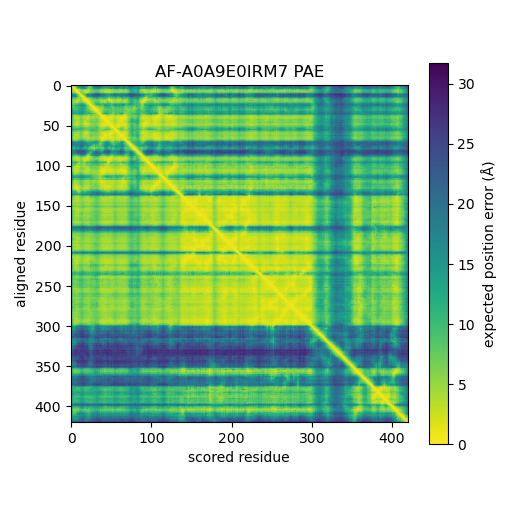3.19 387 GLN A CA 1
ATOM 2915 C C . GLN A 1 387 ? 11.148 14.418 -7.576 1.00 73.19 387 GLN A C 1
ATOM 2917 O O . GLN A 1 387 ? 11.779 13.360 -7.542 1.00 73.19 387 GLN A O 1
ATOM 2922 N N . ILE A 1 388 ? 9.990 14.548 -8.218 1.00 72.19 388 ILE A N 1
ATOM 2923 C CA . ILE A 1 388 ? 9.467 13.523 -9.118 1.00 72.19 388 ILE A CA 1
ATOM 2924 C C . ILE A 1 388 ? 9.979 13.865 -10.512 1.00 72.19 388 ILE A C 1
ATOM 2926 O O . ILE A 1 388 ? 9.774 14.981 -11.002 1.00 72.19 388 ILE A O 1
ATOM 2930 N N . VAL A 1 389 ? 10.680 12.924 -11.137 1.00 76.19 389 VAL A N 1
ATOM 2931 C CA . VAL A 1 389 ? 11.365 13.136 -12.416 1.00 76.19 389 VAL A CA 1
ATOM 2932 C C . VAL A 1 389 ? 10.880 12.113 -13.426 1.00 76.19 389 VAL A C 1
ATOM 2934 O O . VAL A 1 389 ? 10.837 10.927 -13.122 1.00 76.19 389 VAL A O 1
ATOM 2937 N N . SER A 1 390 ? 10.523 12.563 -14.627 1.00 78.75 390 SER A N 1
ATOM 2938 C CA . SER A 1 390 ? 10.178 11.673 -15.742 1.00 78.75 390 SER A CA 1
ATOM 2939 C C . SER A 1 390 ? 11.426 10.944 -16.258 1.00 78.75 390 SER A C 1
ATOM 2941 O O . SER A 1 390 ? 12.433 11.602 -16.526 1.00 78.75 390 SER A O 1
ATOM 2943 N N . PHE A 1 391 ? 11.376 9.620 -16.466 1.00 74.2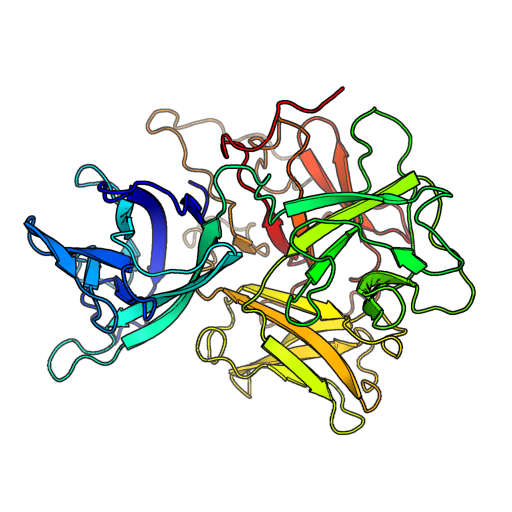5 391 PHE A N 1
ATOM 2944 C CA . PHE A 1 391 ? 12.495 8.892 -17.091 1.00 74.25 391 PHE A CA 1
ATOM 2945 C C . PHE A 1 391 ? 12.717 9.331 -18.538 1.00 74.25 391 PHE A C 1
ATOM 2947 O O . PHE A 1 391 ? 13.860 9.414 -18.970 1.00 74.25 391 PHE A O 1
ATOM 2954 N N . SER A 1 392 ? 11.648 9.594 -19.301 1.00 74.44 392 SER A N 1
ATOM 2955 C CA . SER A 1 392 ? 11.763 9.815 -20.750 1.00 74.44 392 SER A CA 1
ATOM 2956 C C . SER A 1 392 ? 12.430 11.142 -21.102 1.00 74.44 392 SER A C 1
ATOM 2958 O O . SER A 1 392 ? 13.128 11.234 -22.104 1.00 74.44 392 SER A O 1
ATOM 2960 N N . SER A 1 393 ? 12.217 12.169 -20.282 1.00 75.00 393 SER A N 1
ATOM 2961 C CA . SER A 1 393 ? 12.702 13.528 -20.533 1.00 75.00 393 SER A CA 1
ATOM 2962 C C . SER A 1 393 ? 13.753 13.995 -19.529 1.00 75.00 393 SER A C 1
ATOM 2964 O O . SER A 1 393 ? 14.329 15.065 -19.716 1.00 75.00 393 SER A O 1
ATOM 2966 N N . GLY A 1 394 ? 13.944 13.279 -18.414 1.00 78.50 394 GLY A N 1
ATOM 2967 C CA . GLY A 1 394 ? 14.722 13.763 -17.268 1.00 78.50 394 GLY A CA 1
ATOM 2968 C C . GLY A 1 394 ? 14.139 15.029 -16.624 1.00 78.50 394 GLY A C 1
ATOM 2969 O O . GLY A 1 394 ? 14.760 15.629 -15.744 1.00 78.50 394 GLY A O 1
ATOM 2970 N N . SER A 1 395 ? 12.955 15.473 -17.060 1.00 79.12 395 SER A N 1
ATOM 2971 C CA . SER A 1 395 ? 12.341 16.701 -16.575 1.00 79.12 395 SER A CA 1
ATOM 2972 C C . SER A 1 395 ? 11.679 16.457 -15.228 1.00 79.12 395 SER A C 1
ATOM 2974 O O . SER A 1 395 ? 10.877 15.532 -15.078 1.00 79.12 395 SER A O 1
ATOM 2976 N N . VAL A 1 396 ? 11.952 17.342 -14.272 1.00 76.06 396 VAL A N 1
ATOM 2977 C CA . VAL A 1 396 ? 11.173 17.444 -13.035 1.00 76.06 396 VAL A CA 1
ATOM 2978 C C . VAL A 1 396 ? 9.732 17.795 -13.404 1.00 76.06 396 VAL A C 1
ATOM 2980 O O . VAL A 1 396 ? 9.513 18.701 -14.212 1.00 76.06 396 VAL A O 1
ATOM 2983 N N . PHE A 1 397 ? 8.748 17.108 -12.828 1.00 68.69 397 PHE A N 1
ATOM 2984 C CA . PHE A 1 397 ? 7.347 17.495 -12.987 1.00 68.69 397 PHE A CA 1
ATOM 2985 C C . PHE A 1 397 ? 7.132 18.864 -12.315 1.00 68.69 397 PHE A C 1
ATOM 2987 O O . PHE A 1 397 ? 7.134 18.973 -11.094 1.00 68.69 397 PHE A O 1
ATOM 2994 N N . ARG A 1 398 ? 7.013 19.932 -13.120 1.00 57.28 398 ARG A N 1
ATOM 2995 C CA . ARG A 1 398 ? 6.894 21.332 -12.648 1.00 57.28 398 ARG A CA 1
ATOM 2996 C C . ARG A 1 398 ? 5.447 21.832 -12.510 1.00 57.28 398 ARG A C 1
ATOM 2998 O O . ARG A 1 398 ? 5.240 22.978 -12.119 1.00 57.28 398 ARG A O 1
ATOM 3005 N N . SER A 1 399 ? 4.450 21.027 -12.883 1.00 54.41 399 SER A N 1
ATOM 3006 C CA . SER A 1 399 ? 3.034 21.423 -12.949 1.00 54.41 399 SER A CA 1
ATOM 3007 C C . SER A 1 399 ? 2.124 20.493 -12.131 1.00 54.41 399 SER A C 1
ATOM 3009 O O . SER A 1 399 ? 2.604 19.547 -11.518 1.00 54.41 399 SER A O 1
ATOM 3011 N N . ARG A 1 400 ? 0.817 20.811 -12.132 1.00 54.72 400 ARG A N 1
ATOM 3012 C CA . ARG A 1 400 ? -0.374 20.252 -11.440 1.00 54.72 400 ARG A CA 1
ATOM 3013 C C . ARG A 1 400 ? -0.573 18.718 -11.414 1.00 54.72 400 ARG A C 1
ATOM 3015 O O . ARG A 1 400 ? -1.696 18.271 -11.191 1.00 54.72 400 ARG A O 1
ATOM 3022 N N . ALA A 1 401 ? 0.447 17.910 -11.664 1.00 55.56 401 ALA A N 1
ATOM 3023 C CA . ALA A 1 401 ? 0.346 16.466 -11.547 1.00 55.56 401 ALA A CA 1
ATOM 3024 C C . ALA A 1 401 ? 0.041 16.093 -10.090 1.00 55.56 401 ALA A C 1
ATOM 3026 O O . ALA A 1 401 ? 0.779 16.451 -9.170 1.00 55.56 401 ALA A O 1
ATOM 3027 N N . ALA A 1 402 ? -1.092 15.426 -9.904 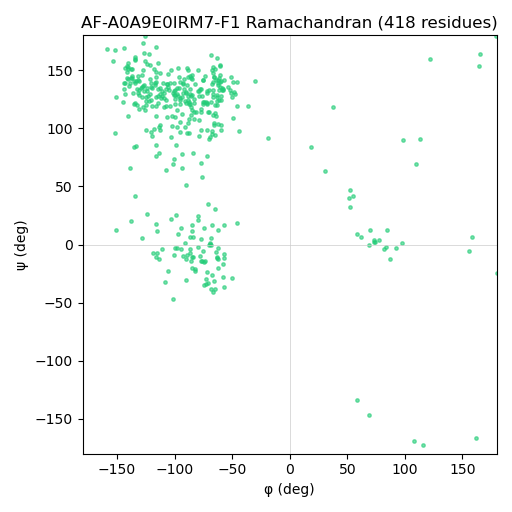1.00 64.00 402 ALA A N 1
ATOM 3028 C CA . ALA A 1 402 ? -1.484 14.884 -8.625 1.00 64.00 402 ALA A CA 1
ATOM 3029 C C . ALA A 1 402 ? -0.714 13.583 -8.388 1.00 64.00 402 ALA A C 1
ATOM 3031 O O . ALA A 1 402 ? -0.642 12.702 -9.249 1.00 64.00 402 ALA A O 1
ATOM 3032 N N . PHE A 1 403 ? -0.069 13.509 -7.230 1.00 67.50 403 PHE A N 1
ATOM 3033 C CA . PHE A 1 403 ? 0.643 12.330 -6.772 1.00 67.50 403 PHE A CA 1
ATOM 3034 C C . PHE A 1 403 ? 0.168 11.992 -5.375 1.00 67.50 403 PHE A C 1
ATOM 3036 O O . PHE A 1 403 ? -0.096 12.890 -4.573 1.00 67.50 403 PHE A O 1
ATOM 3043 N N . ASN A 1 404 ? 0.127 10.694 -5.112 1.00 73.00 404 ASN A N 1
ATOM 3044 C CA . ASN A 1 404 ? 0.014 10.106 -3.798 1.00 73.00 404 ASN A CA 1
ATOM 3045 C C . ASN A 1 404 ? 1.420 9.725 -3.333 1.00 73.00 404 ASN A C 1
ATOM 3047 O O . ASN A 1 404 ? 2.146 9.030 -4.048 1.00 73.00 404 ASN A O 1
ATOM 3051 N N . VAL A 1 405 ? 1.799 10.169 -2.137 1.00 74.25 405 VAL A N 1
ATOM 3052 C CA . VAL A 1 405 ? 3.067 9.797 -1.498 1.00 74.25 405 VAL A CA 1
ATOM 3053 C C . VAL A 1 405 ? 2.783 9.089 -0.183 1.00 74.25 405 VAL A C 1
ATOM 3055 O O . VAL A 1 405 ? 1.935 9.533 0.595 1.00 74.25 405 VAL A O 1
ATOM 3058 N N . TRP A 1 406 ? 3.491 7.988 0.045 1.00 76.31 406 TRP A N 1
ATOM 3059 C CA . TRP A 1 406 ? 3.500 7.232 1.288 1.00 76.31 406 TRP A CA 1
ATOM 3060 C C . TRP A 1 406 ? 4.948 6.979 1.683 1.00 76.31 406 TRP A C 1
ATOM 3062 O O . TRP A 1 406 ? 5.680 6.330 0.942 1.00 76.31 406 TRP A O 1
ATOM 3072 N N . SER A 1 407 ? 5.380 7.508 2.821 1.00 75.50 407 SER A N 1
ATOM 3073 C CA . SER A 1 407 ? 6.752 7.354 3.305 1.00 75.50 407 SER A CA 1
ATOM 3074 C C . SER A 1 407 ? 6.788 6.784 4.715 1.00 75.50 407 SER A C 1
ATOM 3076 O O . SER A 1 407 ? 5.824 6.907 5.475 1.00 75.50 407 SER A O 1
ATOM 3078 N N . MET A 1 408 ? 7.928 6.196 5.069 1.00 71.75 408 MET A N 1
ATOM 3079 C CA . MET A 1 408 ? 8.281 5.959 6.466 1.00 71.75 408 MET A CA 1
ATOM 3080 C C . MET A 1 408 ? 8.469 7.303 7.194 1.00 71.75 408 MET A C 1
ATOM 3082 O O . MET A 1 408 ? 8.806 8.315 6.571 1.00 71.75 408 MET A O 1
ATOM 3086 N N . ARG A 1 409 ? 8.215 7.326 8.505 1.00 64.38 409 ARG A N 1
ATOM 3087 C CA . ARG A 1 409 ? 8.465 8.494 9.360 1.00 64.38 409 ARG A CA 1
ATOM 3088 C C . ARG A 1 409 ? 9.944 8.507 9.771 1.00 64.38 409 ARG A C 1
ATOM 3090 O O . ARG A 1 409 ? 10.493 7.458 10.082 1.00 64.38 409 ARG A O 1
ATOM 3097 N N . GLU A 1 410 ? 10.581 9.676 9.765 1.00 53.44 410 GLU A N 1
ATOM 3098 C CA . GLU A 1 410 ? 12.026 9.811 10.035 1.00 53.44 410 GLU A CA 1
ATOM 3099 C C . GLU A 1 410 ? 12.431 9.596 11.496 1.00 53.44 410 GLU A C 1
ATOM 3101 O O . GLU A 1 410 ? 13.578 9.264 11.770 1.00 53.44 410 GLU A O 1
ATOM 3106 N N . ASP A 1 411 ? 11.514 9.789 12.440 1.00 54.12 411 ASP A N 1
ATOM 3107 C CA . ASP A 1 411 ? 11.774 9.621 13.871 1.00 54.12 411 ASP A CA 1
ATOM 3108 C C . ASP A 1 411 ? 11.399 8.228 14.384 1.00 54.12 411 ASP A C 1
ATOM 3110 O O . ASP A 1 411 ? 11.306 8.036 15.596 1.00 54.12 411 ASP A O 1
ATOM 3114 N N . ASP A 1 412 ? 11.176 7.262 13.486 1.00 54.44 412 ASP A N 1
ATOM 3115 C CA . ASP A 1 412 ? 11.060 5.871 13.894 1.00 54.44 412 ASP A CA 1
ATOM 3116 C C . ASP A 1 412 ? 12.419 5.432 14.473 1.00 54.44 412 ASP A C 1
ATOM 3118 O O . ASP A 1 412 ? 13.398 5.309 13.729 1.00 54.44 412 ASP A O 1
ATOM 3122 N N . PRO A 1 413 ? 12.514 5.196 15.797 1.00 51.19 413 PRO A N 1
ATOM 3123 C CA . PRO A 1 413 ? 13.776 4.875 16.460 1.00 51.19 413 PRO A CA 1
ATOM 3124 C C . PRO A 1 413 ? 14.373 3.542 15.987 1.00 51.19 413 PRO A C 1
ATOM 3126 O O . PRO A 1 413 ? 15.469 3.179 16.412 1.00 51.19 413 PRO A O 1
ATOM 3129 N N . GLN A 1 414 ? 13.650 2.786 15.156 1.00 49.25 414 GLN A N 1
ATOM 3130 C CA . GLN A 1 414 ? 14.106 1.529 14.580 1.00 49.25 414 GLN A CA 1
ATOM 3131 C C . GLN A 1 414 ? 14.951 1.704 13.316 1.00 49.25 414 GLN A C 1
ATOM 3133 O O . GLN A 1 414 ? 15.576 0.729 12.901 1.00 49.25 414 GLN A O 1
ATOM 3138 N N . TRP A 1 415 ? 15.024 2.904 12.727 1.00 48.41 415 TRP A N 1
ATOM 3139 C CA . TRP A 1 415 ? 15.945 3.144 11.621 1.00 48.41 415 TRP A CA 1
ATOM 3140 C C . TRP A 1 415 ? 17.353 3.418 12.170 1.00 48.41 415 TRP A C 1
ATOM 3142 O O . TRP A 1 415 ? 17.559 4.434 12.844 1.00 48.41 415 TRP A O 1
ATOM 3152 N N . PRO A 1 416 ? 18.347 2.543 11.925 1.00 39.28 416 PRO A N 1
ATOM 3153 C CA . PRO A 1 416 ? 19.718 2.878 12.268 1.00 39.28 416 PRO A CA 1
ATOM 3154 C C . PRO A 1 416 ? 20.116 4.139 11.480 1.00 39.28 416 PRO A C 1
ATOM 3156 O O . PRO A 1 416 ? 19.752 4.250 10.304 1.00 39.28 416 PRO A O 1
ATOM 3159 N N . PRO A 1 417 ? 20.861 5.094 12.076 1.00 39.34 417 PRO A N 1
ATOM 3160 C CA . PRO A 1 417 ? 21.468 6.167 11.295 1.00 39.34 417 PRO A CA 1
ATOM 3161 C C . PRO A 1 417 ? 22.197 5.508 10.129 1.00 39.34 417 PRO A C 1
ATOM 3163 O O . PRO A 1 417 ? 22.923 4.537 10.355 1.00 39.34 417 PRO A O 1
ATOM 3166 N N . ALA A 1 418 ? 21.891 5.962 8.907 1.00 36.69 418 ALA A N 1
ATOM 3167 C CA . ALA A 1 418 ? 22.290 5.313 7.664 1.00 36.69 418 ALA A CA 1
ATOM 3168 C C . ALA A 1 418 ? 23.691 4.707 7.802 1.00 36.69 418 ALA A C 1
ATOM 3170 O O . ALA A 1 418 ? 24.644 5.426 8.105 1.00 36.69 418 ALA A O 1
ATOM 3171 N N . LEU A 1 419 ? 23.801 3.384 7.634 1.00 28.55 419 LEU A N 1
ATOM 3172 C CA . LEU A 1 419 ? 25.098 2.739 7.458 1.00 28.55 419 LEU A CA 1
ATOM 3173 C C . LEU A 1 419 ? 25.724 3.367 6.205 1.00 28.55 419 LEU A C 1
ATOM 3175 O O . LEU A 1 419 ? 25.320 3.047 5.085 1.00 28.55 419 LEU A O 1
ATOM 3179 N N . LEU A 1 420 ? 26.615 4.333 6.438 1.00 29.58 420 LEU A N 1
ATOM 3180 C CA . LEU A 1 420 ? 27.483 4.963 5.447 1.00 29.58 420 LEU A CA 1
ATOM 3181 C C . LEU A 1 420 ? 28.485 3.950 4.897 1.00 29.58 420 LEU A C 1
ATOM 3183 O O . LEU A 1 420 ? 29.054 3.187 5.714 1.00 29.58 420 LEU A O 1
#